Protein AF-A0A1X0Q958-F1 (afdb_monomer_lite)

InterPro domains:
  IPR000924 Glutamyl/glutaminyl-tRNA synthetase [PR00987] (138-150)
  IPR000924 Glutamyl/glutaminyl-tRNA synthetase [PR00987] (152-163)
  IPR000924 Glutamyl/glutaminyl-tRNA synthetase [PR00987] (302-312)
  IPR000924 Glutamyl/glutaminyl-tRNA synthetase [PR00987] (318-326)
  IPR001412 Aminoacyl-tRNA synthetase, class I, conserved site [PS00178] (141-152)
  IPR014729 Rossmann-like alpha/beta/alpha sandwich fold [G3DSA:3.40.50.620] (135-339)
  IPR020058 Glutamyl/glutaminyl-tRNA synthetase, class Ib, catalytic domain [PF00749] (134-429)
  IPR020061 Glutamine-tRNA ligase, alpha-bundle domain superfamily [G3DSA:1.10.1160.10] (353-430)
  IPR050132 Glutamine/Glutamate--tRNA Ligase [PTHR43097] (120-492)

Organism: NCBI:txid1081669

pLDDT: mean 87.65, std 11.8, range [34.94, 98.75]

Sequence (493 aa):
MLEDHSKAKLVDFLLEKKHGIKKHEFNILSQNIEEMNAPKFLLDLNAEKNVTQQSEIFDKIEKFIKEGVGNEKLEDLLFGILYSTTFPKDSKNKDCVYQSTIEFYKKKLIDNKKIMSEFHRLSSGKFNFKLPEKIVTRFPPEANGFLHIGHVKAAVLNSHLAKEGSMLLRFDDTNPIQEDVKFEKGILEDLKLLDIKYSKLVRTSDHFKKIEEYAKKLIKTGKAYVEDTDLETMREQRMNKIASKNRNTDVEENLTKFNEMLKGKLNSCLRAKVSYDSLNTAMRDPVIYRKIDCDSENFIFPTYDFACPIVDSLDGVTLALRSNEYKDRNELYNWVLNTLELENKPKIQDFSRLNFENTVLSKRKIKFYVENKYVDGWDDPRLSTLRGIKRRGMSMKVLKDYIISQGASQKTSVISWDKLWSQNKKYIDSISPRVAGVPLEGMVRCVYDKKLEKSSIKIPKIDGKGFRVIDDCSEIFISQEDALILEKDEEFT

Foldseek 3Di:
DDAPVLLLVLLQLQCCVPPVDDQDPPPSLVVLCVVVVHPPLLVVLRDPDDPVSNVVSLVVVLVCLVVPLDDPSSLSNSLSSCVSHCNVVLLPDPPNPSVSVSVSNVVVCVVCVVSVVVSCLLVLLDPVDDDDPAAEEELEDAQQFFAFLLSVLVQLQSQVRCVVHFYEYEHACQAVVRHDPVSVVRNVVLCVLLVRDGPYYYYLVVCQVVLVVLLLVCLQVLFKAKFPDDPVVVVVCLVVLHDDPGSPPHSVVRNVQVVCQQVVNDQIFMWTNFGCNDPLSLRNRDTQKHADPDPDNGRIGGDCLSSVLVVCLVVQHQEYEDEPVCVSSVVSSVVNCVVSVRPHGHDYAYAHGAAEPPADNDRVVLVVCQVVVVAPHLLPLSHSGSNNVVVVPADSVLSSSVSSSNHRHNDYDHDYCCVSVVSRCVVCLQPPADDDDEDPVQKDKDFAPDWDDWDWCDDPNHPPDDTDTDHTDRMDIDGNVVVVPDDPPDDDD

Radius of gyration: 31.08 Å; chains: 1; bounding box: 68×74×89 Å

Secondary structure (DSSP, 8-state):
----HHHHHHHHHHHHHHH-PPPPSSSHHHHHHHHTT--GGGGGGGS---HHHHHHHHHHHHHHHHH---SHHHHHHHHHHHHHSSHHHHTTSTT---HHHHHHHHHHHHHTHHHHHHHHHHHTS---SPPPSS-EEEE---SSS--BHHHHHHHHHHHHHTTTSEEEEEE----TTT--HHHHHHHHHHHHHTT---SEEEESGGGHHHHHHHHHHHHHTTSEEEE-S-HHHHHHHHHTTPPPGGGG--HHHHHHHHHHHHTT----EEEE-S-TT-SSGGGSS-EEEEE--SSSS-SEEE-HHHHHHHHHHHTT-SEEEEEGGGGGGHHHHHHHHHHTT-S--PEEEEEPPPEETT----HHHHHHHHHTTSSSSTT-TTS-BHHHHHHTT--HHHHHHHHHHHTT-----EE-HHHHHHHHHHHHHHHPPP-----STTEEEEE-SSPPPPEEEEPTTSTT--EEEE-S-SEEEEEHHHHHHPPTT----

Structure (mmCIF, N/CA/C/O backbone):
data_AF-A0A1X0Q958-F1
#
_entry.id   AF-A0A1X0Q958-F1
#
loop_
_atom_site.group_PDB
_atom_site.id
_atom_site.type_symbol
_atom_site.label_atom_id
_atom_site.label_alt_id
_atom_site.label_comp_id
_atom_site.label_asym_id
_atom_site.label_entity_id
_atom_site.label_seq_id
_atom_site.pdbx_PDB_ins_code
_atom_site.Cartn_x
_atom_site.Cartn_y
_atom_site.Cartn_z
_atom_site.occupancy
_atom_site.B_iso_or_equiv
_atom_site.auth_seq_id
_atom_site.auth_comp_id
_atom_site.auth_asym_id
_atom_site.auth_atom_id
_atom_site.pdbx_PDB_model_num
ATOM 1 N N . MET A 1 1 ? 7.932 35.226 1.007 1.00 37.78 1 MET A N 1
ATOM 2 C CA . MET A 1 1 ? 7.071 35.089 -0.187 1.00 37.78 1 MET A CA 1
ATOM 3 C C . MET A 1 1 ? 7.073 33.619 -0.563 1.00 37.78 1 MET A C 1
ATOM 5 O O . MET A 1 1 ? 8.157 33.062 -0.651 1.00 37.78 1 MET A O 1
ATOM 9 N N . LEU A 1 2 ? 5.907 32.975 -0.644 1.00 34.94 2 LEU A N 1
ATOM 10 C CA . LEU A 1 2 ? 5.807 31.545 -0.959 1.00 34.94 2 LEU A CA 1
ATOM 11 C C . LEU A 1 2 ? 6.098 31.346 -2.450 1.00 34.94 2 LEU A C 1
ATOM 13 O O . LEU A 1 2 ? 5.343 31.815 -3.295 1.00 34.94 2 LEU A O 1
ATOM 17 N N . GLU A 1 3 ? 7.218 30.700 -2.754 1.00 46.47 3 GLU A N 1
ATOM 18 C CA . GLU A 1 3 ? 7.611 30.321 -4.109 1.00 46.47 3 GLU A CA 1
ATOM 19 C C . GLU A 1 3 ? 6.644 29.244 -4.633 1.00 46.47 3 GLU A C 1
ATOM 21 O O . GLU A 1 3 ? 6.359 28.269 -3.933 1.00 46.47 3 GLU A O 1
ATOM 26 N N . ASP A 1 4 ? 6.129 29.376 -5.860 1.00 55.59 4 ASP A N 1
ATOM 27 C CA . ASP A 1 4 ? 5.420 28.263 -6.500 1.00 55.59 4 ASP A CA 1
ATOM 28 C C . ASP A 1 4 ? 6.437 27.157 -6.832 1.00 55.59 4 ASP A C 1
ATOM 30 O O . ASP A 1 4 ? 7.081 27.143 -7.885 1.00 55.59 4 ASP A O 1
ATOM 34 N N . HIS A 1 5 ? 6.599 26.224 -5.893 1.00 55.72 5 HIS A N 1
ATOM 35 C CA . HIS A 1 5 ? 7.569 25.130 -5.959 1.00 55.72 5 HIS A CA 1
ATOM 36 C C . HIS A 1 5 ? 7.448 24.279 -7.228 1.00 55.72 5 HIS A C 1
ATOM 38 O O . HIS A 1 5 ? 8.435 23.698 -7.676 1.00 55.72 5 HIS A O 1
ATOM 44 N N . SER A 1 6 ? 6.258 24.181 -7.829 1.00 53.72 6 SER A N 1
ATOM 45 C CA . SER A 1 6 ? 6.065 23.404 -9.059 1.00 53.72 6 SER A CA 1
ATOM 46 C C . SER A 1 6 ? 6.694 24.085 -10.279 1.00 53.72 6 SER A C 1
ATOM 48 O O . SER A 1 6 ? 7.189 23.414 -11.187 1.00 53.72 6 SER A O 1
ATOM 50 N N . LYS A 1 7 ? 6.718 25.420 -10.264 1.00 64.44 7 LYS A N 1
ATOM 51 C CA . LYS A 1 7 ? 7.230 26.295 -11.318 1.00 64.44 7 LYS A CA 1
ATOM 52 C C . LYS A 1 7 ? 8.736 26.500 -11.224 1.00 64.44 7 LYS A C 1
ATOM 54 O O . LYS A 1 7 ? 9.421 26.401 -12.237 1.00 64.44 7 LYS A O 1
ATOM 59 N N . ALA A 1 8 ? 9.263 26.674 -10.016 1.00 68.62 8 ALA A N 1
ATOM 60 C CA . ALA A 1 8 ? 10.703 26.775 -9.790 1.00 68.62 8 ALA A CA 1
ATOM 61 C C . ALA A 1 8 ? 11.453 25.475 -10.164 1.00 68.62 8 ALA A C 1
ATOM 63 O O . ALA A 1 8 ? 12.557 25.519 -10.702 1.00 68.62 8 ALA A O 1
ATOM 64 N N . LYS A 1 9 ? 10.799 24.310 -10.022 1.00 74.56 9 LYS A N 1
ATOM 65 C CA . LYS A 1 9 ? 11.328 23.003 -10.462 1.00 74.56 9 LYS A CA 1
ATOM 66 C C . LYS A 1 9 ? 11.565 22.903 -11.975 1.00 74.56 9 LYS A C 1
ATOM 68 O O . LYS A 1 9 ? 12.415 22.119 -12.392 1.00 74.56 9 LYS A O 1
ATOM 73 N N . LEU A 1 10 ? 10.839 23.664 -12.802 1.00 80.75 10 LEU A N 1
ATOM 74 C CA . LEU A 1 10 ? 11.104 23.725 -14.244 1.00 80.75 10 LEU A CA 1
ATOM 75 C C . LEU A 1 10 ? 12.437 24.415 -14.532 1.00 80.75 10 LEU A C 1
ATOM 77 O O . LEU A 1 10 ? 13.197 23.940 -15.372 1.00 80.75 10 LEU A O 1
ATOM 81 N N . VAL A 1 11 ? 12.689 25.532 -13.848 1.00 84.00 11 VAL A N 1
ATOM 82 C CA . VAL A 1 11 ? 13.902 26.335 -14.011 1.00 84.00 11 VAL A CA 1
ATOM 83 C C . VAL A 1 11 ? 15.124 25.495 -13.662 1.00 84.00 11 VAL A C 1
ATOM 85 O O . VAL A 1 11 ? 15.999 25.324 -14.505 1.00 84.00 11 VAL A O 1
ATOM 88 N N . ASP A 1 12 ? 15.115 24.847 -12.499 1.00 84.81 12 ASP A N 1
ATOM 89 C CA . ASP A 1 12 ? 16.181 23.926 -12.093 1.00 84.81 12 ASP A CA 1
ATOM 90 C C . ASP A 1 12 ? 16.365 22.761 -13.063 1.00 84.81 12 ASP A C 1
ATOM 92 O O . ASP A 1 12 ? 17.489 22.417 -13.421 1.00 84.81 12 ASP A O 1
ATOM 96 N N . PHE A 1 13 ? 15.270 22.152 -13.530 1.00 83.81 13 PHE A N 1
ATOM 97 C CA . PHE A 1 13 ? 15.354 21.053 -14.490 1.00 83.81 13 PHE A CA 1
ATOM 98 C C . PHE A 1 13 ? 15.992 21.493 -15.812 1.00 83.81 13 PHE A C 1
ATOM 100 O O . PHE A 1 13 ? 16.791 20.756 -16.390 1.00 83.81 13 PHE A O 1
ATOM 107 N N . LEU A 1 14 ? 15.645 22.686 -16.296 1.00 87.44 14 LEU A N 1
ATOM 108 C CA . LEU A 1 14 ? 16.208 23.253 -17.515 1.00 87.44 14 LEU A CA 1
ATOM 109 C C . LEU A 1 14 ? 17.701 23.574 -17.344 1.00 87.44 14 LEU A C 1
ATOM 111 O O . LEU A 1 14 ? 18.510 23.194 -18.194 1.00 87.44 14 LEU A O 1
ATOM 115 N N . LEU A 1 15 ? 18.062 24.231 -16.240 1.00 87.62 15 LEU A N 1
ATOM 116 C CA . LEU A 1 15 ? 19.429 24.654 -15.937 1.00 87.62 15 LEU A CA 1
ATOM 117 C C . LEU A 1 15 ? 20.364 23.471 -15.669 1.00 87.62 15 LEU A C 1
ATOM 119 O O . LEU A 1 15 ? 21.471 23.432 -16.200 1.00 87.62 15 LEU A O 1
ATOM 123 N N . GLU A 1 16 ? 19.918 22.467 -14.919 1.00 87.12 16 GLU A N 1
ATOM 124 C CA . GLU A 1 16 ? 20.679 21.235 -14.696 1.00 87.12 16 GLU A CA 1
ATOM 125 C C . GLU A 1 16 ? 20.943 20.517 -16.027 1.00 87.12 16 GLU A C 1
ATOM 127 O O . GLU A 1 16 ? 22.075 20.134 -16.323 1.00 87.12 16 GLU A O 1
ATOM 132 N N . LYS A 1 17 ? 19.911 20.362 -16.867 1.00 86.06 17 LYS A N 1
ATOM 133 C CA . LYS A 1 17 ? 20.016 19.605 -18.121 1.00 86.06 17 LYS A CA 1
ATOM 134 C C . LYS A 1 17 ? 20.910 20.264 -19.162 1.00 86.06 17 LYS A C 1
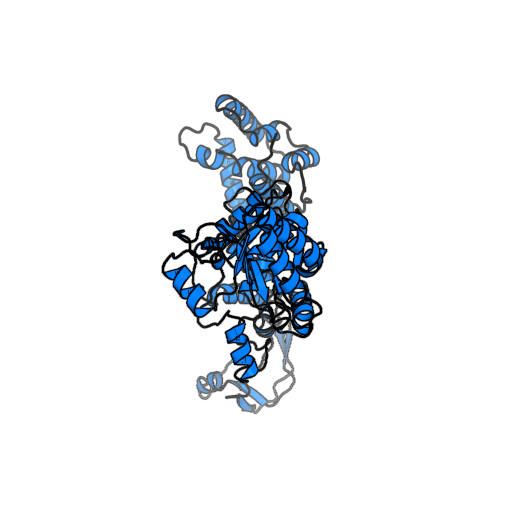ATOM 136 O O . LYS A 1 17 ? 21.608 19.541 -19.870 1.00 86.06 17 LYS A O 1
ATOM 141 N N . LYS A 1 18 ? 20.860 21.592 -19.300 1.00 87.38 18 LYS A N 1
ATOM 142 C CA . LYS A 1 18 ? 21.668 22.308 -20.302 1.00 87.38 18 LYS A CA 1
ATOM 143 C C . LYS A 1 18 ? 23.039 22.709 -19.779 1.00 87.38 18 LYS A C 1
ATOM 145 O O . LYS A 1 18 ? 24.001 22.670 -20.536 1.00 87.38 18 LYS A O 1
ATOM 150 N N . HIS A 1 19 ? 23.130 23.071 -18.502 1.00 85.94 19 HIS A N 1
ATOM 151 C CA . HIS A 1 19 ? 24.292 23.776 -17.958 1.00 85.94 19 HIS A CA 1
ATOM 152 C C . HIS A 1 19 ? 24.971 23.050 -16.796 1.00 85.94 19 HIS A C 1
ATOM 154 O O . HIS A 1 19 ? 25.976 23.545 -16.289 1.00 85.94 19 HIS A O 1
ATOM 160 N N . GLY A 1 20 ? 24.447 21.895 -16.365 1.00 80.19 20 GLY A N 1
ATOM 161 C CA . GLY A 1 20 ? 25.014 21.107 -15.266 1.00 80.19 20 GLY A CA 1
ATOM 162 C C . GLY A 1 20 ? 24.941 21.802 -13.905 1.00 80.19 20 GLY A C 1
ATOM 163 O O . GLY A 1 20 ? 25.700 21.456 -13.001 1.00 80.19 20 GLY A O 1
ATOM 164 N N . ILE A 1 21 ? 24.070 22.805 -13.766 1.00 79.88 21 ILE A N 1
ATOM 165 C CA . ILE A 1 21 ? 23.895 23.553 -12.519 1.00 79.88 21 ILE A CA 1
ATOM 166 C C . ILE A 1 21 ? 23.248 22.636 -11.479 1.00 79.88 21 ILE A C 1
ATOM 168 O O . ILE A 1 21 ? 22.343 21.859 -11.797 1.00 79.88 21 ILE A O 1
ATOM 172 N N . LYS A 1 22 ? 23.756 22.689 -10.243 1.00 74.19 22 LYS A N 1
ATOM 173 C CA . LYS A 1 22 ? 23.230 21.877 -9.145 1.00 74.19 22 LYS A CA 1
ATOM 174 C C . LYS A 1 22 ? 21.802 22.305 -8.835 1.00 74.19 22 LYS A C 1
ATOM 176 O O . LYS A 1 22 ? 21.508 23.490 -8.783 1.00 74.19 22 LYS A O 1
ATOM 181 N N . LYS A 1 23 ? 20.942 21.318 -8.602 1.00 72.88 23 LYS A N 1
ATOM 182 C CA . LYS A 1 23 ? 19.592 21.570 -8.110 1.00 72.88 23 LYS A CA 1
ATOM 183 C C . LYS A 1 23 ? 19.635 22.157 -6.713 1.00 72.88 23 LYS A C 1
ATOM 185 O O . LYS A 1 23 ? 20.408 21.693 -5.871 1.00 72.88 23 LYS A O 1
ATOM 190 N N . HIS A 1 24 ? 18.727 23.086 -6.485 1.00 69.69 24 HIS A N 1
ATOM 191 C CA . HIS A 1 24 ? 18.522 23.728 -5.204 1.00 69.69 24 HIS A CA 1
ATOM 192 C C . HIS A 1 24 ? 17.300 23.112 -4.521 1.00 69.69 24 HIS A C 1
ATOM 194 O O . HIS A 1 24 ? 16.287 22.820 -5.156 1.00 69.69 24 HIS A O 1
ATOM 200 N N . GLU A 1 25 ? 17.395 22.845 -3.218 1.00 46.84 25 GLU A N 1
ATOM 201 C CA . GLU A 1 25 ? 16.298 22.207 -2.466 1.00 46.84 25 GLU A CA 1
ATOM 202 C C . GLU A 1 25 ? 15.282 23.233 -1.932 1.00 46.84 25 GLU A C 1
ATOM 204 O O . GLU A 1 25 ? 14.103 22.914 -1.783 1.00 46.84 25 GLU A O 1
ATOM 209 N N . PHE A 1 26 ? 15.706 24.483 -1.707 1.00 52.12 26 PHE A N 1
ATOM 210 C CA . PHE A 1 26 ? 14.876 25.573 -1.184 1.00 52.12 26 PHE A CA 1
ATOM 211 C C . PHE A 1 26 ? 15.231 26.895 -1.858 1.00 52.12 26 PHE A C 1
ATOM 213 O O . PHE A 1 26 ? 16.385 27.097 -2.219 1.00 52.12 26 PHE A O 1
ATOM 220 N N . ASN A 1 27 ? 14.273 27.829 -1.944 1.00 59.88 27 ASN A N 1
ATOM 221 C CA . ASN A 1 27 ? 14.526 29.186 -2.445 1.00 59.88 27 ASN A CA 1
ATOM 222 C C . ASN A 1 27 ? 15.176 29.164 -3.844 1.00 59.88 27 ASN A C 1
ATOM 224 O O . ASN A 1 27 ? 16.126 29.905 -4.116 1.00 59.88 27 ASN A O 1
ATOM 228 N N . ILE A 1 28 ? 14.664 28.282 -4.707 1.00 69.12 28 ILE A N 1
ATOM 229 C CA . ILE A 1 28 ? 15.304 27.812 -5.942 1.00 69.12 28 ILE A CA 1
ATOM 230 C C . ILE A 1 28 ? 15.626 28.984 -6.869 1.00 69.12 28 ILE A C 1
ATOM 232 O O . ILE A 1 28 ? 16.748 29.121 -7.354 1.00 69.12 28 ILE A O 1
ATOM 236 N N . LEU A 1 29 ? 14.655 29.863 -7.115 1.00 74.44 29 LEU A N 1
ATOM 237 C CA . LEU A 1 29 ? 14.841 31.012 -7.996 1.00 74.44 29 LEU A CA 1
ATOM 238 C C . LEU A 1 29 ? 15.809 32.036 -7.406 1.00 74.44 29 LEU A C 1
ATOM 240 O O . LEU A 1 29 ? 16.625 32.575 -8.143 1.00 74.44 29 LEU A O 1
ATOM 244 N N . SER A 1 30 ? 15.760 32.294 -6.097 1.00 78.06 30 SER A N 1
ATOM 245 C CA . SER A 1 30 ? 16.699 33.213 -5.430 1.00 78.06 30 SER A CA 1
ATOM 246 C C . SER A 1 30 ? 18.128 32.703 -5.437 1.00 78.06 30 SER A C 1
ATOM 248 O O . SER A 1 30 ? 19.022 33.484 -5.742 1.00 78.06 30 SER A O 1
ATOM 250 N N . GLN A 1 31 ? 18.343 31.410 -5.197 1.00 80.00 31 GLN A N 1
ATOM 251 C CA . GLN A 1 31 ? 19.677 30.817 -5.250 1.00 80.00 31 GLN A CA 1
ATOM 252 C C . GLN A 1 31 ? 20.234 30.848 -6.674 1.00 80.00 31 GLN A C 1
ATOM 254 O O . GLN A 1 31 ? 21.348 31.319 -6.881 1.00 80.00 31 GLN A O 1
ATOM 259 N N . ASN A 1 32 ? 19.430 30.482 -7.677 1.00 81.75 32 ASN A N 1
ATOM 260 C CA . ASN A 1 32 ? 19.837 30.600 -9.079 1.00 81.75 32 ASN A CA 1
ATOM 261 C C . ASN A 1 32 ? 20.123 32.053 -9.497 1.00 81.75 32 ASN A C 1
ATOM 263 O O . ASN A 1 32 ? 21.076 32.305 -10.229 1.00 81.75 32 ASN A O 1
ATOM 267 N N . ILE A 1 33 ? 19.315 33.020 -9.048 1.00 84.06 33 ILE A N 1
ATOM 268 C CA . ILE A 1 33 ? 19.519 34.443 -9.359 1.00 84.06 33 ILE A CA 1
ATOM 269 C C . ILE A 1 33 ? 20.808 34.969 -8.718 1.00 84.06 33 ILE A C 1
ATOM 271 O O . ILE A 1 33 ? 21.550 35.697 -9.375 1.00 84.06 33 ILE A O 1
ATOM 275 N N . GLU A 1 34 ? 21.104 34.583 -7.476 1.00 83.38 34 GLU A N 1
ATOM 276 C CA . GLU A 1 34 ? 22.346 34.954 -6.790 1.00 83.38 34 GLU A CA 1
ATOM 277 C C . GLU A 1 34 ? 23.578 34.300 -7.431 1.00 83.38 34 GLU A C 1
ATOM 279 O O . GLU A 1 34 ? 24.533 35.002 -7.762 1.00 83.38 34 GLU A O 1
ATOM 284 N N . GLU A 1 35 ? 23.546 32.989 -7.687 1.00 83.06 35 GLU A N 1
ATOM 285 C CA . GLU A 1 35 ? 24.661 32.252 -8.301 1.00 83.06 35 GLU A CA 1
ATOM 286 C C . GLU A 1 35 ? 24.991 32.738 -9.717 1.00 83.06 35 GLU A C 1
ATOM 288 O O . GLU A 1 35 ? 26.151 32.719 -10.132 1.00 83.06 35 GLU A O 1
ATOM 293 N N . MET A 1 36 ? 23.982 33.188 -10.468 1.00 82.81 36 MET A N 1
ATOM 294 C CA . MET A 1 36 ? 24.153 33.691 -11.835 1.00 82.81 36 MET A CA 1
ATOM 295 C C . MET A 1 36 ? 24.369 35.199 -11.914 1.00 82.81 36 MET A C 1
ATOM 297 O O . MET A 1 36 ? 24.483 35.730 -13.020 1.00 82.81 36 MET A O 1
ATOM 301 N N . ASN A 1 37 ? 24.418 35.888 -10.769 1.00 82.81 37 ASN A N 1
ATOM 302 C CA . ASN A 1 37 ? 24.512 37.344 -10.693 1.00 82.81 37 ASN A CA 1
ATOM 303 C C . ASN A 1 37 ? 23.416 38.042 -11.533 1.00 82.81 37 ASN A C 1
ATOM 305 O O . ASN A 1 37 ? 23.647 39.048 -12.207 1.00 82.81 37 ASN A O 1
ATOM 309 N N . ALA A 1 38 ? 22.220 37.448 -11.540 1.00 84.62 38 ALA A N 1
ATOM 310 C CA . ALA A 1 38 ? 21.079 37.882 -12.328 1.00 84.62 38 ALA A CA 1
ATOM 311 C C . ALA A 1 38 ? 20.384 39.099 -11.687 1.00 84.62 38 ALA A C 1
ATOM 313 O O . ALA A 1 38 ? 20.454 39.296 -10.468 1.00 84.62 38 ALA A O 1
ATOM 314 N N . PRO A 1 39 ? 19.651 39.914 -12.467 1.00 86.00 39 PRO A N 1
ATOM 315 C CA . PRO A 1 39 ? 18.923 41.046 -11.911 1.00 86.00 39 PRO A CA 1
ATOM 316 C C . PRO A 1 39 ? 17.900 40.618 -10.849 1.00 86.00 39 PRO A C 1
ATOM 318 O O . PRO A 1 39 ? 16.984 39.841 -11.121 1.00 86.00 39 PRO A O 1
ATOM 321 N N . LYS A 1 40 ? 18.006 41.189 -9.642 1.00 84.00 40 LYS A N 1
ATOM 322 C CA . LYS A 1 40 ? 17.140 40.841 -8.497 1.00 84.00 40 LYS A CA 1
ATOM 323 C C . LYS A 1 40 ? 15.645 41.045 -8.762 1.00 84.00 40 LYS A C 1
ATOM 325 O O . LYS A 1 40 ? 14.834 40.346 -8.165 1.00 84.00 40 LYS A O 1
ATOM 330 N N . PHE A 1 41 ? 15.279 41.943 -9.683 1.00 83.62 41 PHE A N 1
ATOM 331 C CA . PHE A 1 41 ? 13.877 42.173 -10.056 1.00 83.62 41 PHE A CA 1
ATOM 332 C C . PHE A 1 41 ? 13.212 40.935 -10.685 1.00 83.62 41 PHE A C 1
ATOM 334 O O . PHE A 1 41 ? 11.992 40.865 -10.746 1.00 83.62 41 PHE A O 1
ATOM 341 N N . LEU A 1 42 ? 13.973 39.930 -11.133 1.00 80.69 42 LEU A N 1
ATOM 342 C CA . LEU A 1 42 ? 13.401 38.686 -11.655 1.00 80.69 42 LEU A CA 1
ATOM 343 C C . LEU A 1 42 ? 12.701 37.848 -10.572 1.00 80.69 42 LEU A C 1
ATOM 345 O O . LEU A 1 42 ? 11.811 37.063 -10.894 1.00 80.69 42 LEU A O 1
ATOM 349 N N . LEU A 1 43 ? 13.025 38.060 -9.290 1.00 75.00 43 LEU A N 1
ATOM 350 C CA . LEU A 1 43 ? 12.296 37.453 -8.168 1.00 75.00 43 LEU A CA 1
ATOM 351 C C . LEU A 1 43 ? 10.867 37.981 -8.039 1.00 75.00 43 LEU A C 1
ATOM 353 O O . LEU A 1 43 ? 9.994 37.294 -7.509 1.00 75.00 43 LEU A O 1
ATOM 357 N N . ASP A 1 44 ? 10.610 39.180 -8.559 1.00 73.12 44 ASP A N 1
ATOM 358 C CA . ASP A 1 44 ? 9.317 39.840 -8.442 1.00 73.12 44 ASP A CA 1
ATOM 359 C C . ASP A 1 44 ? 8.228 39.219 -9.333 1.00 73.12 44 ASP A C 1
ATOM 361 O O . ASP A 1 44 ? 7.048 39.475 -9.093 1.00 73.12 44 ASP A O 1
ATOM 365 N N . LEU A 1 45 ? 8.605 38.389 -10.317 1.00 66.81 45 LEU A N 1
ATOM 366 C CA . LEU A 1 45 ? 7.703 37.697 -11.255 1.00 66.81 45 LEU A CA 1
ATOM 367 C C . LEU A 1 45 ? 6.963 36.501 -10.655 1.00 66.81 45 LEU A C 1
ATOM 369 O O . LEU A 1 45 ? 5.923 36.109 -11.181 1.00 66.81 45 LEU A O 1
ATOM 373 N N . ASN A 1 46 ? 7.500 35.899 -9.591 1.00 54.25 46 ASN A N 1
ATOM 374 C CA . ASN A 1 46 ? 6.928 34.694 -8.982 1.00 54.25 46 ASN A CA 1
ATOM 375 C C . ASN A 1 46 ? 6.025 34.997 -7.770 1.00 54.25 46 ASN A C 1
ATOM 377 O O . ASN A 1 46 ? 5.572 34.079 -7.091 1.00 54.25 46 ASN A O 1
ATOM 381 N N . ALA A 1 47 ? 5.766 36.275 -7.478 1.00 52.28 47 ALA A N 1
ATOM 382 C CA . ALA A 1 47 ? 4.860 36.703 -6.416 1.00 52.28 47 ALA A CA 1
ATOM 383 C C . ALA A 1 47 ? 3.460 36.996 -6.986 1.00 52.28 47 ALA A C 1
ATOM 385 O O . ALA A 1 47 ? 3.336 37.610 -8.045 1.00 52.28 47 ALA A O 1
ATOM 386 N N . GLU A 1 48 ? 2.397 36.588 -6.285 1.00 50.53 48 GLU A N 1
ATOM 387 C CA . GLU A 1 48 ? 1.018 36.991 -6.600 1.00 50.53 48 GLU A CA 1
ATOM 388 C C . GLU A 1 48 ? 0.880 38.518 -6.451 1.00 50.53 48 GLU A C 1
ATOM 390 O O . GLU A 1 48 ? 0.633 39.036 -5.363 1.00 50.53 48 GLU A O 1
ATOM 395 N N . LYS A 1 49 ? 1.103 39.253 -7.545 1.00 56.19 49 LYS A N 1
ATOM 396 C CA . LYS A 1 49 ? 1.008 40.719 -7.608 1.00 56.19 49 LYS A CA 1
ATOM 397 C C . LYS A 1 49 ? -0.206 41.160 -8.427 1.00 56.19 49 LYS A C 1
ATOM 399 O O . LYS A 1 49 ? -0.672 40.431 -9.302 1.00 56.19 49 LYS A O 1
ATOM 404 N N . ASN A 1 50 ? -0.716 42.358 -8.137 1.00 55.12 50 ASN A N 1
ATOM 405 C CA . ASN A 1 50 ? -1.823 42.961 -8.884 1.00 55.12 50 ASN A CA 1
ATOM 406 C C . ASN A 1 50 ? -1.399 43.368 -10.315 1.00 55.12 50 ASN A C 1
ATOM 408 O O . ASN A 1 50 ? -0.214 43.395 -10.645 1.00 55.12 50 ASN A O 1
ATOM 412 N N . VAL A 1 51 ? -2.379 43.686 -11.169 1.00 60.75 51 VAL A N 1
ATOM 413 C CA . VAL A 1 51 ? -2.178 43.950 -12.610 1.00 60.75 51 VAL A CA 1
ATOM 414 C C . VAL A 1 51 ? -1.172 45.081 -12.870 1.00 60.75 51 VAL A C 1
ATOM 416 O O . VAL A 1 51 ? -0.306 44.948 -13.731 1.00 60.75 51 VAL A O 1
ATOM 419 N N . THR A 1 52 ? -1.232 46.167 -12.095 1.00 61.00 52 THR A N 1
ATOM 420 C CA . THR A 1 52 ? -0.336 47.325 -12.251 1.00 61.00 52 THR A CA 1
ATOM 421 C C . THR A 1 52 ? 1.122 46.961 -11.964 1.00 61.00 52 THR A C 1
ATOM 423 O O . THR A 1 52 ? 2.009 47.291 -12.744 1.00 61.00 52 THR A O 1
ATOM 426 N N . GLN A 1 53 ? 1.372 46.205 -10.891 1.00 64.69 53 GLN A N 1
ATOM 427 C CA . GLN A 1 53 ? 2.719 45.758 -10.524 1.00 64.69 53 GLN A CA 1
ATOM 428 C C . GLN A 1 53 ? 3.297 44.741 -11.516 1.00 64.69 53 GLN A C 1
ATOM 430 O O . GLN A 1 53 ? 4.510 44.690 -11.699 1.00 64.69 53 GLN A O 1
ATOM 435 N N . GLN A 1 54 ? 2.455 43.930 -12.162 1.00 68.12 54 GLN A N 1
ATOM 436 C CA . GLN A 1 54 ? 2.907 43.015 -13.214 1.00 68.12 54 GLN A CA 1
ATOM 437 C C . GLN A 1 54 ? 3.374 43.770 -14.464 1.00 68.12 54 GLN A C 1
ATOM 439 O O . GLN A 1 54 ? 4.415 43.417 -15.018 1.00 68.12 54 GLN A O 1
ATOM 444 N N . SER A 1 55 ? 2.661 44.829 -14.864 1.00 74.50 55 SER A N 1
ATOM 445 C CA . SER A 1 55 ? 3.041 45.676 -16.006 1.00 74.50 55 SER A CA 1
ATOM 446 C C . SER A 1 55 ? 4.439 46.275 -15.826 1.00 74.50 55 SER A C 1
ATOM 448 O O . SER A 1 55 ? 5.292 46.116 -16.692 1.00 74.50 55 SER A O 1
ATOM 450 N N . GLU A 1 56 ? 4.723 46.863 -14.659 1.00 80.19 56 GLU A N 1
ATOM 451 C CA . GLU A 1 56 ? 6.032 47.468 -14.365 1.00 80.19 56 GLU A CA 1
ATOM 452 C C . GLU A 1 56 ? 7.193 46.463 -14.441 1.00 80.19 56 GLU A C 1
ATOM 454 O O . GLU A 1 56 ? 8.327 46.816 -14.776 1.00 80.19 56 GLU A O 1
ATOM 459 N N . ILE A 1 57 ? 6.940 45.198 -14.098 1.00 81.69 57 ILE A N 1
ATOM 460 C CA . ILE A 1 57 ? 7.964 44.154 -14.152 1.00 81.69 57 ILE A CA 1
ATOM 461 C C . ILE A 1 57 ? 8.183 43.691 -15.592 1.00 81.69 57 ILE A C 1
ATOM 463 O O . ILE A 1 57 ? 9.333 43.524 -16.000 1.00 81.69 57 ILE A O 1
ATOM 467 N N . PHE A 1 58 ? 7.118 43.524 -16.380 1.00 84.88 58 PHE A N 1
ATOM 468 C CA . PHE A 1 58 ? 7.259 43.209 -17.801 1.00 84.88 58 PHE A CA 1
ATOM 469 C C . PHE A 1 58 ? 7.948 44.338 -18.577 1.00 84.88 58 PHE A C 1
ATOM 471 O O . PHE A 1 58 ? 8.775 44.039 -19.435 1.00 84.88 58 PHE A O 1
ATOM 478 N N . ASP A 1 59 ? 7.740 45.605 -18.207 1.00 86.81 59 ASP A N 1
ATOM 479 C CA . ASP A 1 59 ? 8.486 46.740 -18.771 1.00 86.81 59 ASP A CA 1
ATOM 480 C C . ASP A 1 59 ? 9.998 46.615 -18.501 1.00 86.81 59 ASP A C 1
ATOM 482 O O . ASP A 1 59 ? 10.829 46.839 -19.388 1.00 86.81 59 ASP A O 1
ATOM 486 N N . LYS A 1 60 ? 10.377 46.197 -17.284 1.00 88.62 60 LYS A N 1
ATOM 487 C CA . LYS A 1 60 ? 11.781 45.933 -16.922 1.00 88.62 60 LYS A CA 1
ATOM 488 C C . LYS A 1 60 ? 12.362 44.746 -17.688 1.00 88.62 60 LYS A C 1
ATOM 490 O O . LYS A 1 60 ? 13.515 44.821 -18.103 1.00 88.62 60 LYS A O 1
ATOM 495 N N . ILE A 1 61 ? 11.591 43.677 -17.898 1.00 89.38 61 ILE A N 1
ATOM 496 C CA . ILE A 1 61 ? 12.023 42.522 -18.705 1.00 89.38 61 ILE A CA 1
ATOM 497 C C . ILE A 1 61 ? 12.220 42.929 -20.163 1.00 89.38 61 ILE A C 1
ATOM 499 O O . ILE A 1 61 ? 13.239 42.589 -20.754 1.00 89.38 61 ILE A O 1
ATOM 503 N N . GLU A 1 62 ? 11.278 43.675 -20.734 1.00 91.12 62 GLU A N 1
ATOM 504 C CA . GLU A 1 62 ? 11.345 44.146 -22.116 1.00 91.12 62 GLU A CA 1
ATOM 505 C C . GLU A 1 62 ? 12.590 45.007 -22.336 1.00 91.12 62 GLU A C 1
ATOM 507 O O . GLU A 1 62 ? 13.311 44.821 -23.318 1.00 91.12 62 GLU A O 1
ATOM 512 N N . LYS A 1 63 ? 12.892 45.905 -21.392 1.00 89.94 63 LYS A N 1
ATOM 513 C CA . LYS A 1 63 ? 14.131 46.684 -21.406 1.00 89.94 63 LYS A CA 1
ATOM 514 C C . LYS A 1 63 ? 15.368 45.789 -21.273 1.00 89.94 63 LYS A C 1
ATOM 516 O O . LYS A 1 63 ? 16.289 45.916 -22.071 1.00 89.94 63 LYS A O 1
ATOM 521 N N . PHE A 1 64 ? 15.362 44.852 -20.327 1.00 90.38 64 PHE A N 1
ATOM 522 C CA . PHE A 1 64 ? 16.478 43.934 -20.090 1.00 90.38 64 PHE A CA 1
ATOM 523 C C . PHE A 1 64 ? 16.791 43.048 -21.309 1.00 90.38 64 PHE A C 1
ATOM 525 O O . PHE A 1 64 ? 17.952 42.841 -21.648 1.00 90.38 64 PHE A O 1
ATOM 532 N N . ILE A 1 65 ? 15.766 42.572 -22.020 1.00 91.12 65 ILE A N 1
ATOM 533 C CA . ILE A 1 65 ? 15.940 41.797 -23.255 1.00 91.12 65 ILE A CA 1
ATOM 534 C C . ILE A 1 65 ? 16.488 42.679 -24.383 1.00 91.12 65 ILE A C 1
ATOM 536 O O . ILE A 1 65 ? 17.366 42.228 -25.118 1.00 91.12 65 ILE A O 1
ATOM 540 N N . LYS A 1 66 ? 16.021 43.931 -24.508 1.00 89.94 66 LYS A N 1
ATOM 541 C CA . LYS A 1 66 ? 16.523 44.893 -25.509 1.00 89.94 66 LYS A CA 1
ATOM 542 C C . LYS A 1 66 ? 17.985 45.277 -25.291 1.00 89.94 66 LYS A C 1
ATOM 544 O O . LYS A 1 66 ? 18.712 45.446 -26.263 1.00 89.94 66 LYS A O 1
ATOM 549 N N . GLU A 1 67 ? 18.405 45.406 -24.037 1.00 88.06 67 GLU A N 1
ATOM 550 C CA . GLU A 1 67 ? 19.793 45.712 -23.662 1.00 88.06 67 GLU A CA 1
ATOM 551 C C . GLU A 1 67 ? 20.729 44.499 -23.816 1.00 88.06 67 GLU A C 1
ATOM 553 O O . GLU A 1 67 ? 21.945 44.663 -23.886 1.00 88.06 67 GLU A O 1
ATOM 558 N N . GLY A 1 68 ? 20.161 43.297 -23.947 1.00 86.75 68 GLY A N 1
ATOM 559 C CA . GLY A 1 68 ? 20.885 42.042 -24.097 1.00 86.75 68 GLY A CA 1
ATOM 560 C C . GLY A 1 68 ? 21.064 41.323 -22.761 1.00 86.75 68 GLY A C 1
ATOM 561 O O . GLY A 1 68 ? 21.680 41.827 -21.828 1.00 86.75 68 GLY A O 1
ATOM 562 N N . VAL A 1 69 ? 20.566 40.085 -22.689 1.00 82.94 69 VAL A N 1
ATOM 563 C CA . VAL A 1 69 ? 20.533 39.274 -21.454 1.00 82.94 69 VAL A CA 1
ATOM 564 C C . VAL A 1 69 ? 21.929 38.786 -21.022 1.00 82.94 69 VAL A C 1
ATOM 566 O O . VAL A 1 69 ? 22.131 38.413 -19.873 1.00 82.94 69 VAL A O 1
ATOM 569 N N . GLY A 1 70 ? 22.922 38.811 -21.913 1.00 80.88 70 GLY A N 1
ATOM 570 C CA . GLY A 1 70 ? 24.340 38.648 -21.572 1.00 80.88 70 GLY A CA 1
ATOM 571 C C . GLY A 1 70 ? 24.919 37.238 -21.735 1.00 80.88 70 GLY A C 1
ATOM 572 O O . GLY A 1 70 ? 26.033 37.117 -22.238 1.00 80.88 70 GLY A O 1
ATOM 573 N N . ASN A 1 71 ? 24.216 36.161 -21.356 1.00 86.06 71 ASN A N 1
ATOM 574 C CA . ASN A 1 71 ? 24.682 34.783 -21.603 1.00 86.06 71 ASN A CA 1
ATOM 575 C C . ASN A 1 71 ? 23.541 33.750 -21.674 1.00 86.06 71 ASN A C 1
ATOM 577 O O . ASN A 1 71 ? 22.456 33.971 -21.142 1.00 86.06 71 ASN A O 1
ATOM 581 N N . GLU A 1 72 ? 23.809 32.587 -22.284 1.00 88.38 72 GLU A N 1
ATOM 582 C CA . GLU A 1 72 ? 22.792 31.547 -22.519 1.00 88.38 72 GLU A CA 1
ATOM 583 C C . GLU A 1 72 ? 22.157 31.005 -21.224 1.00 88.38 72 GLU A C 1
ATOM 585 O O . GLU A 1 72 ? 20.962 30.708 -21.208 1.00 88.38 72 GLU A O 1
ATOM 590 N N . LYS A 1 73 ? 22.918 30.914 -20.123 1.00 88.56 73 LYS A N 1
ATOM 591 C CA . LYS A 1 73 ? 22.400 30.448 -18.822 1.00 88.56 73 LYS A CA 1
ATOM 592 C C . LYS A 1 73 ? 21.329 31.393 -18.291 1.00 88.56 73 LYS A C 1
ATOM 594 O O . LYS A 1 73 ? 20.259 30.950 -17.881 1.00 88.56 73 LYS A O 1
ATOM 599 N N . LEU A 1 74 ? 21.610 32.693 -18.345 1.00 88.00 74 LEU A N 1
ATOM 600 C CA . LEU A 1 74 ? 20.708 33.741 -17.890 1.00 88.00 74 LEU A CA 1
ATOM 601 C C . LEU A 1 74 ? 19.484 33.865 -18.806 1.00 88.00 74 LEU A C 1
ATOM 603 O O . LEU A 1 74 ? 18.374 34.104 -18.334 1.00 88.00 74 LEU A O 1
ATOM 607 N N . GLU A 1 75 ? 19.655 33.609 -20.104 1.00 91.62 75 GLU A N 1
ATOM 608 C CA . GLU A 1 75 ? 18.532 33.501 -21.030 1.00 91.62 75 GLU A CA 1
ATOM 609 C C . GLU A 1 75 ? 17.626 32.294 -20.722 1.00 91.62 75 GLU A C 1
ATOM 611 O O . GLU A 1 75 ? 16.403 32.420 -20.758 1.00 91.62 75 GLU A O 1
ATOM 616 N N . ASP A 1 76 ? 18.188 31.123 -20.409 1.00 90.94 76 ASP A N 1
ATOM 617 C CA . ASP A 1 76 ? 17.392 29.944 -20.046 1.00 90.94 76 ASP A CA 1
ATOM 618 C C . ASP A 1 76 ? 16.713 30.108 -18.673 1.00 90.94 76 ASP A C 1
ATOM 620 O O . ASP A 1 76 ? 15.561 29.695 -18.515 1.00 90.94 76 ASP A O 1
ATOM 624 N N . LEU A 1 77 ? 17.364 30.781 -17.714 1.00 89.44 77 LEU A N 1
ATOM 625 C CA . LEU A 1 77 ? 16.753 31.203 -16.447 1.00 89.44 77 LEU A CA 1
ATOM 626 C C . LEU A 1 77 ? 15.546 32.118 -16.704 1.00 89.44 77 LEU A C 1
ATOM 628 O O . LEU A 1 77 ? 14.442 31.838 -16.232 1.00 89.44 77 LEU A O 1
ATOM 632 N N . LEU A 1 78 ? 15.728 33.174 -17.504 1.00 89.94 78 LEU A N 1
ATOM 633 C CA . LEU A 1 78 ? 14.666 34.117 -17.858 1.00 89.94 78 LEU A CA 1
ATOM 634 C C . LEU A 1 78 ? 13.515 33.429 -18.603 1.00 89.94 78 LEU A C 1
ATOM 636 O O . LEU A 1 78 ? 12.348 33.666 -18.292 1.00 89.94 78 LEU A O 1
ATOM 640 N N . PHE A 1 79 ? 13.823 32.543 -19.553 1.00 91.69 79 PHE A N 1
ATOM 641 C CA . PHE A 1 79 ? 12.818 31.744 -20.250 1.00 91.69 79 PHE A CA 1
ATOM 642 C C . PHE A 1 79 ? 12.024 30.865 -19.281 1.00 91.69 79 PHE A C 1
ATOM 644 O O . PHE A 1 79 ? 10.798 30.836 -19.363 1.00 91.69 79 PHE A O 1
ATOM 651 N N . GLY A 1 80 ? 12.696 30.163 -18.366 1.00 88.06 80 GLY A N 1
ATOM 652 C CA . GLY A 1 80 ? 12.037 29.308 -17.385 1.00 88.06 80 GLY A CA 1
ATOM 653 C C . GLY A 1 80 ? 11.108 30.097 -16.454 1.00 88.06 80 GLY A C 1
ATOM 654 O O . GLY A 1 80 ? 9.973 29.670 -16.228 1.00 88.06 80 GLY A O 1
ATOM 655 N N . ILE A 1 81 ? 11.538 31.284 -16.007 1.00 86.88 81 ILE A N 1
ATOM 656 C CA . ILE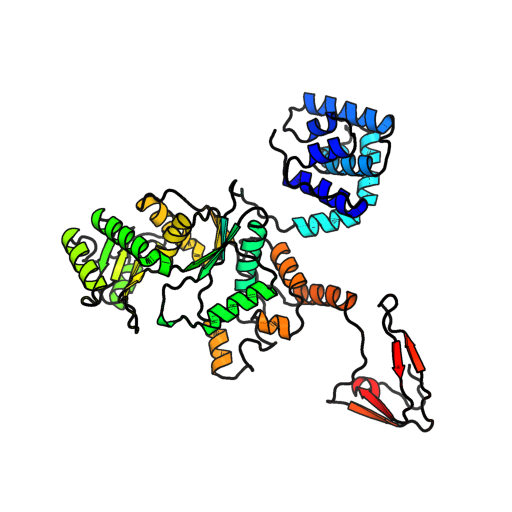 A 1 81 ? 10.707 32.213 -15.227 1.00 86.88 81 ILE A CA 1
ATOM 657 C C . ILE A 1 81 ? 9.489 32.647 -16.052 1.00 86.88 81 ILE A C 1
ATOM 659 O O . ILE A 1 81 ? 8.363 32.415 -15.617 1.00 86.88 81 ILE A O 1
ATOM 663 N N . LEU A 1 82 ? 9.677 33.178 -17.268 1.00 87.25 82 LEU A N 1
ATOM 664 C CA . LEU A 1 82 ? 8.582 33.610 -18.153 1.00 87.25 82 LEU A CA 1
ATOM 665 C C . LEU A 1 82 ? 7.605 32.476 -18.485 1.00 87.25 82 LEU A C 1
ATOM 667 O O . LEU A 1 82 ? 6.396 32.681 -18.494 1.00 87.25 82 LEU A O 1
ATOM 671 N N . TYR A 1 83 ? 8.104 31.265 -18.733 1.00 86.06 83 TYR A N 1
ATOM 672 C CA . TYR A 1 83 ? 7.267 30.098 -19.011 1.00 86.06 83 TYR A CA 1
ATOM 673 C C . TYR A 1 83 ? 6.356 29.747 -17.832 1.00 86.06 83 TYR A C 1
ATOM 675 O O . TYR A 1 83 ? 5.276 29.184 -18.015 1.00 86.06 83 TYR A O 1
ATOM 683 N N . SER A 1 84 ? 6.799 30.069 -16.622 1.00 77.19 84 SER A N 1
ATOM 684 C CA . SER A 1 84 ? 6.084 29.760 -15.398 1.00 77.19 84 SER A CA 1
ATOM 685 C C . SER A 1 84 ? 5.035 30.809 -14.995 1.00 77.19 84 SER A C 1
ATOM 687 O O . SER A 1 84 ? 4.190 30.523 -14.147 1.00 77.19 84 SER A O 1
ATOM 689 N N . THR A 1 85 ? 5.019 31.990 -15.620 1.00 77.88 85 THR A N 1
ATOM 690 C CA . THR A 1 85 ? 4.052 33.060 -15.311 1.00 77.88 85 THR A CA 1
ATOM 691 C C . THR A 1 85 ? 2.804 33.011 -16.208 1.00 77.88 85 THR A C 1
ATOM 693 O O . THR A 1 85 ? 2.526 32.015 -16.880 1.00 77.88 85 THR A O 1
ATOM 696 N N . THR A 1 86 ? 2.001 34.083 -16.213 1.00 77.50 86 THR A N 1
ATOM 697 C CA . THR A 1 86 ? 0.877 34.273 -17.149 1.00 77.50 86 THR A CA 1
ATOM 698 C C . THR A 1 86 ? 1.330 34.602 -18.573 1.00 77.50 86 THR A C 1
ATOM 700 O O . THR A 1 86 ? 0.558 34.406 -19.514 1.00 77.50 86 THR A O 1
ATOM 703 N N . PHE A 1 87 ? 2.598 34.985 -18.760 1.00 82.94 87 PHE A N 1
ATOM 704 C CA . PHE A 1 87 ? 3.150 35.446 -20.034 1.00 82.94 87 PHE A CA 1
ATOM 705 C C . PHE A 1 87 ? 2.919 34.506 -21.239 1.00 82.94 87 PHE A C 1
ATOM 707 O O . PHE A 1 87 ? 2.655 34.997 -22.338 1.00 82.94 87 PHE A O 1
ATOM 714 N N . PRO A 1 88 ? 2.921 33.160 -21.116 1.00 83.75 88 PRO A N 1
ATOM 715 C CA . PRO A 1 88 ? 2.596 32.272 -22.238 1.00 83.75 88 PRO A CA 1
ATOM 716 C C . PRO A 1 88 ? 1.173 32.445 -22.788 1.00 83.75 88 PRO A C 1
ATOM 718 O O . PRO A 1 88 ? 0.904 32.084 -23.937 1.00 83.75 88 PRO A O 1
ATOM 721 N N . LYS A 1 89 ? 0.242 32.939 -21.963 1.00 81.69 89 LYS A N 1
ATOM 722 C CA . LYS A 1 89 ? -1.109 33.318 -22.394 1.00 81.69 89 LYS A CA 1
ATOM 723 C C . LYS A 1 89 ? -1.101 34.734 -22.962 1.00 81.69 89 LYS A C 1
ATOM 725 O O . LYS A 1 89 ? -1.615 34.929 -24.060 1.00 81.69 89 LYS A O 1
ATOM 730 N N . ASP A 1 90 ? -0.461 35.670 -22.266 1.00 80.94 90 ASP A N 1
ATOM 731 C CA . ASP A 1 90 ? -0.448 37.093 -22.631 1.00 80.94 90 ASP A CA 1
ATOM 732 C C . ASP A 1 90 ? 0.272 37.336 -23.968 1.00 80.94 90 ASP A C 1
ATOM 734 O O . ASP A 1 90 ? -0.215 38.076 -24.815 1.00 80.94 90 ASP A O 1
ATOM 738 N N . SER A 1 91 ? 1.358 36.608 -24.239 1.00 82.81 91 SER A N 1
ATOM 739 C CA . SER A 1 91 ? 2.107 36.629 -25.512 1.00 82.81 91 SER A CA 1
ATOM 740 C C . SER A 1 91 ? 1.314 36.162 -26.742 1.00 82.81 91 SER A C 1
ATOM 742 O O . SER A 1 91 ? 1.787 36.305 -27.872 1.00 82.81 91 SER A O 1
ATOM 744 N N . LYS A 1 92 ? 0.128 35.571 -26.549 1.00 83.88 92 LYS A N 1
ATOM 745 C CA . LYS A 1 92 ? -0.797 35.199 -27.632 1.00 83.88 92 LYS A CA 1
ATOM 746 C C . LYS A 1 92 ? -1.873 36.254 -27.874 1.00 83.88 92 LYS A C 1
ATOM 748 O O . LYS A 1 92 ? -2.582 36.151 -28.875 1.00 83.88 92 LYS A O 1
ATOM 753 N N . ASN A 1 93 ? -2.020 37.224 -26.972 1.00 83.50 93 ASN A N 1
ATOM 754 C CA . ASN A 1 93 ? -2.950 38.327 -27.144 1.00 83.50 93 ASN A CA 1
ATOM 755 C C . ASN A 1 93 ? -2.382 39.336 -28.156 1.00 83.50 93 ASN A C 1
ATOM 757 O O . ASN A 1 93 ? -1.195 39.655 -28.119 1.00 83.50 93 ASN A O 1
ATOM 761 N N . LYS A 1 94 ? -3.233 39.837 -29.058 1.00 74.56 94 LYS A N 1
ATOM 762 C CA . LYS A 1 94 ? -2.848 40.825 -30.078 1.00 74.56 94 LYS A CA 1
ATOM 763 C C . LYS A 1 94 ? -2.483 42.183 -29.474 1.00 74.56 94 LYS A C 1
ATOM 765 O O . LYS A 1 94 ? -1.718 42.911 -30.092 1.00 74.56 94 LYS A O 1
ATOM 770 N N . ASP A 1 95 ? -2.973 42.470 -28.271 1.00 76.31 95 ASP A N 1
ATOM 771 C CA . ASP A 1 95 ? -2.741 43.735 -27.566 1.00 76.31 95 ASP A CA 1
ATOM 772 C C . ASP A 1 95 ? -1.479 43.716 -26.679 1.00 76.31 95 ASP A C 1
ATOM 774 O O . ASP A 1 95 ? -1.230 44.653 -25.923 1.00 76.31 95 ASP A O 1
ATOM 778 N N . CYS A 1 96 ? -0.679 42.642 -26.717 1.00 79.94 96 CYS A N 1
ATOM 779 C CA . CYS A 1 96 ? 0.533 42.543 -25.906 1.00 79.94 96 CYS A CA 1
ATOM 780 C C . CYS A 1 96 ? 1.654 43.425 -26.479 1.00 79.94 96 CYS A C 1
ATOM 782 O O . CYS A 1 96 ? 2.123 43.204 -27.594 1.00 79.94 96 CYS A O 1
ATOM 784 N N . VAL A 1 97 ? 2.110 44.402 -25.693 1.00 85.69 97 VAL A N 1
ATOM 785 C CA . VAL A 1 97 ? 3.058 45.450 -26.121 1.00 85.69 97 VAL A CA 1
ATOM 786 C C . VAL A 1 97 ? 4.544 45.055 -26.014 1.00 85.69 97 VAL A C 1
ATOM 788 O O . VAL A 1 97 ? 5.419 45.827 -26.402 1.00 85.69 97 VAL A O 1
ATOM 791 N N . TYR A 1 98 ? 4.851 43.850 -25.520 1.00 89.62 98 TYR A N 1
ATOM 792 C CA . TYR A 1 98 ? 6.212 43.381 -25.204 1.00 89.62 98 TYR A CA 1
ATOM 793 C C . TYR A 1 98 ? 6.856 42.581 -26.342 1.00 89.62 98 TYR A C 1
ATOM 795 O O . TYR A 1 98 ? 7.129 41.383 -26.215 1.00 89.62 98 TYR A O 1
ATOM 803 N N . GLN A 1 99 ? 7.055 43.228 -27.491 1.00 88.75 99 GLN A N 1
ATOM 804 C CA . GLN A 1 99 ? 7.437 42.543 -28.726 1.00 88.75 99 GLN A CA 1
ATOM 805 C C . GLN A 1 99 ? 8.794 41.825 -28.627 1.00 88.75 99 GLN A C 1
ATOM 807 O O . GLN A 1 99 ? 8.900 40.669 -29.047 1.00 88.75 99 GLN A O 1
ATOM 812 N N . SER A 1 100 ? 9.809 42.450 -28.017 1.00 90.19 100 SER A N 1
ATOM 813 C CA . SER A 1 100 ? 11.126 41.818 -27.855 1.00 90.19 100 SER A CA 1
ATOM 814 C C . SER A 1 100 ? 11.055 40.613 -26.914 1.00 90.19 100 SER A C 1
ATOM 816 O O . SER A 1 100 ? 11.656 39.571 -27.183 1.00 90.19 100 SER A O 1
ATOM 818 N N . THR A 1 101 ? 10.252 40.704 -25.852 1.00 90.81 101 THR A N 1
ATOM 819 C CA . THR A 1 101 ? 10.012 39.591 -24.924 1.00 90.81 101 THR A CA 1
ATOM 820 C C . THR A 1 101 ? 9.269 38.429 -25.595 1.00 90.81 101 THR A C 1
ATOM 822 O O . THR A 1 101 ? 9.598 37.264 -25.359 1.00 90.81 101 THR A O 1
ATOM 825 N N . ILE A 1 102 ? 8.296 38.710 -26.471 1.00 90.62 102 ILE A N 1
ATOM 826 C CA . ILE A 1 102 ? 7.563 37.686 -27.237 1.00 90.62 102 ILE A CA 1
ATOM 827 C C . ILE A 1 102 ? 8.505 36.927 -28.178 1.00 90.62 102 ILE A C 1
ATOM 829 O O . ILE A 1 102 ? 8.456 35.695 -28.237 1.00 90.62 102 ILE A O 1
ATOM 833 N N . GLU A 1 103 ? 9.344 37.644 -28.924 1.00 91.56 103 GLU A N 1
ATOM 834 C CA . GLU A 1 103 ? 10.299 37.046 -29.862 1.00 91.56 103 GLU A CA 1
ATOM 835 C C . GLU A 1 103 ? 11.327 36.178 -29.134 1.00 91.56 103 GLU A C 1
ATOM 837 O O . GLU A 1 103 ? 11.530 35.016 -29.504 1.00 91.56 103 GLU A O 1
ATOM 842 N N . PHE A 1 104 ? 11.888 36.698 -28.039 1.00 94.62 104 PHE A N 1
ATOM 843 C CA . PHE A 1 104 ? 12.772 35.953 -27.148 1.00 94.62 104 PHE A CA 1
ATOM 844 C C . PHE A 1 104 ? 12.117 34.661 -26.639 1.00 94.62 104 PHE A C 1
ATOM 846 O O . PHE A 1 104 ? 12.677 33.569 -26.783 1.00 94.62 104 PHE A O 1
ATOM 853 N N . TYR A 1 105 ? 10.897 34.762 -26.098 1.00 92.69 105 TYR A N 1
ATOM 854 C CA . TYR A 1 105 ? 10.166 33.618 -25.557 1.00 92.69 105 TYR A CA 1
ATOM 855 C C . TYR A 1 105 ? 9.893 32.553 -26.624 1.00 92.69 105 TYR A C 1
ATOM 857 O O . TYR A 1 105 ? 10.121 31.368 -26.382 1.00 92.69 105 TYR A O 1
ATOM 865 N N . LYS A 1 106 ? 9.439 32.951 -27.821 1.00 92.50 106 LYS A N 1
ATOM 866 C CA . LYS A 1 106 ? 9.158 32.018 -28.924 1.00 92.50 106 LYS A CA 1
ATOM 867 C C . LYS A 1 106 ? 10.414 31.281 -29.378 1.00 92.50 106 LYS A C 1
ATOM 869 O O . LYS A 1 106 ? 10.353 30.067 -29.574 1.00 92.50 106 LYS A O 1
ATOM 874 N N . LYS A 1 107 ? 11.541 31.989 -29.504 1.00 93.88 107 LYS A N 1
ATOM 875 C CA . LYS A 1 107 ? 12.833 31.391 -29.859 1.00 93.88 107 LYS A CA 1
ATOM 876 C C . LYS A 1 107 ? 13.245 30.339 -28.826 1.00 93.88 107 LYS A C 1
ATOM 878 O O . LYS A 1 107 ? 13.406 29.171 -29.170 1.00 93.88 107 LYS A O 1
ATOM 883 N N . LYS A 1 108 ? 13.279 30.709 -27.543 1.00 93.94 108 LYS A N 1
ATOM 884 C CA . LYS A 1 108 ? 13.660 29.783 -26.465 1.00 93.94 108 LYS A CA 1
ATOM 885 C C . LYS A 1 108 ? 12.686 28.626 -26.278 1.00 93.94 108 LYS A C 1
ATOM 887 O O . LYS A 1 108 ? 13.109 27.524 -25.937 1.00 93.94 108 LYS A O 1
ATOM 892 N N . LEU A 1 109 ? 11.398 28.824 -26.554 1.00 91.69 109 LEU A N 1
ATOM 893 C CA . LEU A 1 109 ? 10.412 27.745 -26.532 1.00 91.69 109 LEU A CA 1
ATOM 894 C C . LEU A 1 109 ? 10.709 26.671 -27.590 1.00 91.69 109 LEU A C 1
ATOM 896 O O . LEU A 1 109 ? 10.507 25.483 -27.327 1.00 91.69 109 LEU A O 1
ATOM 900 N N . ILE A 1 110 ? 11.183 27.075 -28.772 1.00 92.25 110 ILE A N 1
ATOM 901 C CA . ILE A 1 110 ? 11.603 26.156 -29.836 1.00 92.25 110 ILE A CA 1
ATOM 902 C C . ILE A 1 110 ? 12.894 25.444 -29.428 1.00 92.25 110 ILE A C 1
ATOM 904 O O . ILE A 1 110 ? 12.925 24.210 -29.444 1.00 92.25 110 ILE A O 1
ATOM 908 N N . ASP A 1 111 ? 13.903 26.200 -28.990 1.00 91.94 111 ASP A N 1
ATOM 909 C CA . ASP A 1 111 ? 15.213 25.670 -28.588 1.00 91.94 111 ASP A CA 1
ATOM 910 C C . ASP A 1 111 ? 15.076 24.627 -27.468 1.00 91.94 111 ASP A C 1
ATOM 912 O O . ASP A 1 111 ? 15.672 23.549 -27.508 1.00 91.94 111 ASP A O 1
ATOM 916 N N . ASN A 1 112 ? 14.197 24.899 -26.501 1.00 91.81 112 ASN A N 1
ATOM 917 C CA . ASN A 1 112 ? 14.003 24.058 -25.325 1.00 91.81 112 ASN A CA 1
ATOM 918 C C . ASN A 1 112 ? 12.879 23.016 -25.487 1.00 91.81 112 ASN A C 1
ATOM 920 O O . ASN A 1 112 ? 12.607 22.260 -24.554 1.00 91.81 112 ASN A O 1
ATOM 924 N N . LYS A 1 113 ? 12.242 22.886 -26.664 1.00 89.56 113 LYS A N 1
ATOM 925 C CA . LYS A 1 113 ? 11.048 22.036 -26.884 1.00 89.56 113 LYS A CA 1
ATOM 926 C C . LYS A 1 113 ? 11.200 20.593 -26.385 1.00 89.56 113 LYS A C 1
ATOM 928 O O . LYS A 1 113 ? 10.279 20.053 -25.770 1.00 89.56 113 LYS A O 1
ATOM 933 N N . LYS A 1 114 ? 12.351 19.955 -26.635 1.00 85.38 114 LYS A N 1
ATOM 934 C CA . LYS A 1 114 ? 12.621 18.572 -26.191 1.00 85.38 114 LYS A CA 1
ATOM 935 C C . LYS A 1 114 ? 12.699 18.476 -24.666 1.00 85.38 114 LYS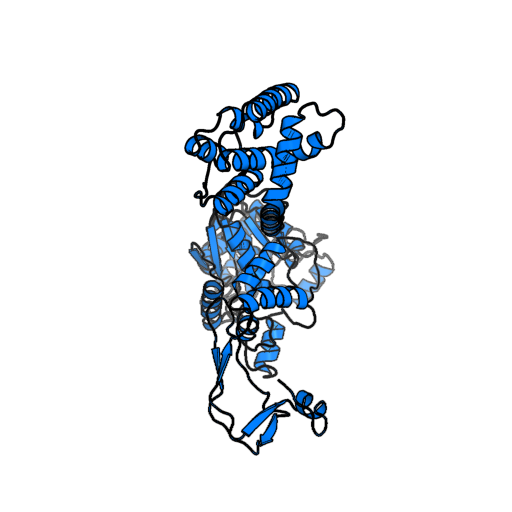 A C 1
ATOM 937 O O . LYS A 1 114 ? 12.039 17.616 -24.087 1.00 85.38 114 LYS A O 1
ATOM 942 N N . ILE A 1 115 ? 13.426 19.388 -24.026 1.00 85.81 115 ILE A N 1
ATOM 943 C CA . ILE A 1 115 ? 13.587 19.439 -22.566 1.00 85.81 115 ILE A CA 1
ATOM 944 C C . ILE A 1 115 ? 12.245 19.745 -21.901 1.00 85.81 115 ILE A C 1
ATOM 946 O O . ILE A 1 115 ? 11.859 19.059 -20.961 1.00 85.81 115 ILE A O 1
ATOM 950 N N . MET A 1 116 ? 11.471 20.681 -22.459 1.00 85.62 116 MET A N 1
ATOM 951 C CA . MET A 1 116 ? 10.113 20.974 -22.001 1.00 85.62 116 MET A CA 1
ATOM 952 C C . MET A 1 116 ? 9.210 19.741 -22.089 1.00 85.62 116 MET A C 1
ATOM 954 O O . MET A 1 116 ? 8.471 19.448 -21.154 1.00 85.62 116 MET A O 1
ATOM 958 N N . SER A 1 117 ? 9.279 18.977 -23.184 1.00 78.12 117 SER A N 1
ATOM 959 C CA . SER A 1 117 ? 8.506 17.736 -23.317 1.00 78.12 117 SER A CA 1
ATOM 960 C C . SER A 1 117 ? 8.937 16.656 -22.317 1.00 78.12 117 SER A C 1
ATOM 962 O O . SER A 1 117 ? 8.093 15.923 -21.801 1.00 78.12 117 SER A O 1
ATOM 964 N N . GLU A 1 118 ? 10.233 16.578 -21.997 1.00 76.75 118 GLU A N 1
ATOM 965 C CA . GLU A 1 118 ? 10.772 15.671 -20.983 1.00 76.75 118 GLU A CA 1
ATOM 966 C C . GLU A 1 118 ? 10.303 16.075 -19.582 1.00 76.75 118 GLU A C 1
ATOM 968 O O . GLU A 1 118 ? 9.807 15.220 -18.846 1.00 76.75 118 GLU A O 1
ATOM 973 N N . PHE A 1 119 ? 10.378 17.369 -19.255 1.00 77.50 119 PHE A N 1
ATOM 974 C CA . PHE A 1 119 ? 9.866 17.925 -18.009 1.00 77.50 119 PHE A CA 1
ATOM 975 C C . PHE A 1 119 ? 8.378 17.631 -17.864 1.00 77.50 119 PHE A C 1
ATOM 977 O O . PHE A 1 119 ? 7.972 17.016 -16.890 1.00 77.50 119 PHE A O 1
ATOM 984 N N . HIS A 1 120 ? 7.560 17.966 -18.864 1.00 69.44 120 HIS A N 1
ATOM 985 C CA . HIS A 1 120 ? 6.119 17.704 -18.818 1.00 69.44 120 HIS A CA 1
ATOM 986 C C . HIS A 1 120 ? 5.799 16.217 -18.701 1.00 69.44 120 HIS A C 1
ATOM 988 O O . HIS A 1 120 ? 4.870 15.859 -17.988 1.00 69.44 120 HIS A O 1
ATOM 994 N N . ARG A 1 121 ? 6.583 15.329 -19.321 1.00 64.56 121 ARG A N 1
ATOM 995 C CA . ARG A 1 121 ? 6.435 13.878 -19.144 1.00 64.56 121 ARG A CA 1
ATOM 996 C C . ARG A 1 121 ? 6.727 13.448 -17.704 1.00 64.56 121 ARG A C 1
ATOM 998 O O . ARG A 1 121 ? 5.976 12.644 -17.160 1.00 64.56 121 ARG A O 1
ATOM 1005 N N . LEU A 1 122 ? 7.770 13.984 -17.077 1.00 59.41 122 LEU A N 1
ATOM 1006 C CA . LEU A 1 122 ? 8.108 13.700 -15.676 1.00 59.41 122 LEU A CA 1
ATOM 1007 C C . LEU A 1 122 ? 7.101 14.330 -14.696 1.00 59.41 122 LEU A C 1
ATOM 1009 O O . LEU A 1 122 ? 6.757 13.716 -13.690 1.00 59.41 122 LEU A O 1
ATOM 1013 N N . SER A 1 123 ? 6.574 15.504 -15.037 1.00 54.28 123 SER A N 1
ATOM 1014 C CA . SER A 1 123 ? 5.610 16.285 -14.252 1.00 54.28 123 SER A CA 1
ATOM 1015 C C . SER A 1 123 ? 4.149 15.873 -14.494 1.00 54.28 123 SER A C 1
ATOM 1017 O O . SER A 1 123 ? 3.255 16.289 -13.761 1.00 54.28 123 SER A O 1
ATOM 1019 N N . SER A 1 124 ? 3.875 15.045 -15.512 1.00 45.00 124 SER A N 1
ATOM 1020 C CA . SER A 1 124 ? 2.515 14.616 -15.889 1.00 45.00 124 SER A CA 1
ATOM 1021 C C . SER A 1 124 ? 1.864 13.614 -14.927 1.00 45.00 124 SER A C 1
ATOM 1023 O O . SER A 1 124 ? 0.664 13.360 -15.037 1.00 45.00 124 SER A O 1
ATOM 1025 N N . GLY A 1 125 ? 2.589 13.140 -13.910 1.00 50.03 125 GLY A N 1
ATOM 1026 C CA . GLY A 1 125 ? 1.995 12.536 -12.718 1.00 50.03 125 GLY A CA 1
ATOM 1027 C C . GLY A 1 125 ? 1.329 13.603 -11.844 1.00 50.03 125 GLY A C 1
ATOM 1028 O O . GLY A 1 125 ? 1.827 13.921 -10.769 1.00 50.03 125 GLY A O 1
ATOM 1029 N N . LYS A 1 126 ? 0.225 14.207 -12.299 1.00 52.56 126 LYS A N 1
ATOM 1030 C CA . LYS A 1 126 ? -0.472 15.243 -11.524 1.00 52.56 126 LYS A CA 1
ATOM 1031 C C . LYS A 1 126 ? -1.108 14.643 -10.266 1.00 52.56 126 LYS A C 1
ATOM 1033 O O . LYS A 1 126 ? -2.181 14.043 -10.312 1.00 52.56 126 LYS A O 1
ATOM 1038 N N . PHE A 1 127 ? -0.463 14.853 -9.124 1.00 59.38 127 PHE A N 1
ATOM 1039 C CA . PHE A 1 127 ? -1.085 14.749 -7.809 1.00 59.38 127 PHE A CA 1
ATOM 1040 C C . PHE A 1 127 ? -1.943 16.009 -7.600 1.00 59.38 127 PHE A C 1
ATOM 1042 O O . PHE A 1 127 ? -1.470 17.020 -7.095 1.00 59.38 127 PHE A O 1
ATOM 1049 N N . ASN A 1 128 ? -3.198 15.988 -8.061 1.00 58.75 128 ASN A N 1
ATOM 1050 C CA . ASN A 1 128 ? -4.131 17.127 -7.971 1.00 58.75 128 ASN A CA 1
ATOM 1051 C C . ASN A 1 128 ? -4.709 17.303 -6.550 1.00 58.75 128 ASN A C 1
ATOM 1053 O O . ASN A 1 128 ? -5.920 17.422 -6.373 1.00 58.75 128 ASN A O 1
ATOM 1057 N N . PHE A 1 129 ? -3.868 17.273 -5.520 1.00 69.81 129 PHE A N 1
ATOM 1058 C CA . PHE A 1 129 ? -4.287 17.498 -4.140 1.00 69.81 129 PHE A CA 1
ATOM 1059 C C . PHE A 1 129 ? -3.215 18.258 -3.369 1.00 69.81 129 PHE A C 1
ATOM 1061 O O . PHE A 1 129 ? -2.020 18.064 -3.571 1.00 69.81 129 PHE A O 1
ATOM 1068 N N . LYS A 1 130 ? -3.657 19.115 -2.444 1.00 74.12 130 LYS A N 1
ATOM 1069 C CA . LYS A 1 130 ? -2.758 19.837 -1.540 1.00 74.12 130 LYS A CA 1
ATOM 1070 C C . LYS A 1 130 ? -2.003 18.838 -0.657 1.00 74.12 130 LYS A C 1
ATOM 1072 O O . LYS A 1 130 ? -2.648 18.068 0.062 1.00 74.12 130 LYS A O 1
ATOM 1077 N N . LEU A 1 131 ? -0.678 18.840 -0.723 1.00 82.44 131 LEU A N 1
ATOM 1078 C CA . LEU A 1 131 ? 0.175 18.041 0.156 1.00 82.44 131 LEU A CA 1
ATOM 1079 C C . LEU A 1 131 ? 0.256 18.687 1.552 1.00 82.44 131 LEU A C 1
ATOM 1081 O O . LEU A 1 131 ? 0.086 19.905 1.659 1.00 82.44 131 LEU A O 1
ATOM 1085 N N . PRO A 1 132 ? 0.454 17.896 2.622 1.00 83.19 132 PRO A N 1
ATOM 1086 C CA . PRO A 1 132 ? 0.789 18.442 3.935 1.00 83.19 132 PRO A CA 1
ATOM 1087 C C . PRO A 1 132 ? 2.189 19.076 3.910 1.00 83.19 132 PRO A C 1
ATOM 1089 O O . PRO A 1 132 ? 3.025 18.681 3.101 1.00 83.19 132 PRO A O 1
ATOM 1092 N N . GLU A 1 133 ? 2.448 20.029 4.811 1.00 82.06 133 GLU A N 1
ATOM 1093 C CA . GLU A 1 133 ? 3.743 20.731 4.906 1.00 82.06 133 GLU A CA 1
ATOM 1094 C C . GLU A 1 133 ? 4.901 19.772 5.201 1.00 82.06 133 GLU A C 1
ATOM 1096 O O . GLU A 1 133 ? 5.947 19.833 4.563 1.00 82.06 133 GLU A O 1
ATOM 1101 N N . LYS A 1 134 ? 4.686 18.832 6.128 1.00 90.69 134 LYS A N 1
ATOM 1102 C CA . LYS A 1 134 ? 5.594 17.715 6.391 1.00 90.69 134 LYS A CA 1
ATOM 1103 C C . LYS A 1 134 ? 4.982 16.438 5.837 1.00 90.69 134 LYS A C 1
ATOM 1105 O O . LYS A 1 134 ? 3.889 16.053 6.254 1.00 90.69 134 LYS A O 1
ATOM 1110 N N . ILE A 1 135 ? 5.682 15.757 4.934 1.00 94.50 135 ILE A N 1
ATOM 1111 C CA . ILE A 1 135 ? 5.202 14.512 4.323 1.00 94.50 135 ILE A CA 1
ATOM 1112 C C . ILE A 1 135 ? 5.786 13.307 5.061 1.00 94.50 135 ILE A C 1
ATOM 1114 O O . ILE A 1 135 ? 6.985 13.046 5.009 1.00 94.50 135 ILE A O 1
ATOM 1118 N N . VAL A 1 136 ? 4.912 12.540 5.708 1.00 97.62 136 VAL A N 1
ATOM 1119 C CA . VAL A 1 136 ? 5.203 11.213 6.248 1.00 97.62 136 VAL A CA 1
ATOM 1120 C C . VAL A 1 136 ? 4.179 10.259 5.650 1.00 97.62 136 VAL A C 1
ATOM 1122 O O . VAL A 1 136 ? 2.980 10.370 5.914 1.00 97.62 136 VAL A O 1
ATOM 1125 N N . THR A 1 137 ? 4.647 9.351 4.801 1.00 97.88 137 THR A N 1
ATOM 1126 C CA . THR A 1 137 ? 3.824 8.298 4.193 1.00 97.88 137 THR A CA 1
ATOM 1127 C C . THR A 1 137 ? 4.158 6.945 4.809 1.00 97.88 137 THR A C 1
ATOM 1129 O O . THR A 1 137 ? 5.118 6.808 5.568 1.00 97.88 137 THR A O 1
ATOM 1132 N N . ARG A 1 138 ? 3.392 5.913 4.454 1.00 97.62 138 ARG A N 1
ATOM 1133 C CA . ARG A 1 138 ? 3.721 4.526 4.791 1.00 97.62 138 ARG A CA 1
ATOM 1134 C C . ARG A 1 138 ? 3.338 3.585 3.668 1.00 97.62 138 ARG A C 1
ATOM 1136 O O . ARG A 1 138 ? 2.274 3.746 3.066 1.00 97.62 138 ARG A O 1
ATOM 1143 N N . PHE A 1 139 ? 4.169 2.577 3.444 1.00 97.62 139 PHE A N 1
ATOM 1144 C CA . PHE A 1 139 ? 3.808 1.389 2.685 1.00 97.62 139 PHE A CA 1
ATOM 1145 C C . PHE A 1 139 ? 3.465 0.272 3.683 1.00 97.62 139 PHE A C 1
ATOM 1147 O O . PHE A 1 139 ? 4.385 -0.200 4.352 1.00 97.62 139 PHE A O 1
ATOM 1154 N N . PRO A 1 140 ? 2.177 -0.116 3.816 1.00 95.88 140 PRO A N 1
ATOM 1155 C CA . PRO A 1 140 ? 1.749 -1.088 4.814 1.00 95.88 140 PRO A CA 1
ATOM 1156 C C . PRO A 1 140 ? 1.383 -2.461 4.201 1.00 95.88 140 PRO A C 1
ATOM 1158 O O . PRO A 1 140 ? 0.194 -2.754 4.054 1.00 95.88 140 PRO A O 1
ATOM 1161 N N . PRO A 1 141 ? 2.334 -3.283 3.713 1.00 94.38 141 PRO A N 1
ATOM 1162 C CA . PRO A 1 141 ? 2.002 -4.592 3.159 1.00 94.38 141 PRO A CA 1
ATOM 1163 C C . PRO A 1 141 ? 1.699 -5.630 4.250 1.00 94.38 141 PRO A C 1
ATOM 1165 O O . PRO A 1 141 ? 2.361 -5.689 5.281 1.00 94.38 141 PRO A O 1
ATOM 1168 N N . GLU A 1 142 ? 0.770 -6.535 3.953 1.00 91.62 142 GLU A N 1
ATOM 1169 C CA . GLU A 1 142 ? 0.617 -7.796 4.688 1.00 91.62 142 GLU A CA 1
ATOM 1170 C C . GLU A 1 142 ? 1.621 -8.841 4.172 1.00 91.62 142 GLU A C 1
ATOM 1172 O O . GLU A 1 142 ? 1.763 -9.038 2.953 1.00 91.62 142 GLU A O 1
ATOM 1177 N N . ALA A 1 143 ? 2.271 -9.560 5.090 1.00 89.69 143 ALA A N 1
ATOM 1178 C CA . ALA A 1 143 ? 3.276 -10.583 4.799 1.00 89.69 143 ALA A CA 1
ATOM 1179 C C . ALA A 1 143 ? 2.668 -11.963 4.466 1.00 89.69 143 ALA A C 1
ATOM 1181 O O . ALA A 1 143 ? 3.134 -12.991 4.940 1.00 89.69 143 ALA A O 1
ATOM 1182 N N . ASN A 1 144 ? 1.636 -11.991 3.617 1.00 88.62 144 ASN A N 1
ATOM 1183 C CA . ASN A 1 144 ? 0.906 -13.202 3.200 1.00 88.62 144 ASN A CA 1
ATOM 1184 C C . ASN A 1 144 ? 1.156 -13.619 1.733 1.00 88.62 144 ASN A C 1
ATOM 1186 O O . ASN A 1 144 ? 0.447 -14.457 1.170 1.00 88.62 144 ASN A O 1
ATOM 1190 N N . GLY A 1 145 ? 2.147 -13.004 1.082 1.00 90.50 145 GLY A N 1
ATOM 1191 C CA . GLY A 1 145 ? 2.548 -13.284 -0.297 1.00 90.50 145 GLY A CA 1
ATOM 1192 C C . GLY A 1 145 ? 3.529 -12.242 -0.840 1.00 90.50 145 GLY A C 1
ATOM 1193 O O . GLY A 1 145 ? 3.595 -11.126 -0.323 1.00 90.50 145 GLY A O 1
ATOM 1194 N N . PHE A 1 146 ? 4.252 -12.578 -1.914 1.00 93.88 146 PHE A N 1
ATOM 1195 C CA . PHE A 1 146 ? 5.173 -11.644 -2.581 1.00 93.88 146 PHE A CA 1
ATOM 1196 C C . PHE A 1 146 ? 4.446 -10.463 -3.238 1.00 93.88 146 PHE A C 1
ATOM 1198 O O . PHE A 1 146 ? 3.244 -10.520 -3.533 1.00 93.88 146 PHE A O 1
ATOM 1205 N N . LEU A 1 147 ? 5.184 -9.379 -3.500 1.00 95.44 147 LEU A N 1
ATOM 1206 C CA . LEU A 1 147 ? 4.613 -8.194 -4.126 1.00 95.44 147 LEU A CA 1
ATOM 1207 C C . LEU A 1 147 ? 4.238 -8.469 -5.586 1.00 95.44 147 LEU A C 1
ATOM 1209 O O . LEU A 1 147 ? 4.958 -9.112 -6.350 1.00 95.44 147 LEU A O 1
ATOM 1213 N N . HIS A 1 148 ? 3.113 -7.897 -5.997 1.00 94.50 148 HIS A N 1
ATOM 1214 C CA . HIS A 1 148 ? 2.680 -7.829 -7.391 1.00 94.50 148 HIS A CA 1
ATOM 1215 C C . HIS A 1 148 ? 2.590 -6.381 -7.851 1.00 94.50 148 HIS A C 1
ATOM 1217 O O . HIS A 1 148 ? 2.603 -5.470 -7.025 1.00 94.50 148 HIS A O 1
ATOM 1223 N N . ILE A 1 149 ? 2.408 -6.147 -9.149 1.00 92.44 149 ILE A N 1
ATOM 1224 C CA . ILE A 1 149 ? 2.428 -4.798 -9.738 1.00 92.44 149 ILE A CA 1
ATOM 1225 C C . ILE A 1 149 ? 1.478 -3.788 -9.058 1.00 92.44 149 ILE A C 1
ATOM 1227 O O . ILE A 1 149 ? 1.831 -2.624 -8.891 1.00 92.44 149 ILE A O 1
ATOM 1231 N N . GLY A 1 150 ? 0.313 -4.226 -8.562 1.00 91.12 150 GLY A N 1
ATOM 1232 C CA . GLY A 1 150 ? -0.554 -3.396 -7.707 1.00 91.12 150 GLY A CA 1
ATOM 1233 C C . GLY A 1 150 ? 0.104 -2.905 -6.402 1.00 91.12 150 GLY A C 1
ATOM 1234 O O . GLY A 1 150 ? 0.010 -1.720 -6.087 1.00 91.12 150 GLY A O 1
ATOM 1235 N N . HIS A 1 151 ? 0.823 -3.769 -5.676 1.00 93.94 151 HIS A N 1
ATOM 1236 C CA . HIS A 1 151 ? 1.611 -3.370 -4.505 1.00 93.94 151 HIS A CA 1
ATOM 1237 C C . HIS A 1 151 ? 2.797 -2.489 -4.896 1.00 93.94 151 HIS A C 1
ATOM 1239 O O . HIS A 1 151 ? 3.089 -1.522 -4.202 1.00 93.94 151 HIS A O 1
ATOM 1245 N N . VAL A 1 152 ? 3.441 -2.783 -6.032 1.00 94.69 152 VAL A N 1
ATOM 1246 C CA . VAL A 1 152 ? 4.531 -1.955 -6.563 1.00 94.69 152 VAL A CA 1
ATOM 1247 C C . VAL A 1 152 ? 4.036 -0.529 -6.799 1.00 94.69 152 VAL A C 1
ATOM 1249 O O . VAL A 1 152 ? 4.728 0.409 -6.422 1.00 94.69 152 VAL A O 1
ATOM 1252 N N . LYS A 1 153 ? 2.810 -0.337 -7.318 1.00 93.56 153 LYS A N 1
ATOM 1253 C CA . LYS A 1 153 ? 2.216 1.007 -7.412 1.00 93.56 153 LYS A CA 1
ATOM 1254 C C . LYS A 1 153 ? 2.112 1.688 -6.058 1.00 93.56 153 LYS A C 1
ATOM 1256 O O . LYS A 1 153 ? 2.538 2.830 -5.938 1.00 93.56 153 LYS A O 1
ATOM 1261 N N . ALA A 1 154 ? 1.570 1.008 -5.053 1.00 94.25 154 ALA A N 1
ATOM 1262 C CA . ALA A 1 154 ? 1.452 1.582 -3.718 1.00 94.25 154 ALA A CA 1
ATOM 1263 C C . ALA A 1 154 ? 2.827 1.959 -3.135 1.00 94.25 154 ALA A C 1
ATOM 1265 O O . ALA A 1 154 ? 2.997 3.083 -2.669 1.00 94.25 154 ALA A O 1
ATOM 1266 N N . ALA A 1 155 ? 3.818 1.067 -3.214 1.00 96.44 155 ALA A N 1
ATOM 1267 C CA . ALA A 1 155 ? 5.170 1.314 -2.712 1.00 96.44 155 ALA A CA 1
ATOM 1268 C C . ALA A 1 155 ? 5.847 2.490 -3.435 1.00 96.44 155 ALA A C 1
ATOM 1270 O O . ALA A 1 155 ? 6.361 3.404 -2.793 1.00 96.44 155 ALA A O 1
ATOM 1271 N N . VAL A 1 156 ? 5.791 2.509 -4.771 1.00 95.69 156 VAL A N 1
ATOM 1272 C CA . VAL A 1 156 ? 6.391 3.569 -5.593 1.00 95.69 156 VAL A CA 1
ATOM 1273 C C . VAL A 1 156 ? 5.704 4.911 -5.361 1.00 95.69 156 VAL A C 1
ATOM 1275 O O . VAL A 1 156 ? 6.399 5.915 -5.267 1.00 95.69 156 VAL A O 1
ATOM 1278 N N . LEU A 1 157 ? 4.372 4.962 -5.239 1.00 93.69 157 LEU A N 1
ATOM 1279 C CA . LEU A 1 157 ? 3.662 6.220 -4.980 1.00 93.69 157 LEU A CA 1
ATOM 1280 C C . LEU A 1 157 ? 3.980 6.791 -3.594 1.00 93.69 157 LEU A C 1
ATOM 1282 O O . LEU A 1 157 ? 4.259 7.984 -3.499 1.00 93.69 157 LEU A O 1
ATOM 1286 N N . ASN A 1 158 ? 3.979 5.960 -2.544 1.00 95.75 158 ASN A N 1
ATOM 1287 C CA . ASN A 1 158 ? 4.355 6.411 -1.198 1.00 95.75 158 ASN A CA 1
ATOM 1288 C C . ASN A 1 158 ? 5.802 6.922 -1.189 1.00 95.75 158 ASN A C 1
ATOM 1290 O O . ASN A 1 158 ? 6.052 8.052 -0.778 1.00 95.75 158 ASN A O 1
ATOM 1294 N N . SER A 1 159 ? 6.735 6.147 -1.751 1.00 95.81 159 SER A N 1
ATOM 1295 C CA . SER A 1 159 ? 8.146 6.534 -1.832 1.00 95.81 159 SER A CA 1
ATOM 1296 C C . SER A 1 159 ? 8.359 7.801 -2.665 1.00 95.81 159 SER A C 1
ATOM 1298 O O . SER A 1 159 ? 9.145 8.663 -2.285 1.00 95.81 159 SER A O 1
ATOM 1300 N N . HIS A 1 160 ? 7.637 7.954 -3.779 1.00 92.94 160 HIS A N 1
ATOM 1301 C CA . HIS A 1 160 ? 7.753 9.124 -4.644 1.00 92.94 160 HIS A CA 1
ATOM 1302 C C . HIS A 1 160 ? 7.250 10.404 -3.969 1.00 92.94 160 HIS A C 1
ATOM 1304 O O . HIS A 1 160 ? 7.879 11.447 -4.122 1.00 92.94 160 HIS A O 1
ATOM 1310 N N . LEU A 1 161 ? 6.137 10.336 -3.233 1.00 90.31 161 LEU A N 1
ATOM 1311 C CA . LEU A 1 161 ? 5.606 11.490 -2.502 1.00 90.31 161 LEU A CA 1
ATOM 1312 C C . LEU A 1 161 ? 6.450 11.840 -1.276 1.00 90.31 161 LEU A C 1
ATOM 1314 O O . LEU A 1 161 ? 6.540 13.006 -0.916 1.00 90.31 161 LEU A O 1
ATOM 1318 N N . ALA A 1 162 ? 7.108 10.855 -0.675 1.00 92.12 162 ALA A N 1
ATOM 1319 C CA . ALA A 1 162 ? 7.989 11.044 0.468 1.00 92.12 162 ALA A CA 1
ATOM 1320 C C . ALA A 1 162 ? 9.448 11.374 0.104 1.00 92.12 1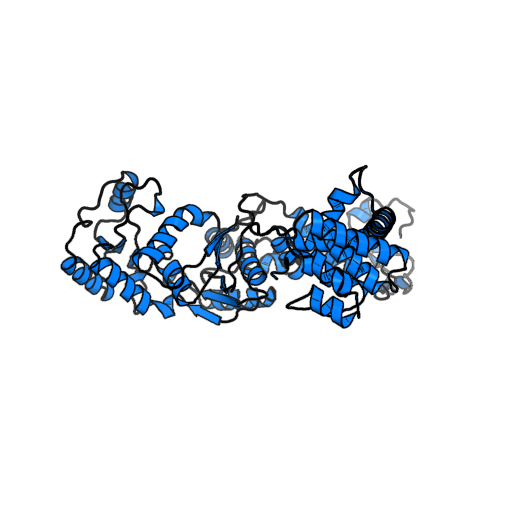62 ALA A C 1
ATOM 1322 O O . ALA A 1 162 ? 10.313 11.263 0.966 1.00 92.12 162 ALA A O 1
ATOM 1323 N N . LYS A 1 163 ? 9.749 11.780 -1.139 1.00 87.19 163 LYS A N 1
ATOM 1324 C CA . LYS A 1 163 ? 11.120 12.143 -1.553 1.00 87.19 163 LYS A CA 1
ATOM 1325 C C . LYS A 1 163 ? 11.741 13.250 -0.697 1.00 87.19 163 LYS A C 1
ATOM 1327 O O . LYS A 1 163 ? 12.902 13.139 -0.336 1.00 87.19 163 LYS A O 1
ATOM 1332 N N . GLU A 1 164 ? 10.957 14.281 -0.389 1.00 78.81 164 GLU A N 1
ATOM 1333 C CA . GLU A 1 164 ? 11.329 15.416 0.478 1.00 78.81 164 GLU A CA 1
ATOM 1334 C C . GLU A 1 164 ? 10.801 15.213 1.916 1.00 78.81 164 GLU A C 1
ATOM 1336 O O . GLU A 1 164 ? 10.678 16.147 2.702 1.00 78.81 164 GLU A O 1
ATOM 1341 N N . GLY A 1 165 ? 10.425 13.980 2.259 1.00 91.31 165 GLY A N 1
ATOM 1342 C CA . GLY A 1 165 ? 9.824 13.622 3.535 1.00 91.31 165 GLY A CA 1
ATOM 1343 C C . GLY A 1 165 ? 10.345 12.279 4.024 1.00 91.31 165 GLY A C 1
ATOM 1344 O O . GLY A 1 165 ? 11.520 11.950 3.868 1.00 91.31 165 GLY A O 1
ATOM 1345 N N . SER A 1 166 ? 9.470 11.480 4.626 1.00 95.38 166 SER A N 1
ATOM 1346 C CA . SER A 1 166 ? 9.820 10.125 5.037 1.00 95.38 166 SER A CA 1
ATOM 1347 C C . SER A 1 166 ? 8.728 9.121 4.687 1.00 95.38 166 SER A C 1
ATOM 1349 O O . SER A 1 166 ? 7.535 9.428 4.651 1.00 95.38 166 SER A O 1
ATOM 1351 N N . MET A 1 167 ? 9.150 7.901 4.363 1.00 97.69 167 MET A N 1
ATOM 1352 C CA . MET A 1 167 ? 8.247 6.777 4.152 1.00 97.69 167 MET A CA 1
ATOM 1353 C C . MET A 1 167 ? 8.546 5.712 5.193 1.00 97.69 167 MET A C 1
ATOM 1355 O O . MET A 1 167 ? 9.673 5.229 5.280 1.00 97.69 167 MET A O 1
ATOM 1359 N N . LEU A 1 168 ? 7.528 5.313 5.940 1.00 98.25 168 LEU A N 1
ATOM 1360 C CA . LEU A 1 168 ? 7.586 4.165 6.831 1.00 98.25 168 LEU A CA 1
ATOM 1361 C C . LEU A 1 168 ? 7.314 2.882 6.041 1.00 98.25 168 LEU A C 1
ATOM 1363 O O . LEU A 1 168 ? 6.487 2.863 5.124 1.00 98.25 168 LEU A O 1
ATOM 1367 N N . LEU A 1 169 ? 7.981 1.799 6.415 1.00 98.12 169 LEU A N 1
ATOM 1368 C CA . LEU A 1 169 ? 7.567 0.454 6.038 1.00 98.12 169 LEU A CA 1
ATOM 1369 C C . LEU A 1 169 ? 6.855 -0.155 7.241 1.00 98.12 169 LEU A C 1
ATOM 1371 O O . LEU A 1 169 ? 7.472 -0.279 8.297 1.00 98.12 169 LEU A O 1
ATOM 1375 N N . ARG A 1 170 ? 5.580 -0.521 7.088 1.00 97.56 170 ARG A N 1
ATOM 1376 C CA . ARG A 1 170 ? 4.810 -1.158 8.160 1.00 97.56 170 ARG A CA 1
ATOM 1377 C C . ARG A 1 170 ? 4.354 -2.547 7.748 1.00 97.56 170 ARG A C 1
ATOM 1379 O O . ARG A 1 170 ? 3.598 -2.657 6.794 1.00 97.56 170 ARG A O 1
ATOM 1386 N N . PHE A 1 171 ? 4.755 -3.595 8.453 1.00 96.19 171 PHE A N 1
ATOM 1387 C CA . PHE A 1 171 ? 4.058 -4.870 8.281 1.00 96.19 171 PHE A CA 1
ATOM 1388 C C . PHE A 1 171 ? 2.741 -4.801 9.043 1.00 96.19 171 PHE A C 1
ATOM 1390 O O . PHE A 1 171 ? 2.736 -4.509 10.238 1.00 96.19 171 PHE A O 1
ATOM 1397 N N . ASP A 1 172 ? 1.630 -4.968 8.324 1.00 92.94 172 ASP A N 1
ATOM 1398 C CA . ASP A 1 172 ? 0.301 -4.907 8.928 1.00 92.94 172 ASP A CA 1
ATOM 1399 C C . ASP A 1 172 ? -0.106 -6.284 9.451 1.00 92.94 172 ASP A C 1
ATOM 1401 O O . ASP A 1 172 ? -0.840 -7.038 8.809 1.00 92.94 172 ASP A O 1
ATOM 1405 N N . ASP A 1 173 ? 0.456 -6.624 10.605 1.00 91.81 173 ASP A N 1
ATOM 1406 C CA . ASP A 1 173 ? 0.491 -7.962 11.183 1.00 91.81 173 ASP A CA 1
ATOM 1407 C C . ASP A 1 173 ? -0.666 -8.247 12.159 1.00 91.81 173 ASP A C 1
ATOM 1409 O O . ASP A 1 173 ? -0.505 -8.674 13.302 1.00 91.81 173 ASP A O 1
ATOM 1413 N N . THR A 1 174 ? -1.890 -7.944 11.717 1.00 91.19 174 THR A N 1
ATOM 1414 C CA . THR A 1 174 ? -3.115 -8.136 12.522 1.00 91.19 174 THR A CA 1
ATOM 1415 C C . THR A 1 174 ? -3.752 -9.520 12.356 1.00 91.19 174 THR A C 1
ATOM 1417 O O . THR A 1 174 ? -4.844 -9.771 12.883 1.00 91.19 174 THR A O 1
ATOM 1420 N N . ASN A 1 175 ? -3.131 -10.422 11.587 1.00 90.38 175 ASN A N 1
ATOM 1421 C CA . ASN A 1 175 ? -3.657 -11.759 11.342 1.00 90.38 175 ASN A CA 1
ATOM 1422 C C . ASN A 1 175 ? -2.536 -12.814 11.357 1.00 90.38 175 ASN A C 1
ATOM 1424 O O . ASN A 1 175 ? -2.038 -13.194 10.291 1.00 90.38 175 ASN A O 1
ATOM 1428 N N . PRO A 1 176 ? -2.228 -13.384 12.535 1.00 85.38 176 PRO A N 1
ATOM 1429 C CA . PRO A 1 176 ? -1.056 -14.241 12.722 1.00 85.38 176 PRO A CA 1
ATOM 1430 C C . PRO A 1 176 ? -1.085 -15.530 11.886 1.00 85.38 176 PRO A C 1
ATOM 1432 O O . PRO A 1 176 ? -0.040 -16.104 11.613 1.00 85.38 176 PRO A O 1
ATOM 1435 N N . ILE A 1 177 ? -2.258 -15.993 11.433 1.00 83.94 177 ILE A N 1
ATOM 1436 C CA . ILE A 1 177 ? -2.376 -17.210 10.607 1.00 83.94 177 ILE A CA 1
ATOM 1437 C C . ILE A 1 177 ? -1.848 -16.981 9.182 1.00 83.94 177 ILE A C 1
ATOM 1439 O O . ILE A 1 177 ? -1.434 -17.919 8.501 1.00 83.94 177 ILE A O 1
ATOM 1443 N N . GLN A 1 178 ? -1.930 -15.750 8.676 1.00 77.12 178 GLN A N 1
ATOM 1444 C CA . GLN A 1 178 ? -1.643 -15.465 7.268 1.00 77.12 178 GLN A CA 1
ATOM 1445 C C . GLN A 1 178 ? -0.203 -15.027 7.013 1.00 77.12 178 GLN A C 1
ATOM 1447 O O . GLN A 1 178 ? 0.189 -14.906 5.852 1.00 77.12 178 GLN A O 1
ATOM 1452 N N . GLU A 1 179 ? 0.566 -14.784 8.063 1.00 77.88 179 GLU A N 1
ATOM 1453 C CA . GLU A 1 179 ? 1.885 -14.178 7.978 1.00 77.88 179 GLU A CA 1
ATOM 1454 C C . GLU A 1 179 ? 2.987 -15.232 7.944 1.00 77.88 179 GLU A C 1
ATOM 1456 O O . GLU A 1 179 ? 2.942 -16.244 8.638 1.00 77.88 179 GLU A O 1
ATOM 1461 N N . ASP A 1 180 ? 3.991 -15.000 7.102 1.00 83.81 180 ASP A N 1
ATOM 1462 C CA . ASP A 1 180 ? 5.142 -15.887 6.970 1.00 83.81 180 ASP A CA 1
ATOM 1463 C C . ASP 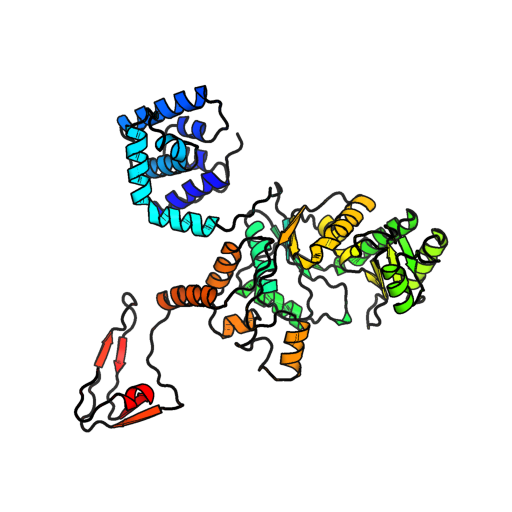A 1 180 ? 6.415 -15.047 6.831 1.00 83.81 180 ASP A C 1
ATOM 1465 O O . ASP A 1 180 ? 6.519 -14.168 5.964 1.00 83.81 180 ASP A O 1
ATOM 1469 N N . VAL A 1 181 ? 7.417 -15.357 7.657 1.00 88.44 181 VAL A N 1
ATOM 1470 C CA . VAL A 1 181 ? 8.730 -14.692 7.683 1.00 88.44 181 VAL A CA 1
ATOM 1471 C C . VAL A 1 181 ? 9.385 -14.686 6.296 1.00 88.44 181 VAL A C 1
ATOM 1473 O O . VAL A 1 181 ? 10.080 -13.731 5.931 1.00 88.44 181 VAL A O 1
ATOM 1476 N N . LYS A 1 182 ? 9.131 -15.711 5.467 1.00 92.00 182 LYS A N 1
ATOM 1477 C CA . LYS A 1 182 ? 9.649 -15.759 4.093 1.00 92.00 182 LYS A CA 1
ATOM 1478 C C . LYS A 1 182 ? 9.117 -14.610 3.235 1.00 92.00 182 LYS A C 1
ATOM 1480 O O . LYS A 1 182 ? 9.851 -14.084 2.398 1.00 92.00 182 LYS A O 1
ATOM 1485 N N . PHE A 1 183 ? 7.858 -14.211 3.431 1.00 92.19 183 PHE A N 1
ATOM 1486 C CA . PHE A 1 183 ? 7.242 -13.126 2.676 1.00 92.19 183 PHE A CA 1
ATOM 1487 C C . PHE A 1 183 ? 7.698 -11.768 3.200 1.00 92.19 183 PHE A C 1
ATOM 1489 O O . PHE A 1 183 ? 7.946 -10.893 2.376 1.00 92.19 183 PHE A O 1
ATOM 1496 N N . GLU A 1 184 ? 7.911 -11.599 4.511 1.00 93.50 184 GLU A N 1
ATOM 1497 C CA . GLU A 1 184 ? 8.541 -10.379 5.044 1.00 93.50 184 GLU A CA 1
ATOM 1498 C C . GLU A 1 184 ? 9.912 -10.143 4.402 1.00 93.50 184 GLU A C 1
ATOM 1500 O O . GLU A 1 184 ? 10.159 -9.092 3.801 1.00 93.50 184 GLU A O 1
ATOM 1505 N N . LYS A 1 185 ? 10.790 -11.156 4.451 1.00 94.94 185 LYS A N 1
ATOM 1506 C CA . LYS A 1 185 ? 12.114 -11.091 3.820 1.00 94.94 185 LYS A CA 1
ATOM 1507 C C . LYS A 1 185 ? 12.000 -10.817 2.319 1.00 94.94 185 LYS A C 1
ATOM 1509 O O . LYS A 1 185 ? 12.714 -9.968 1.785 1.00 94.94 185 LYS A O 1
ATOM 1514 N N . GLY A 1 186 ? 11.061 -11.490 1.655 1.00 95.06 186 GLY A N 1
ATOM 1515 C CA . GLY A 1 186 ? 10.779 -11.309 0.237 1.00 95.06 186 GLY A CA 1
ATOM 1516 C C . GLY A 1 186 ? 10.371 -9.882 -0.132 1.00 95.06 186 GLY A C 1
ATOM 1517 O O . GLY A 1 186 ? 10.872 -9.338 -1.114 1.00 95.06 186 GLY A O 1
ATOM 1518 N N . ILE A 1 187 ? 9.509 -9.260 0.674 1.00 96.25 187 ILE A N 1
ATOM 1519 C CA . ILE A 1 187 ? 9.050 -7.877 0.502 1.00 96.25 187 ILE A CA 1
ATOM 1520 C C . ILE A 1 187 ? 10.212 -6.895 0.693 1.00 96.25 187 ILE A C 1
ATOM 1522 O O . ILE A 1 187 ? 10.356 -5.960 -0.093 1.00 96.25 187 ILE A O 1
ATOM 1526 N N . LEU A 1 188 ? 11.078 -7.116 1.686 1.00 97.00 188 LEU A N 1
ATOM 1527 C CA . LEU A 1 188 ? 12.270 -6.286 1.898 1.00 97.00 188 LEU A CA 1
ATOM 1528 C C . LEU A 1 188 ? 13.236 -6.354 0.707 1.00 97.00 188 LEU A C 1
ATOM 1530 O O . LEU A 1 188 ? 13.765 -5.330 0.273 1.00 97.00 188 LEU A O 1
ATOM 1534 N N . GLU A 1 189 ? 13.455 -7.547 0.154 1.00 96.44 189 GLU A N 1
ATOM 1535 C CA . GLU A 1 189 ? 14.240 -7.734 -1.070 1.00 96.44 189 GLU A CA 1
ATOM 1536 C C . GLU A 1 189 ? 13.586 -7.038 -2.271 1.00 96.44 189 GLU A C 1
ATOM 1538 O O . GLU A 1 189 ? 14.266 -6.342 -3.022 1.00 96.44 189 GLU A O 1
ATOM 1543 N N . ASP A 1 190 ? 12.267 -7.157 -2.424 1.00 96.88 190 ASP A N 1
ATOM 1544 C CA . ASP A 1 190 ? 11.502 -6.523 -3.501 1.00 96.88 190 ASP A CA 1
ATOM 1545 C C . ASP A 1 190 ? 11.607 -4.984 -3.452 1.00 96.88 190 ASP A C 1
ATOM 1547 O O . ASP A 1 190 ? 11.786 -4.336 -4.486 1.00 96.88 190 ASP A O 1
ATOM 1551 N N . LEU A 1 191 ? 11.573 -4.383 -2.258 1.00 97.19 191 LEU A N 1
ATOM 1552 C CA . LEU A 1 191 ? 11.784 -2.940 -2.084 1.00 97.19 191 LEU A CA 1
ATOM 1553 C C . LEU A 1 191 ? 13.214 -2.515 -2.440 1.00 97.19 191 LEU A C 1
ATOM 1555 O O . LEU A 1 191 ? 13.392 -1.489 -3.100 1.00 97.19 191 LEU A O 1
ATOM 1559 N N . LYS A 1 192 ? 14.226 -3.323 -2.091 1.00 96.19 192 LYS A N 1
ATOM 1560 C CA . LYS A 1 192 ? 15.617 -3.091 -2.523 1.00 96.19 192 LYS A CA 1
ATOM 1561 C C . LYS A 1 192 ? 15.752 -3.165 -4.044 1.00 96.19 192 LYS A C 1
ATOM 1563 O O . LYS A 1 192 ? 16.428 -2.327 -4.630 1.00 96.19 192 LYS A O 1
ATOM 1568 N N . LEU A 1 193 ? 15.078 -4.115 -4.698 1.00 95.38 193 LEU A N 1
ATOM 1569 C CA . LEU A 1 193 ? 15.065 -4.228 -6.164 1.00 95.38 193 LEU A CA 1
ATOM 1570 C C . LEU A 1 193 ? 14.452 -3.006 -6.847 1.00 95.38 193 LEU A C 1
ATOM 1572 O O . LEU A 1 193 ? 14.881 -2.619 -7.934 1.00 95.38 193 LEU A O 1
ATOM 1576 N N . LEU A 1 194 ? 13.458 -2.398 -6.208 1.00 96.00 194 LEU A N 1
ATOM 1577 C CA . LEU A 1 194 ? 12.856 -1.153 -6.660 1.00 96.00 194 LEU A CA 1
ATOM 1578 C C . LEU A 1 194 ? 13.680 0.077 -6.273 1.00 96.00 194 LEU A C 1
ATOM 1580 O O . LEU A 1 194 ? 13.288 1.174 -6.657 1.00 96.00 194 LEU A O 1
ATOM 1584 N N . ASP A 1 195 ? 14.798 -0.060 -5.555 1.00 95.50 195 ASP A N 1
ATOM 1585 C CA . ASP A 1 195 ? 15.555 1.069 -5.001 1.00 95.50 195 ASP A CA 1
ATOM 1586 C C . ASP A 1 195 ? 14.624 2.028 -4.229 1.00 95.50 195 ASP A C 1
ATOM 1588 O O . ASP A 1 195 ? 14.566 3.235 -4.464 1.00 95.50 195 ASP A O 1
ATOM 1592 N N . ILE A 1 196 ? 13.788 1.442 -3.366 1.00 96.25 196 ILE A N 1
ATOM 1593 C CA . ILE A 1 196 ? 12.889 2.155 -2.462 1.00 96.25 196 ILE A CA 1
ATOM 1594 C C . ILE A 1 196 ? 13.489 2.109 -1.061 1.00 96.25 196 ILE A C 1
ATOM 1596 O O . ILE A 1 196 ? 13.704 1.037 -0.494 1.00 96.25 196 ILE A O 1
ATOM 1600 N N . LYS A 1 197 ? 13.719 3.292 -0.489 1.00 93.88 197 LYS A N 1
ATOM 1601 C CA . LYS A 1 197 ? 14.188 3.462 0.887 1.00 93.88 197 LYS A CA 1
ATOM 1602 C C . LYS A 1 197 ? 13.018 3.830 1.793 1.00 93.88 197 LYS A C 1
ATOM 1604 O O . LYS A 1 197 ? 12.144 4.599 1.398 1.00 93.88 197 LYS A O 1
ATOM 1609 N N . TYR A 1 198 ? 13.027 3.290 3.002 1.00 96.56 198 TYR A N 1
ATOM 1610 C CA . TYR A 1 198 ? 12.118 3.654 4.084 1.00 96.56 198 TYR A CA 1
ATOM 1611 C C . TYR A 1 198 ? 12.938 4.160 5.276 1.00 96.56 198 TYR A C 1
ATOM 1613 O O . TYR A 1 198 ? 14.081 3.747 5.461 1.00 96.56 198 TYR A O 1
ATOM 1621 N N . SER A 1 199 ? 12.375 5.071 6.067 1.00 96.75 199 SER A N 1
ATOM 1622 C CA . SER A 1 199 ? 13.052 5.681 7.218 1.00 96.75 199 SER A CA 1
ATOM 1623 C C . SER A 1 199 ? 13.027 4.789 8.455 1.00 96.75 199 SER A C 1
ATOM 1625 O O . SER A 1 199 ? 13.975 4.784 9.234 1.00 96.75 199 SER A O 1
ATOM 1627 N N . LYS A 1 200 ? 11.940 4.036 8.641 1.00 96.50 200 LYS A N 1
ATOM 1628 C CA . LYS A 1 200 ? 11.737 3.143 9.782 1.00 96.50 200 LYS A CA 1
ATOM 1629 C C . LYS A 1 200 ? 10.904 1.937 9.357 1.00 96.50 200 LYS A C 1
ATOM 1631 O O . LYS A 1 200 ? 9.964 2.082 8.574 1.00 96.50 200 LYS A O 1
ATOM 1636 N N . LEU A 1 201 ? 11.280 0.768 9.868 1.00 97.06 201 LEU A N 1
ATOM 1637 C CA . LEU A 1 201 ? 10.463 -0.441 9.836 1.00 97.06 201 LEU A CA 1
ATOM 1638 C C . LEU A 1 201 ? 9.672 -0.512 11.144 1.00 97.06 201 LEU A C 1
ATOM 1640 O O . LEU A 1 201 ? 10.269 -0.406 12.214 1.00 97.06 201 LEU A O 1
ATOM 1644 N N . VAL A 1 202 ? 8.358 -0.670 11.047 1.00 96.00 202 VAL A N 1
ATOM 1645 C CA . VAL A 1 202 ? 7.439 -0.797 12.186 1.00 96.00 202 VAL A CA 1
ATOM 1646 C C . VAL A 1 202 ? 6.478 -1.958 11.955 1.00 96.00 202 VAL A C 1
ATOM 1648 O O . VAL A 1 202 ? 6.267 -2.377 10.812 1.00 96.00 202 VAL A O 1
ATOM 1651 N N . ARG A 1 203 ? 5.892 -2.482 13.027 1.00 95.69 203 ARG A N 1
ATOM 1652 C CA . ARG A 1 203 ? 4.819 -3.476 12.964 1.00 95.69 203 ARG A CA 1
ATOM 1653 C C . ARG A 1 203 ? 3.555 -2.934 13.608 1.00 95.69 203 ARG A C 1
ATOM 1655 O O . ARG A 1 203 ? 3.618 -2.143 14.545 1.00 95.69 203 ARG A O 1
ATOM 1662 N N . THR A 1 204 ? 2.394 -3.350 13.117 1.00 96.56 204 THR A N 1
ATOM 1663 C CA . THR A 1 204 ? 1.129 -3.031 13.789 1.00 96.56 204 THR A CA 1
ATOM 1664 C C . THR A 1 204 ? 1.091 -3.675 15.186 1.00 96.56 204 THR A C 1
ATOM 1666 O O . THR A 1 204 ? 0.583 -3.062 16.129 1.00 96.56 204 THR A O 1
ATOM 1669 N N . SER A 1 205 ? 1.695 -4.857 15.347 1.00 94.69 205 SER A N 1
ATOM 1670 C CA . SER A 1 205 ? 1.834 -5.577 16.619 1.00 94.69 205 SER A CA 1
ATOM 1671 C C . SER A 1 205 ? 2.626 -4.823 17.687 1.00 94.69 205 SER A C 1
ATOM 1673 O O . SER A 1 205 ? 2.255 -4.890 18.862 1.00 94.69 205 SER A O 1
ATOM 1675 N N . ASP A 1 206 ? 3.602 -3.991 17.295 1.00 95.50 206 ASP A N 1
ATOM 1676 C CA . ASP A 1 206 ? 4.339 -3.100 18.209 1.00 95.50 206 ASP A CA 1
ATOM 1677 C C . ASP A 1 206 ? 3.388 -2.153 18.978 1.00 95.50 206 ASP A C 1
ATOM 1679 O O . ASP A 1 206 ? 3.713 -1.647 20.055 1.00 95.50 206 ASP A O 1
ATOM 1683 N N . HIS A 1 207 ? 2.182 -1.925 18.444 1.00 97.56 207 HIS A N 1
ATOM 1684 C CA . HIS A 1 207 ? 1.172 -1.032 19.002 1.00 97.56 207 HIS A CA 1
ATOM 1685 C C . HIS A 1 207 ? -0.022 -1.747 19.645 1.00 97.56 207 HIS A C 1
ATOM 1687 O O . HIS A 1 207 ? -0.928 -1.057 20.118 1.00 97.56 207 HIS A O 1
ATOM 1693 N N . PHE A 1 208 ? -0.055 -3.084 19.726 1.00 97.19 208 PHE A N 1
ATOM 1694 C CA . PHE A 1 208 ? -1.221 -3.822 20.245 1.00 97.19 208 PHE A CA 1
ATOM 1695 C C . PHE A 1 208 ? -1.662 -3.365 21.632 1.00 97.19 208 PHE A C 1
ATOM 1697 O O . PHE A 1 208 ? -2.853 -3.143 21.843 1.00 97.19 208 PHE A O 1
ATOM 1704 N N . LYS A 1 209 ? -0.718 -3.107 22.543 1.00 97.19 209 LYS A N 1
ATOM 1705 C CA . LYS A 1 209 ? -1.037 -2.567 23.871 1.00 97.19 209 LYS A CA 1
ATOM 1706 C C . LYS A 1 209 ? -1.768 -1.222 23.787 1.00 97.19 209 LYS A C 1
ATOM 1708 O O . LYS A 1 209 ? -2.759 -1.004 24.478 1.00 97.19 209 LYS A O 1
ATOM 1713 N N . LYS A 1 210 ? -1.316 -0.321 22.910 1.00 98.06 210 LYS A N 1
ATOM 1714 C CA . LYS A 1 210 ? -1.944 0.994 22.725 1.00 98.06 210 LYS A CA 1
ATOM 1715 C C . LYS A 1 210 ? -3.308 0.880 22.039 1.00 98.06 210 LYS A C 1
ATOM 1717 O O . LYS A 1 210 ? -4.241 1.588 22.407 1.00 98.06 210 LYS A O 1
ATOM 1722 N N . ILE A 1 211 ? -3.439 -0.025 21.072 1.00 98.56 211 ILE A N 1
ATOM 1723 C CA . ILE A 1 211 ? -4.709 -0.313 20.395 1.00 98.56 211 ILE A CA 1
ATOM 1724 C C . ILE A 1 211 ? -5.727 -0.892 21.397 1.00 98.56 211 ILE A C 1
ATOM 1726 O O . ILE A 1 211 ? -6.889 -0.482 21.387 1.00 98.56 211 ILE A O 1
ATOM 1730 N N . GLU A 1 212 ? -5.294 -1.755 22.319 1.00 98.44 212 GLU A N 1
ATOM 1731 C CA . GLU A 1 212 ? -6.131 -2.287 23.401 1.00 98.44 212 GLU A CA 1
ATOM 1732 C C . GLU A 1 212 ? -6.591 -1.180 24.364 1.00 98.44 212 GLU A C 1
ATOM 1734 O O . GLU A 1 212 ? -7.774 -1.108 24.706 1.00 98.44 212 GLU A O 1
ATOM 1739 N N . GLU A 1 213 ? -5.691 -0.278 24.773 1.00 98.50 213 GLU A N 1
ATOM 1740 C CA . GLU A 1 213 ? -6.044 0.890 25.594 1.00 98.50 213 GLU A CA 1
ATOM 1741 C C . GLU A 1 213 ? -7.138 1.736 24.926 1.00 98.50 213 GLU A C 1
ATOM 1743 O O . GLU A 1 213 ? -8.098 2.150 25.584 1.00 98.50 213 GLU A O 1
ATOM 1748 N N . TYR A 1 214 ? -7.042 1.951 23.612 1.00 98.69 214 TYR A N 1
ATOM 1749 C CA . TYR A 1 214 ? -8.064 2.670 22.857 1.00 98.69 214 TYR A CA 1
ATOM 1750 C C . TYR A 1 214 ? -9.375 1.892 22.726 1.00 98.69 214 TYR A C 1
ATOM 1752 O O . TYR A 1 214 ? -10.441 2.498 22.839 1.00 98.69 214 TYR A O 1
ATOM 1760 N N . ALA A 1 215 ? -9.338 0.566 22.568 1.00 98.69 215 ALA A N 1
ATOM 1761 C CA . ALA A 1 215 ? -10.545 -0.260 22.615 1.00 98.69 215 ALA A CA 1
ATOM 1762 C C . ALA A 1 215 ? -11.257 -0.122 23.973 1.00 98.69 215 ALA A C 1
ATOM 1764 O O . ALA A 1 215 ? -12.464 0.125 24.020 1.00 98.69 215 ALA A O 1
ATOM 1765 N N . LYS A 1 216 ? -10.503 -0.159 25.080 1.00 98.69 216 LYS A N 1
ATOM 1766 C CA . LYS A 1 216 ? -11.031 0.097 26.430 1.00 98.69 216 LYS A CA 1
ATOM 1767 C C . LYS A 1 216 ? -11.575 1.524 26.576 1.00 98.69 216 LYS A C 1
ATOM 1769 O O . LYS A 1 216 ? -12.624 1.693 27.193 1.00 98.69 216 LYS A O 1
ATOM 1774 N N . LYS A 1 217 ? -10.928 2.546 25.992 1.00 98.56 217 LYS A N 1
ATOM 1775 C CA . LYS A 1 217 ? -11.451 3.932 25.951 1.00 98.56 217 LYS A CA 1
ATOM 1776 C C . LYS A 1 217 ? -12.805 3.988 25.232 1.00 98.56 217 LYS A C 1
ATOM 1778 O O . LYS A 1 217 ? -13.725 4.630 25.737 1.00 98.56 217 LYS A O 1
ATOM 1783 N N . LEU A 1 218 ? -12.966 3.286 24.107 1.00 98.69 218 LEU A N 1
ATOM 1784 C CA . LEU A 1 218 ? -14.251 3.230 23.400 1.00 98.69 218 LEU A CA 1
ATOM 1785 C C . LEU A 1 218 ? -15.342 2.562 24.236 1.00 98.69 218 LEU A C 1
ATOM 1787 O O . LEU A 1 218 ? -16.451 3.080 24.286 1.00 98.69 218 LEU A O 1
ATOM 1791 N N . ILE A 1 219 ? -15.041 1.464 24.933 1.00 98.75 219 ILE A N 1
ATOM 1792 C CA . ILE A 1 219 ? -16.009 0.820 25.837 1.00 98.75 219 ILE A CA 1
ATOM 1793 C C . ILE A 1 219 ? -16.432 1.798 26.943 1.00 98.75 219 ILE A C 1
ATOM 1795 O O . ILE A 1 219 ? -17.620 2.059 27.112 1.00 98.75 219 ILE A O 1
ATOM 1799 N N . LYS A 1 220 ? -15.462 2.418 27.630 1.00 98.56 220 LYS A N 1
ATOM 1800 C CA . LYS A 1 220 ? -15.705 3.371 28.731 1.00 98.56 220 LYS A CA 1
ATOM 1801 C C . LYS A 1 220 ? -16.528 4.593 28.324 1.00 98.56 220 LYS A C 1
ATOM 1803 O O . LYS A 1 220 ? -17.238 5.159 29.143 1.00 98.56 220 LYS A O 1
ATOM 1808 N N . THR A 1 221 ? -16.435 5.002 27.062 1.00 98.06 221 THR A N 1
ATOM 1809 C CA . THR A 1 221 ? -17.196 6.131 26.499 1.00 98.06 221 THR A CA 1
ATOM 1810 C C . THR A 1 221 ? -18.510 5.698 25.835 1.00 98.06 221 THR A C 1
ATOM 1812 O O . THR A 1 221 ? -19.163 6.502 25.169 1.00 98.06 221 THR A O 1
ATOM 1815 N N . GLY A 1 222 ? -18.911 4.429 25.983 1.00 97.94 222 GLY A N 1
ATOM 1816 C CA . GLY A 1 222 ? -20.138 3.885 25.399 1.00 97.94 222 GLY A CA 1
ATOM 1817 C C . GLY A 1 222 ? -20.115 3.822 23.868 1.00 97.94 222 GLY A C 1
ATOM 1818 O O . GLY A 1 222 ? -21.164 3.851 23.227 1.00 97.94 222 GLY A O 1
ATOM 1819 N N . LYS A 1 223 ? -18.923 3.777 23.263 1.00 98.56 223 LYS A N 1
ATOM 1820 C CA . LYS A 1 223 ? -18.671 3.746 21.812 1.00 98.56 223 LYS A CA 1
ATOM 1821 C C . LYS A 1 223 ? -18.228 2.375 21.297 1.00 98.56 223 LYS A C 1
ATOM 1823 O O . LYS A 1 223 ? -17.935 2.244 20.111 1.00 98.56 223 LYS A O 1
ATOM 1828 N N . ALA A 1 224 ? -18.205 1.353 22.145 1.00 98.62 224 ALA A N 1
ATOM 1829 C CA . ALA A 1 224 ? -18.008 -0.037 21.751 1.00 98.62 224 ALA A CA 1
ATOM 1830 C C . ALA A 1 224 ? -18.761 -0.981 22.696 1.00 98.62 224 ALA A C 1
ATOM 1832 O O . ALA A 1 224 ? -19.004 -0.629 23.848 1.00 98.62 224 ALA A O 1
ATOM 1833 N N . TYR A 1 225 ? -19.123 -2.162 22.198 1.00 98.69 225 TYR A N 1
ATOM 1834 C CA . TYR A 1 225 ? -19.787 -3.221 22.960 1.00 98.69 225 TYR A CA 1
ATOM 1835 C C . TYR A 1 225 ? -19.303 -4.599 22.500 1.00 98.69 225 TYR A C 1
ATOM 1837 O O . TYR A 1 225 ? -18.869 -4.766 21.355 1.00 98.69 225 TYR A O 1
ATOM 1845 N N . VAL A 1 226 ? -19.346 -5.577 23.402 1.00 98.56 226 VAL A N 1
ATOM 1846 C CA . VAL A 1 226 ? -19.021 -6.974 23.114 1.00 98.56 226 VAL A CA 1
ATOM 1847 C C . VAL A 1 226 ? -20.225 -7.650 22.469 1.00 98.56 226 VAL A C 1
ATOM 1849 O O . VAL A 1 226 ? -21.365 -7.456 22.879 1.00 98.56 226 VAL A O 1
ATOM 1852 N N . GLU A 1 227 ? -19.955 -8.438 21.439 1.00 97.38 227 GLU A N 1
ATOM 1853 C CA . GLU A 1 227 ? -20.934 -9.159 20.644 1.00 97.38 227 GLU A CA 1
ATOM 1854 C C . GLU A 1 227 ? -20.635 -10.659 20.678 1.00 97.38 227 GLU A C 1
ATOM 1856 O O . GLU A 1 227 ? -19.578 -11.097 20.210 1.00 97.38 227 GLU A O 1
ATOM 1861 N N . ASP A 1 228 ? -21.591 -11.424 21.200 1.00 95.50 228 ASP A N 1
ATOM 1862 C CA . ASP A 1 228 ? -21.579 -12.888 21.280 1.00 95.50 228 ASP A CA 1
ATOM 1863 C C . ASP A 1 228 ? -22.550 -13.560 20.287 1.00 95.50 228 ASP A C 1
ATOM 1865 O O . ASP A 1 228 ? -22.597 -14.787 20.209 1.00 95.50 228 ASP A O 1
ATOM 1869 N N . THR A 1 229 ? -23.277 -12.776 19.482 1.00 94.56 229 THR A N 1
ATOM 1870 C CA . THR A 1 229 ? -24.122 -13.290 18.394 1.00 94.56 229 THR A CA 1
ATOM 1871 C C . THR A 1 229 ? -23.275 -14.008 17.337 1.00 94.56 229 THR A C 1
ATOM 1873 O O . THR A 1 229 ? -22.198 -13.535 16.959 1.00 94.56 229 THR A O 1
ATOM 1876 N N . ASP A 1 230 ? -23.779 -15.127 16.808 1.00 94.12 230 ASP A N 1
ATOM 1877 C CA . ASP A 1 230 ? -23.108 -15.875 15.747 1.00 94.12 230 ASP A CA 1
ATOM 1878 C C . ASP A 1 230 ? -22.938 -15.050 14.455 1.00 94.12 230 ASP A C 1
ATOM 1880 O O . ASP A 1 230 ? -23.627 -14.058 14.197 1.00 94.12 230 ASP A O 1
ATOM 1884 N N . LEU A 1 231 ? -21.984 -15.467 13.621 1.00 93.06 231 LEU A N 1
ATOM 1885 C CA . LEU A 1 231 ? -21.576 -14.711 12.440 1.00 93.06 231 LEU A CA 1
ATOM 1886 C C . LEU A 1 231 ? -22.699 -14.538 11.406 1.00 93.06 231 LEU A C 1
ATOM 1888 O O . LEU A 1 231 ? -22.769 -13.476 10.782 1.00 93.06 231 LEU A O 1
ATOM 1892 N N . GLU A 1 232 ? -23.546 -15.548 11.201 1.00 94.88 232 GLU A N 1
ATOM 1893 C CA . GLU A 1 232 ? -24.607 -15.496 10.189 1.00 94.88 232 GLU A CA 1
ATOM 1894 C C . GLU A 1 232 ? -25.730 -14.565 10.640 1.00 94.88 232 GLU A C 1
ATOM 1896 O O . GLU A 1 232 ? -26.092 -13.643 9.904 1.00 94.88 232 GLU A O 1
ATOM 1901 N N . THR A 1 233 ? -26.170 -14.686 11.893 1.00 95.56 233 THR A N 1
ATOM 1902 C CA . THR A 1 233 ? -27.146 -13.760 12.478 1.00 95.56 233 THR A CA 1
ATOM 1903 C C . THR A 1 233 ? -26.617 -12.322 12.479 1.00 95.56 233 THR A C 1
ATOM 1905 O O . THR A 1 233 ? -27.332 -11.383 12.121 1.00 95.56 233 THR A O 1
ATOM 1908 N N . MET A 1 234 ? -25.339 -12.109 12.814 1.00 94.81 234 MET A N 1
ATOM 1909 C CA . MET A 1 234 ? -24.726 -10.777 12.784 1.00 94.81 234 MET A CA 1
ATOM 1910 C C . MET A 1 234 ? -24.682 -10.190 11.365 1.00 94.81 234 MET A C 1
ATOM 1912 O O . MET A 1 234 ? -24.909 -8.989 11.176 1.00 94.81 234 MET A O 1
ATOM 1916 N N . ARG A 1 235 ? -24.390 -11.015 10.350 1.00 94.88 235 ARG A N 1
ATOM 1917 C CA . ARG A 1 235 ? -24.431 -10.606 8.937 1.00 94.88 235 ARG A CA 1
ATOM 1918 C C . ARG A 1 235 ? -25.839 -10.196 8.534 1.00 94.88 235 ARG A C 1
ATOM 1920 O O . ARG A 1 235 ? -25.996 -9.119 7.961 1.00 94.88 235 ARG A O 1
ATOM 1927 N N . GLU A 1 236 ? -26.839 -11.001 8.872 1.00 95.94 236 GLU A N 1
ATOM 1928 C CA . GLU A 1 236 ? -28.240 -10.716 8.576 1.00 95.94 236 GLU A CA 1
ATOM 1929 C C . GLU A 1 236 ? -28.703 -9.412 9.237 1.00 95.94 236 GLU A C 1
ATOM 1931 O O . GLU A 1 236 ? -29.206 -8.517 8.555 1.00 95.94 236 GLU A O 1
ATOM 1936 N N . GLN A 1 237 ? -28.439 -9.237 10.535 1.00 95.69 237 GLN A N 1
ATOM 1937 C CA . GLN A 1 237 ? -28.754 -8.004 11.262 1.00 95.69 237 GLN A CA 1
ATOM 1938 C C . GLN A 1 237 ? -28.116 -6.777 10.602 1.00 95.69 237 GLN A C 1
ATOM 1940 O O . GLN A 1 237 ? -28.781 -5.762 10.393 1.00 95.69 237 GLN A O 1
ATOM 1945 N N . ARG A 1 238 ? -26.836 -6.866 10.209 1.00 95.19 238 ARG A N 1
ATOM 1946 C CA . ARG A 1 238 ? -26.144 -5.773 9.506 1.00 95.19 238 ARG A CA 1
ATOM 1947 C C . ARG A 1 238 ? -26.748 -5.486 8.135 1.00 95.19 238 ARG A C 1
ATOM 1949 O O . ARG A 1 238 ? -26.812 -4.317 7.751 1.00 95.19 238 ARG A O 1
ATOM 1956 N N . MET A 1 239 ? -27.178 -6.502 7.388 1.00 93.56 239 MET A N 1
ATOM 1957 C CA . MET A 1 239 ? -27.824 -6.322 6.082 1.00 93.56 239 MET A CA 1
ATOM 1958 C C . MET A 1 239 ? -29.198 -5.664 6.223 1.00 93.56 239 MET A C 1
ATOM 1960 O O . MET A 1 239 ? -29.473 -4.687 5.521 1.00 93.56 239 MET A O 1
ATOM 1964 N N . ASN A 1 240 ? -29.983 -6.121 7.199 1.00 96.38 240 ASN A N 1
ATOM 1965 C CA . ASN A 1 240 ? -31.349 -5.675 7.473 1.00 96.38 240 ASN A CA 1
ATOM 1966 C C . ASN A 1 240 ? -31.433 -4.430 8.372 1.00 96.38 240 ASN A C 1
ATOM 1968 O O . ASN A 1 240 ? -32.533 -3.995 8.699 1.00 96.38 240 ASN A O 1
ATOM 1972 N N . LYS A 1 241 ? -30.292 -3.832 8.752 1.00 97.12 241 LYS A N 1
ATOM 1973 C CA . LYS A 1 241 ? -30.214 -2.639 9.619 1.00 97.12 241 LYS A CA 1
ATOM 1974 C C . LYS A 1 241 ? -30.900 -2.839 10.978 1.00 97.12 241 LYS A C 1
ATOM 1976 O O . LYS A 1 241 ? -31.534 -1.931 11.508 1.00 97.12 241 LYS A O 1
ATOM 1981 N N . ILE A 1 242 ? -30.758 -4.030 11.548 1.00 97.00 242 ILE A N 1
ATOM 1982 C CA . ILE A 1 242 ? -31.291 -4.383 12.864 1.00 97.00 242 ILE A CA 1
ATOM 1983 C C . ILE A 1 242 ? -30.184 -4.175 13.900 1.00 97.00 242 ILE A C 1
ATOM 1985 O O . ILE A 1 242 ? -29.061 -4.655 13.731 1.00 97.00 242 ILE A O 1
ATOM 1989 N N . ALA A 1 243 ? -30.487 -3.445 14.972 1.00 96.88 243 ALA A N 1
ATOM 1990 C CA . ALA A 1 243 ? -29.554 -3.268 16.078 1.00 96.88 243 ALA A CA 1
ATOM 1991 C C . ALA A 1 243 ? -29.351 -4.590 16.837 1.00 96.88 243 ALA A C 1
ATOM 1993 O O . ALA A 1 243 ? -30.314 -5.298 17.130 1.00 96.88 243 ALA A O 1
ATOM 1994 N N . SER A 1 244 ? -28.101 -4.893 17.199 1.00 96.94 244 SER A N 1
ATOM 1995 C CA . SER A 1 244 ? -27.798 -6.029 18.075 1.00 96.94 244 SER A CA 1
ATOM 1996 C C . SER A 1 244 ? -28.450 -5.846 19.447 1.00 96.94 244 SER A C 1
ATOM 1998 O O . SER A 1 244 ? -28.498 -4.731 19.976 1.00 96.94 244 SER A O 1
ATOM 2000 N N . LYS A 1 245 ? -28.891 -6.951 20.057 1.00 96.69 245 LYS A N 1
ATOM 2001 C CA . LYS A 1 245 ? -29.411 -6.964 21.434 1.00 96.69 245 LYS A CA 1
ATOM 2002 C C . LYS A 1 245 ? -28.347 -6.511 22.444 1.00 96.69 245 LYS A C 1
ATOM 2004 O O . LYS A 1 245 ? -28.679 -5.844 23.417 1.00 96.69 245 LYS A O 1
ATOM 2009 N N . ASN A 1 246 ? -27.074 -6.773 22.144 1.00 96.88 246 ASN A N 1
ATOM 2010 C CA . ASN A 1 246 ? -25.925 -6.429 22.984 1.00 96.88 246 ASN A CA 1
ATOM 2011 C C . ASN A 1 246 ? -25.477 -4.965 22.838 1.00 96.88 246 ASN A C 1
ATOM 2013 O O . ASN A 1 246 ? -24.629 -4.471 23.577 1.00 96.88 246 ASN A O 1
ATOM 2017 N N . ARG A 1 247 ? -26.057 -4.216 21.889 1.00 97.56 247 ARG A N 1
ATOM 2018 C CA . ARG A 1 247 ? -25.629 -2.846 21.565 1.00 97.56 247 ARG A CA 1
ATOM 2019 C C . ARG A 1 247 ? -25.748 -1.868 22.740 1.00 97.56 247 ARG A C 1
ATOM 2021 O O . ARG A 1 247 ? -25.052 -0.849 22.770 1.00 97.56 247 ARG A O 1
ATOM 2028 N N . ASN A 1 248 ? -26.665 -2.137 23.667 1.00 96.88 248 ASN A N 1
ATOM 2029 C CA . ASN A 1 248 ? -26.936 -1.309 24.845 1.00 96.88 248 ASN A CA 1
ATOM 2030 C C . ASN A 1 248 ? -26.544 -1.995 26.163 1.00 96.88 248 ASN A C 1
ATOM 2032 O O . ASN A 1 248 ? -26.996 -1.555 27.215 1.00 96.88 248 ASN A O 1
ATOM 2036 N N . THR A 1 249 ? -25.713 -3.042 26.110 1.00 97.12 249 THR A N 1
ATOM 2037 C CA . THR A 1 249 ? -25.089 -3.631 27.301 1.00 97.12 249 THR A CA 1
ATOM 2038 C C . THR A 1 249 ? -24.320 -2.565 28.082 1.00 97.12 249 THR A C 1
ATOM 2040 O O . THR A 1 249 ? -23.729 -1.659 27.483 1.00 97.12 249 THR A O 1
ATOM 2043 N N . ASP A 1 250 ? -24.337 -2.671 29.411 1.00 97.44 250 ASP A N 1
ATOM 2044 C CA . ASP A 1 250 ? -23.684 -1.715 30.302 1.00 97.44 250 ASP A CA 1
ATOM 2045 C C . ASP A 1 250 ? -22.160 -1.645 30.077 1.00 97.44 250 ASP A C 1
ATOM 2047 O O . ASP A 1 250 ? -21.526 -2.586 29.587 1.00 97.44 250 ASP A O 1
ATOM 2051 N N . VAL A 1 251 ? -21.561 -0.502 30.410 1.00 98.06 251 VAL A N 1
ATOM 2052 C CA . VAL A 1 251 ? -20.124 -0.253 30.235 1.00 98.06 251 VAL A CA 1
ATOM 2053 C C . VAL A 1 251 ? -19.274 -1.230 31.053 1.00 98.06 251 VAL A C 1
ATOM 2055 O O . VAL A 1 251 ? -18.304 -1.770 30.513 1.00 98.06 251 VAL A O 1
ATOM 2058 N N . GLU A 1 252 ? -19.630 -1.495 32.312 1.00 98.12 252 GLU A N 1
ATOM 2059 C CA . GLU A 1 252 ? -18.852 -2.375 33.198 1.00 98.12 252 GLU A CA 1
ATOM 2060 C C . GLU A 1 252 ? -18.945 -3.840 32.760 1.00 98.12 252 GLU A C 1
ATOM 2062 O O . GLU A 1 252 ? -17.949 -4.575 32.764 1.00 98.12 252 GLU A O 1
ATOM 2067 N N . GLU A 1 253 ? -20.121 -4.260 32.288 1.00 98.12 253 GLU A N 1
ATOM 2068 C CA . GLU A 1 253 ? -20.317 -5.598 31.728 1.00 98.12 253 GLU A CA 1
ATOM 2069 C C . GLU A 1 253 ? -19.488 -5.786 30.447 1.00 98.12 253 GLU A C 1
ATOM 2071 O O . GLU A 1 253 ? -18.772 -6.780 30.306 1.00 98.12 253 GLU A O 1
ATOM 2076 N N . ASN A 1 254 ? -19.509 -4.808 29.534 1.00 98.50 254 ASN A N 1
ATOM 2077 C CA . ASN A 1 254 ? -18.685 -4.843 28.324 1.00 98.50 254 ASN A CA 1
ATOM 2078 C C . ASN A 1 254 ? -17.187 -4.887 28.643 1.00 98.50 254 ASN A C 1
ATOM 2080 O O . ASN A 1 254 ? -16.438 -5.617 27.990 1.00 98.50 254 ASN A O 1
ATOM 2084 N N . LEU A 1 255 ? -16.735 -4.123 29.641 1.00 98.44 255 LEU A N 1
ATOM 2085 C CA . LEU A 1 255 ? -15.334 -4.114 30.052 1.00 98.44 255 LEU A CA 1
ATOM 2086 C C . LEU A 1 255 ? -14.920 -5.466 30.647 1.00 98.44 255 LEU A C 1
ATOM 2088 O O . LEU A 1 255 ? -13.836 -5.967 30.339 1.00 98.44 255 LEU A O 1
ATOM 2092 N N . THR A 1 256 ? -15.795 -6.078 31.448 1.00 98.38 256 THR A N 1
ATOM 2093 C CA . THR A 1 256 ? -15.600 -7.423 32.004 1.00 98.38 256 THR A CA 1
ATOM 2094 C C . THR A 1 256 ? -15.475 -8.455 30.885 1.00 98.38 256 THR A C 1
ATOM 2096 O O . THR A 1 256 ? -14.441 -9.120 30.791 1.00 98.38 256 THR A O 1
ATOM 2099 N N . LYS A 1 257 ? -16.448 -8.508 29.967 1.00 98.25 257 LYS A N 1
ATOM 2100 C CA . LYS A 1 257 ? -16.437 -9.423 28.815 1.00 98.25 257 LYS A CA 1
ATOM 2101 C C . LYS A 1 257 ? -15.208 -9.224 27.926 1.00 98.25 257 LYS A C 1
ATOM 2103 O O . LYS A 1 257 ? -14.565 -10.192 27.530 1.00 98.25 257 LYS A O 1
ATOM 2108 N N . PHE A 1 258 ? -14.812 -7.980 27.650 1.00 98.50 258 PHE A N 1
ATOM 2109 C CA . PHE A 1 258 ? -13.618 -7.706 26.844 1.00 98.50 258 PHE A CA 1
ATOM 2110 C C . PHE A 1 258 ? -12.329 -8.185 27.534 1.00 98.50 258 PHE A C 1
ATOM 2112 O O . PHE A 1 258 ? -11.453 -8.752 26.884 1.00 98.50 258 PHE A O 1
ATOM 2119 N N . ASN A 1 259 ? -12.220 -8.038 28.859 1.00 98.12 259 ASN A N 1
ATOM 2120 C CA . ASN A 1 259 ? -11.096 -8.592 29.619 1.00 98.12 259 ASN A CA 1
ATOM 2121 C C . ASN A 1 259 ? -11.093 -10.132 29.638 1.00 98.12 259 ASN A C 1
ATOM 2123 O O . ASN A 1 259 ? -10.024 -10.737 29.702 1.00 98.12 259 ASN A O 1
ATOM 2127 N N . GLU A 1 260 ? -12.256 -10.782 29.581 1.00 97.88 260 GLU A N 1
ATOM 2128 C CA . GLU A 1 260 ? -12.351 -12.237 29.418 1.00 97.88 260 GLU A CA 1
ATOM 2129 C C . GLU A 1 260 ? -11.939 -12.689 28.015 1.00 97.88 260 GLU A C 1
ATOM 2131 O O . GLU A 1 260 ? -11.223 -13.685 27.888 1.00 97.88 260 GLU A O 1
ATOM 2136 N N . MET A 1 261 ? -12.304 -11.930 26.977 1.00 97.62 261 MET A N 1
ATOM 2137 C CA . MET A 1 261 ? -11.830 -12.155 25.608 1.00 97.62 261 MET A CA 1
ATOM 2138 C C . MET A 1 261 ? -10.301 -12.052 25.520 1.00 97.62 261 MET A C 1
ATOM 2140 O O . MET A 1 261 ? -9.666 -12.931 24.942 1.00 97.62 261 MET A O 1
ATOM 2144 N N . LEU A 1 262 ? -9.694 -11.036 26.150 1.00 96.50 262 LEU A N 1
ATOM 2145 C CA . LEU A 1 262 ? -8.232 -10.881 26.233 1.00 96.50 262 LEU A CA 1
ATOM 2146 C C . LEU A 1 262 ? -7.543 -12.068 26.927 1.00 96.50 262 LEU A C 1
ATOM 2148 O O . LEU A 1 262 ? -6.390 -12.358 26.635 1.00 96.50 262 LEU A O 1
ATOM 2152 N N . LYS A 1 263 ? -8.245 -12.769 27.826 1.00 95.94 263 LYS A N 1
ATOM 2153 C CA . LYS A 1 263 ? -7.764 -13.979 28.517 1.00 95.94 263 LYS A CA 1
ATOM 2154 C C . LYS A 1 263 ? -8.123 -15.280 27.783 1.00 95.94 263 LYS A C 1
ATOM 2156 O O . LYS A 1 263 ? -7.939 -16.352 28.353 1.00 95.94 263 LYS A O 1
ATOM 2161 N N . GLY A 1 264 ? -8.712 -15.198 26.587 1.00 94.00 264 GLY A N 1
ATOM 2162 C CA . GLY A 1 264 ? -9.150 -16.361 25.810 1.00 94.00 264 GLY A CA 1
ATOM 2163 C C . GLY A 1 264 ? -10.347 -17.115 26.399 1.00 94.00 264 GLY A C 1
ATOM 2164 O O . GLY A 1 264 ? -10.652 -18.216 25.949 1.00 94.00 264 GLY A O 1
ATOM 2165 N N . LYS A 1 265 ? -11.035 -16.548 27.399 1.00 94.94 265 LYS A N 1
ATOM 2166 C CA . LYS A 1 265 ? -12.133 -17.211 28.126 1.00 94.94 265 LYS A CA 1
ATOM 2167 C C . LYS A 1 265 ? -13.500 -17.029 27.476 1.00 94.94 265 LYS A C 1
ATOM 2169 O O . LYS A 1 265 ? -14.417 -17.783 27.783 1.00 94.94 265 LYS A O 1
ATOM 2174 N N . LEU A 1 266 ? -13.635 -16.037 26.598 1.00 94.69 266 LEU A N 1
ATOM 2175 C CA . LEU A 1 266 ? -14.895 -15.692 25.953 1.00 94.69 266 LEU A CA 1
ATOM 2176 C C . LEU A 1 266 ? -14.734 -15.685 24.431 1.00 94.69 266 LEU A C 1
ATOM 2178 O O . LEU A 1 266 ? -13.893 -14.969 23.885 1.00 94.69 266 LEU A O 1
ATOM 2182 N N . ASN A 1 267 ? -15.557 -16.483 23.746 1.00 94.50 267 ASN A N 1
ATOM 2183 C CA . ASN A 1 267 ? -15.610 -16.514 22.289 1.00 94.50 267 ASN A CA 1
ATOM 2184 C C . ASN A 1 267 ? -16.604 -15.467 21.774 1.00 94.50 267 ASN A C 1
ATOM 2186 O O . ASN A 1 267 ? -17.782 -15.750 21.572 1.00 94.50 267 ASN A O 1
ATOM 2190 N N . SER A 1 268 ? -16.124 -14.242 21.600 1.00 96.44 268 SER A N 1
ATOM 2191 C CA . SER A 1 268 ? -16.926 -13.100 21.158 1.00 96.44 268 SER A CA 1
ATOM 2192 C C . SER A 1 268 ? -16.074 -12.151 20.315 1.00 96.44 268 SER A C 1
ATOM 2194 O O . SER A 1 268 ? -14.875 -12.367 20.111 1.00 96.44 268 SER A O 1
ATOM 2196 N N . CYS A 1 269 ? -16.680 -11.083 19.809 1.00 97.69 269 CYS A N 1
ATOM 2197 C CA . CYS A 1 269 ? -15.963 -9.995 19.152 1.00 97.69 269 CYS A CA 1
ATOM 2198 C C . CYS A 1 269 ? -16.320 -8.647 19.788 1.00 97.69 269 CYS A C 1
ATOM 2200 O O . CYS A 1 269 ? -17.344 -8.513 20.449 1.00 97.69 269 CYS A O 1
ATOM 2202 N N . LEU A 1 270 ? -15.470 -7.637 19.607 1.00 98.62 270 LEU A N 1
ATOM 2203 C CA . LEU A 1 270 ? -15.782 -6.269 20.017 1.00 98.62 270 LEU A CA 1
ATOM 2204 C C . LEU A 1 270 ? -16.246 -5.494 18.790 1.00 98.62 270 LEU A C 1
ATOM 2206 O O . LEU A 1 270 ? -15.556 -5.489 17.765 1.00 98.62 270 LEU A O 1
ATOM 2210 N N . ARG A 1 271 ? -17.378 -4.803 18.899 1.00 98.56 271 ARG A N 1
ATOM 2211 C CA . ARG A 1 271 ? -17.930 -3.956 17.839 1.00 98.56 271 ARG A CA 1
ATOM 2212 C C . ARG A 1 271 ? -17.889 -2.495 18.250 1.00 98.56 271 ARG A C 1
ATOM 2214 O O . ARG A 1 271 ? -18.186 -2.150 19.392 1.00 98.56 271 ARG A O 1
ATOM 2221 N N . ALA A 1 272 ? -17.547 -1.623 17.307 1.00 98.44 272 ALA A N 1
ATOM 2222 C CA . ALA A 1 272 ? -17.730 -0.190 17.483 1.00 98.44 272 ALA A CA 1
ATOM 2223 C C . ALA A 1 272 ? -19.227 0.151 17.423 1.00 98.44 272 ALA A C 1
ATOM 2225 O O . ALA A 1 272 ? -19.952 -0.359 16.571 1.00 98.44 272 ALA A O 1
ATOM 2226 N N . LYS A 1 273 ? -19.687 1.038 18.306 1.00 98.12 273 LYS A N 1
ATOM 2227 C CA . LYS A 1 273 ? -21.056 1.563 18.338 1.00 98.12 273 LYS A CA 1
ATOM 2228 C C . LYS A 1 273 ? -21.105 2.856 17.526 1.00 98.12 273 LYS A C 1
ATOM 2230 O O . LYS A 1 273 ? -20.926 3.949 18.063 1.00 98.12 273 LYS A O 1
ATOM 2235 N N . VAL A 1 274 ? -21.317 2.709 16.222 1.00 97.56 274 VAL A N 1
ATOM 2236 C CA . VAL A 1 274 ? -21.299 3.799 15.238 1.00 97.56 274 VAL A CA 1
ATOM 2237 C C . VAL A 1 274 ? -22.739 4.112 14.827 1.00 97.56 274 VAL A C 1
ATOM 2239 O O . VAL A 1 274 ? -23.401 4.920 15.474 1.00 97.56 274 VAL A O 1
ATOM 2242 N N . SER A 1 275 ? -23.266 3.425 13.814 1.00 96.94 275 SER A N 1
ATOM 2243 C CA . SER A 1 275 ? -24.669 3.479 13.392 1.00 96.94 275 SER A CA 1
ATOM 2244 C C . SER A 1 275 ? -25.011 2.155 12.724 1.00 96.94 275 SER A C 1
ATOM 2246 O O . SER A 1 275 ? -24.408 1.802 11.720 1.00 96.94 275 SER A O 1
ATOM 2248 N N . TYR A 1 276 ? -25.979 1.413 13.261 1.00 96.25 276 TYR A N 1
ATOM 2249 C CA . TYR A 1 276 ? -26.379 0.107 12.721 1.00 96.25 276 TYR A CA 1
ATOM 2250 C C . TYR A 1 276 ? -27.179 0.221 11.407 1.00 96.25 276 TYR A C 1
ATOM 2252 O O . TYR A 1 276 ? -27.258 -0.736 10.639 1.00 96.25 276 TYR A O 1
ATOM 2260 N N . ASP A 1 277 ? -27.736 1.398 11.134 1.00 96.75 277 ASP A N 1
ATOM 2261 C CA . ASP A 1 277 ? -28.657 1.716 10.044 1.00 96.75 277 ASP A CA 1
ATOM 2262 C C . ASP A 1 277 ? -28.046 2.576 8.923 1.00 96.75 277 ASP A C 1
ATOM 2264 O O . ASP A 1 277 ? -28.722 2.862 7.926 1.00 96.75 277 ASP A O 1
ATOM 2268 N N . SER A 1 278 ? -26.757 2.924 9.038 1.00 96.62 278 SER A N 1
ATOM 2269 C CA . SER A 1 278 ? -26.035 3.743 8.062 1.00 96.62 278 SER A CA 1
ATOM 2270 C C . SER A 1 278 ? -26.177 3.216 6.630 1.00 96.62 278 SER A C 1
ATOM 2272 O O . SER A 1 278 ? -26.145 2.006 6.357 1.00 96.62 278 SER A O 1
ATOM 2274 N N . LEU A 1 279 ? -26.303 4.141 5.675 1.00 95.38 279 LEU A N 1
ATOM 2275 C CA . LEU A 1 279 ? -26.250 3.814 4.250 1.00 95.38 279 LEU A CA 1
ATOM 2276 C C . LEU A 1 279 ? -24.873 3.265 3.863 1.00 95.38 279 LEU A C 1
ATOM 2278 O O . LEU A 1 279 ? -24.795 2.337 3.059 1.00 95.38 279 LEU A O 1
ATOM 2282 N N . ASN A 1 280 ? -23.811 3.762 4.499 1.00 95.38 280 ASN A N 1
ATOM 2283 C CA . ASN A 1 280 ? -22.477 3.207 4.359 1.00 95.38 280 ASN A CA 1
ATOM 2284 C C . ASN A 1 280 ? -22.355 1.919 5.187 1.00 95.38 280 ASN A C 1
ATOM 2286 O O . ASN A 1 280 ? -22.311 1.937 6.418 1.00 95.38 280 ASN A O 1
ATOM 2290 N N . THR A 1 281 ? -22.263 0.776 4.506 1.00 94.69 281 THR A N 1
ATOM 2291 C CA . THR A 1 281 ? -22.171 -0.537 5.163 1.00 94.69 281 THR A CA 1
ATOM 2292 C C . THR A 1 281 ? -20.930 -0.681 6.048 1.00 94.69 281 THR A C 1
ATOM 2294 O O . THR A 1 281 ? -20.986 -1.407 7.043 1.00 94.69 281 THR A O 1
ATOM 2297 N N . ALA A 1 282 ? -19.835 0.029 5.755 1.00 95.19 282 ALA A N 1
ATOM 2298 C CA . ALA A 1 282 ? -18.627 0.019 6.580 1.00 95.19 282 ALA A CA 1
ATOM 2299 C C . ALA A 1 282 ? -18.860 0.630 7.973 1.00 95.19 282 ALA A C 1
ATOM 2301 O O . ALA A 1 282 ? -18.211 0.227 8.933 1.00 95.19 282 ALA A O 1
ATOM 2302 N N . MET A 1 283 ? -19.830 1.541 8.097 1.00 97.25 283 MET A N 1
ATOM 2303 C CA . MET A 1 283 ? -20.186 2.208 9.354 1.00 97.25 283 MET A CA 1
ATOM 2304 C C . MET A 1 283 ? -21.175 1.404 10.207 1.00 97.25 283 MET A C 1
ATOM 2306 O O . MET A 1 283 ? -21.438 1.789 11.345 1.00 97.25 283 MET A O 1
ATOM 2310 N N . ARG A 1 284 ? -21.708 0.282 9.692 1.00 97.44 284 ARG A N 1
ATOM 2311 C CA . ARG A 1 284 ? -22.687 -0.569 10.392 1.00 97.44 284 ARG A CA 1
ATOM 2312 C C . ARG A 1 284 ? -22.072 -1.371 11.521 1.00 97.44 284 ARG A C 1
ATOM 2314 O O . ARG A 1 284 ? -21.779 -2.555 11.331 1.00 97.44 284 ARG A O 1
ATOM 2321 N N . ASP A 1 285 ? -21.893 -0.699 12.657 1.00 97.81 285 ASP A N 1
ATOM 2322 C CA . ASP A 1 285 ? -21.296 -1.191 13.902 1.00 97.81 285 ASP A CA 1
ATOM 2323 C C . ASP A 1 285 ? -20.184 -2.227 13.624 1.00 97.81 285 ASP A C 1
ATOM 2325 O O . ASP A 1 285 ? -20.388 -3.431 13.833 1.00 97.81 285 ASP A O 1
ATOM 2329 N N . PRO A 1 286 ? -19.059 -1.808 13.012 1.00 97.62 286 PRO A N 1
ATOM 2330 C CA . PRO A 1 286 ? -18.041 -2.726 12.514 1.00 97.62 286 PRO A CA 1
ATOM 2331 C C . PRO A 1 286 ? -17.319 -3.446 13.656 1.00 97.62 286 PRO A C 1
ATOM 2333 O O . PRO A 1 286 ? -17.141 -2.903 14.747 1.00 97.62 286 PRO A O 1
ATOM 2336 N N . VAL A 1 287 ? -16.858 -4.667 13.381 1.00 98.06 287 VAL A N 1
ATOM 2337 C CA . VAL A 1 287 ? -15.992 -5.420 14.296 1.00 98.06 287 VAL A CA 1
ATOM 2338 C C . VAL A 1 287 ? -14.621 -4.742 14.364 1.00 98.06 287 VAL A C 1
ATOM 2340 O O . VAL A 1 287 ? -13.982 -4.522 13.333 1.00 98.06 287 VAL A O 1
ATOM 2343 N N . ILE A 1 288 ? -14.165 -4.437 15.578 1.00 98.38 288 ILE A N 1
ATOM 2344 C CA . ILE A 1 288 ? -12.880 -3.782 15.859 1.00 98.38 288 ILE A CA 1
ATOM 2345 C C . ILE A 1 288 ? -11.872 -4.703 16.555 1.00 98.38 288 ILE A C 1
ATOM 2347 O O . ILE A 1 288 ? -10.676 -4.502 16.380 1.00 98.38 288 ILE A O 1
ATOM 2351 N N . TYR A 1 289 ? -12.333 -5.752 17.246 1.00 98.31 289 TYR A N 1
ATOM 2352 C CA . TYR A 1 289 ? -11.509 -6.873 17.720 1.00 98.31 289 TYR A CA 1
ATOM 2353 C C . TYR A 1 289 ? -12.221 -8.196 17.472 1.00 98.31 289 TYR A C 1
ATOM 2355 O O . TYR A 1 289 ? -13.439 -8.281 17.625 1.00 98.31 289 TYR A O 1
ATOM 2363 N N . ARG A 1 290 ? -11.465 -9.240 17.132 1.00 96.38 290 ARG A N 1
ATOM 2364 C CA . ARG A 1 290 ? -11.991 -10.587 16.875 1.00 96.38 290 ARG A CA 1
ATOM 2365 C C . ARG A 1 290 ? -11.082 -11.656 17.463 1.00 96.38 290 ARG A C 1
ATOM 2367 O O . ARG A 1 290 ? -9.868 -11.465 17.509 1.00 96.38 290 ARG A O 1
ATOM 2374 N N . LYS A 1 291 ? -11.666 -12.791 17.839 1.00 94.31 291 LYS A N 1
ATOM 2375 C CA . LYS A 1 291 ? -10.908 -14.006 18.135 1.00 94.31 291 LYS A CA 1
ATOM 2376 C C . LYS A 1 291 ? -10.295 -14.571 16.853 1.00 94.31 291 LYS A C 1
ATOM 2378 O O . LYS A 1 291 ? -10.932 -14.549 15.798 1.00 94.31 291 LYS A O 1
ATOM 2383 N N . ILE A 1 292 ? -9.062 -15.054 16.951 1.00 92.44 292 ILE A N 1
ATOM 2384 C CA . ILE A 1 292 ? -8.394 -15.830 15.905 1.00 92.44 292 ILE A CA 1
ATOM 2385 C C . ILE A 1 292 ? -7.778 -17.046 16.595 1.00 92.44 292 ILE A C 1
ATOM 2387 O O . ILE A 1 292 ? -6.924 -16.882 17.462 1.00 92.44 292 ILE A O 1
ATOM 2391 N N . ASP A 1 293 ? -8.218 -18.249 16.229 1.00 89.19 293 ASP A N 1
ATOM 2392 C CA . ASP A 1 293 ? -7.667 -19.487 16.783 1.00 89.19 293 ASP A CA 1
ATOM 2393 C C . ASP A 1 293 ? -6.295 -19.757 16.147 1.00 89.19 293 ASP A C 1
ATOM 2395 O O . ASP A 1 293 ? -6.198 -20.175 14.992 1.00 89.19 293 ASP A O 1
ATOM 2399 N N . CYS A 1 294 ? -5.231 -19.437 16.882 1.00 85.38 294 CYS A N 1
ATOM 2400 C CA . CYS A 1 294 ? -3.845 -19.552 16.440 1.00 85.38 294 CYS A CA 1
ATOM 2401 C C . CYS A 1 294 ? -2.905 -19.784 17.628 1.00 85.38 294 CYS A C 1
ATOM 2403 O O . CYS A 1 294 ? -3.248 -19.466 18.768 1.00 85.38 294 CYS A O 1
ATOM 2405 N N . ASP A 1 295 ? -1.707 -20.294 17.345 1.00 83.81 295 ASP A N 1
ATOM 2406 C CA . ASP A 1 295 ? -0.648 -20.491 18.337 1.00 83.81 295 ASP A CA 1
ATOM 2407 C C . ASP A 1 295 ? 0.043 -19.149 18.647 1.00 83.81 295 ASP A C 1
ATOM 2409 O O . ASP A 1 295 ? 1.160 -18.878 18.208 1.00 83.81 295 ASP A O 1
ATOM 2413 N N . SER A 1 296 ? -0.658 -18.263 19.357 1.00 84.25 296 SER A N 1
ATOM 2414 C CA . SER A 1 296 ? -0.173 -16.942 19.770 1.00 84.25 296 SER A CA 1
ATOM 2415 C C . SER A 1 296 ? -0.415 -16.706 21.260 1.00 84.25 296 SER A C 1
ATOM 2417 O O . SER A 1 296 ? -1.350 -17.248 21.844 1.00 84.25 296 SER A O 1
ATOM 2419 N N . GLU A 1 297 ? 0.397 -15.840 21.871 1.00 86.19 297 GLU A N 1
ATOM 2420 C CA . GLU A 1 297 ? 0.151 -15.337 23.230 1.00 86.19 297 GLU A CA 1
ATOM 2421 C C . GLU A 1 297 ? -1.125 -14.479 23.310 1.00 86.19 297 GLU A C 1
ATOM 2423 O O . GLU A 1 297 ? -1.727 -14.352 24.376 1.00 86.19 297 GLU A O 1
ATOM 2428 N N . ASN A 1 298 ? -1.556 -13.900 22.182 1.00 90.50 298 ASN A N 1
ATOM 2429 C CA . ASN A 1 298 ? -2.783 -13.115 22.086 1.00 90.50 298 ASN A CA 1
ATOM 2430 C C . ASN A 1 298 ? -3.943 -13.979 21.571 1.00 90.50 298 ASN A C 1
ATOM 2432 O O . ASN A 1 298 ? -3.827 -14.643 20.546 1.00 90.50 298 ASN A O 1
ATOM 2436 N N . PHE A 1 299 ? -5.100 -13.903 22.234 1.00 94.19 299 PHE A N 1
ATOM 2437 C CA . PHE A 1 299 ? -6.310 -14.643 21.834 1.00 94.19 299 PHE A CA 1
ATOM 2438 C C . PHE A 1 299 ? -7.237 -13.848 20.906 1.00 94.19 299 PHE A C 1
ATOM 2440 O O . PHE A 1 299 ? -8.048 -14.419 20.170 1.00 94.19 299 PHE A O 1
ATOM 2447 N N . ILE A 1 300 ? -7.144 -12.519 20.957 1.00 96.31 300 ILE A N 1
ATOM 2448 C CA . ILE A 1 300 ? -7.928 -11.605 20.131 1.00 96.31 300 ILE A CA 1
ATOM 2449 C C . ILE A 1 300 ? -7.019 -10.585 19.459 1.00 96.31 300 ILE A C 1
ATOM 2451 O O . ILE A 1 300 ? -6.026 -10.143 20.030 1.00 96.31 300 ILE A O 1
ATOM 2455 N N . PHE A 1 301 ? -7.403 -10.177 18.255 1.00 97.31 301 PHE A N 1
ATOM 2456 C CA . PHE A 1 301 ? -6.620 -9.276 17.418 1.00 97.31 301 PHE A CA 1
ATOM 2457 C C . PHE A 1 301 ? -7.490 -8.123 16.924 1.00 97.31 301 PHE A C 1
ATOM 2459 O O . PHE A 1 301 ? -8.677 -8.338 16.621 1.00 97.31 301 PHE A O 1
ATOM 2466 N N . PRO A 1 302 ? -6.933 -6.903 16.826 1.00 98.00 302 PRO A N 1
ATOM 2467 C CA . PRO A 1 302 ? -7.653 -5.786 16.248 1.00 98.00 302 PRO A CA 1
ATOM 2468 C C . PRO A 1 302 ? -7.906 -6.032 14.759 1.00 98.00 302 PRO A C 1
ATOM 2470 O O . PRO A 1 302 ? -7.139 -6.704 14.071 1.00 98.00 302 PRO A O 1
ATOM 2473 N N . THR A 1 303 ? -8.987 -5.474 14.227 1.00 97.25 303 THR A N 1
ATOM 2474 C CA . THR A 1 303 ? -9.202 -5.474 12.777 1.00 97.25 303 THR A CA 1
ATOM 2475 C C . THR A 1 303 ? -8.382 -4.370 12.111 1.00 97.25 303 THR A C 1
ATOM 2477 O O . THR A 1 303 ? -8.092 -3.342 12.726 1.00 97.25 303 THR A O 1
ATOM 2480 N N . TYR A 1 304 ? -8.047 -4.550 10.828 1.00 94.94 304 TYR A N 1
ATOM 2481 C CA . TYR A 1 304 ? -7.325 -3.548 10.032 1.00 94.94 304 TYR A CA 1
ATOM 2482 C C . TYR A 1 304 ? -7.972 -2.154 10.106 1.00 94.94 304 TYR A C 1
ATOM 2484 O O . TYR A 1 304 ? -7.280 -1.157 10.292 1.00 94.94 304 TYR A O 1
ATOM 2492 N N . ASP A 1 305 ? -9.304 -2.075 10.015 1.00 96.31 305 ASP A N 1
ATOM 2493 C CA . ASP A 1 305 ? -10.017 -0.792 10.034 1.00 96.31 305 ASP A CA 1
ATOM 2494 C C . ASP A 1 305 ? -9.929 -0.064 11.378 1.00 96.31 305 ASP A C 1
ATOM 2496 O O . ASP A 1 305 ? -10.062 1.159 11.411 1.00 96.31 305 ASP A O 1
ATOM 2500 N N . PHE A 1 306 ? -9.695 -0.794 12.473 1.00 98.38 306 PHE A N 1
ATOM 2501 C CA . PHE A 1 306 ? -9.474 -0.206 13.789 1.00 98.38 306 PHE A CA 1
ATOM 2502 C C . PHE A 1 306 ? -8.000 0.141 14.017 1.00 98.38 306 PHE A C 1
ATOM 2504 O O . PHE A 1 306 ? -7.684 1.253 14.434 1.00 98.38 306 PHE A O 1
ATOM 2511 N N . ALA A 1 307 ? -7.094 -0.785 13.697 1.00 98.19 307 ALA A N 1
ATOM 2512 C CA . ALA A 1 307 ? -5.662 -0.620 13.914 1.00 98.19 307 ALA A CA 1
ATOM 2513 C C . ALA A 1 307 ? -5.040 0.455 13.006 1.00 98.19 307 ALA A C 1
ATOM 2515 O O . ALA A 1 307 ? -4.323 1.326 13.494 1.00 98.19 307 ALA A O 1
ATOM 2516 N N . CYS A 1 308 ? -5.332 0.440 11.701 1.00 97.44 308 CYS A N 1
ATOM 2517 C CA . CYS A 1 308 ? -4.681 1.313 10.721 1.00 97.44 308 CYS A CA 1
ATOM 2518 C C . CYS A 1 308 ? -4.750 2.817 11.065 1.00 97.44 308 CYS A C 1
ATOM 2520 O O . CYS A 1 308 ? -3.692 3.445 11.048 1.00 97.44 308 CYS A O 1
ATOM 2522 N N . PRO A 1 309 ? -5.915 3.428 11.379 1.00 98.06 309 PRO A N 1
ATOM 2523 C CA . PRO A 1 309 ? -5.971 4.849 11.747 1.00 98.06 309 PRO A CA 1
ATOM 2524 C C . PRO A 1 309 ? -5.221 5.166 13.044 1.00 98.06 309 PRO A C 1
ATOM 2526 O O . PRO A 1 309 ? -4.570 6.206 13.131 1.00 98.06 309 PRO A O 1
ATOM 2529 N N . ILE A 1 310 ? -5.278 4.271 14.037 1.00 98.56 310 ILE A N 1
ATOM 2530 C CA . ILE A 1 310 ? -4.570 4.441 15.312 1.00 98.56 310 ILE A CA 1
ATOM 2531 C C . ILE A 1 310 ? -3.065 4.461 15.065 1.00 98.56 310 ILE A C 1
ATOM 2533 O O . ILE A 1 310 ? -2.383 5.391 15.488 1.00 98.56 310 ILE A O 1
ATOM 2537 N N . VAL A 1 311 ? -2.550 3.461 14.352 1.00 98.19 311 VAL A N 1
ATOM 2538 C CA . VAL A 1 311 ? -1.114 3.340 14.103 1.00 98.19 311 VAL A CA 1
ATOM 2539 C C . VAL A 1 311 ? -0.620 4.441 13.169 1.00 98.19 311 VAL A C 1
ATOM 2541 O O . VAL A 1 311 ? 0.409 5.039 13.451 1.00 98.19 311 VAL A O 1
ATOM 2544 N N . ASP A 1 312 ? -1.377 4.807 12.127 1.00 98.25 312 ASP A N 1
ATOM 2545 C CA . ASP A 1 312 ? -1.033 5.960 11.282 1.00 98.25 312 ASP A CA 1
ATOM 2546 C C . ASP A 1 312 ? -0.926 7.258 12.104 1.00 98.25 312 ASP A C 1
ATOM 2548 O O . ASP A 1 312 ? -0.007 8.051 11.888 1.00 98.25 312 ASP A O 1
ATOM 2552 N N . SER A 1 313 ? -1.814 7.466 13.083 1.00 98.19 313 SER A N 1
ATOM 2553 C CA . SER A 1 313 ? -1.685 8.589 14.012 1.00 98.19 313 SER A CA 1
ATOM 2554 C C . SER A 1 313 ? -0.415 8.483 14.861 1.00 98.19 313 SER A C 1
ATOM 2556 O O . SER A 1 313 ? 0.350 9.445 14.906 1.00 98.19 313 SER A O 1
ATOM 2558 N N . LEU A 1 314 ? -0.201 7.353 15.544 1.00 97.94 314 LEU A N 1
ATOM 2559 C CA . LEU A 1 314 ? 0.907 7.156 16.491 1.00 97.94 314 LEU A CA 1
ATOM 2560 C C . LEU A 1 314 ? 2.284 7.246 15.820 1.00 97.94 314 LEU A C 1
ATOM 2562 O O . LEU A 1 314 ? 3.213 7.802 16.398 1.00 97.94 314 LEU A O 1
ATOM 2566 N N . ASP A 1 315 ? 2.397 6.749 14.591 1.00 96.81 315 ASP A N 1
ATOM 2567 C CA . ASP A 1 315 ? 3.621 6.795 13.790 1.00 96.81 315 ASP A CA 1
ATOM 2568 C C . ASP A 1 315 ? 3.872 8.164 13.129 1.00 96.81 315 ASP A C 1
ATOM 2570 O O . ASP A 1 315 ? 4.888 8.362 12.456 1.00 96.81 315 ASP A O 1
ATOM 2574 N N . GLY A 1 316 ? 2.956 9.124 13.292 1.00 96.62 316 GLY A N 1
ATOM 2575 C CA . GLY A 1 316 ? 3.099 10.464 12.726 1.00 96.62 316 GLY A CA 1
ATOM 2576 C C . GLY A 1 316 ? 2.895 10.523 11.210 1.00 96.62 316 GLY A C 1
ATOM 2577 O O . GLY A 1 316 ? 3.427 11.424 10.561 1.00 96.62 316 GLY A O 1
ATOM 2578 N N . VAL A 1 317 ? 2.147 9.580 10.624 1.00 97.94 317 VAL A N 1
ATOM 2579 C CA . VAL A 1 317 ? 1.789 9.603 9.197 1.00 97.94 317 VAL A CA 1
ATOM 2580 C C . VAL A 1 317 ? 0.973 10.861 8.917 1.00 97.94 317 VAL A C 1
ATOM 2582 O O . VAL A 1 317 ? -0.037 11.109 9.562 1.00 97.94 317 VAL A O 1
ATOM 2585 N N . THR A 1 318 ? 1.359 11.653 7.924 1.00 97.31 318 THR A N 1
ATOM 2586 C CA . THR A 1 318 ? 0.615 12.865 7.541 1.00 97.31 318 THR A CA 1
ATOM 2587 C C . THR A 1 318 ? -0.164 12.677 6.245 1.00 97.31 318 THR A C 1
ATOM 2589 O O . THR A 1 318 ? -1.149 13.379 6.009 1.00 97.31 318 THR A O 1
ATOM 2592 N N . LEU A 1 319 ? 0.235 11.703 5.419 1.00 95.81 319 LEU A N 1
ATOM 2593 C CA . LEU A 1 319 ? -0.413 11.367 4.157 1.00 95.81 319 LEU A CA 1
ATOM 2594 C C . LEU A 1 319 ? -0.622 9.851 4.038 1.00 95.81 319 LEU A C 1
ATOM 2596 O O . LEU A 1 319 ? 0.297 9.084 3.742 1.00 95.81 319 LEU A O 1
ATOM 2600 N N . ALA A 1 320 ? -1.868 9.427 4.225 1.00 96.62 320 ALA A N 1
ATOM 2601 C CA . ALA A 1 320 ? -2.303 8.046 4.113 1.00 96.62 320 ALA A CA 1
ATOM 2602 C C . ALA A 1 320 ? -2.786 7.753 2.683 1.00 96.62 320 ALA A C 1
ATOM 2604 O O . ALA A 1 320 ? -3.948 7.980 2.341 1.00 96.62 320 ALA A O 1
ATOM 2605 N N . LEU A 1 321 ? -1.902 7.216 1.836 1.00 94.75 321 LEU A N 1
ATOM 2606 C CA . LEU A 1 321 ? -2.307 6.720 0.519 1.00 94.75 321 LEU A CA 1
ATOM 2607 C C . LEU A 1 321 ? -3.097 5.416 0.672 1.00 94.75 321 LEU A C 1
ATOM 2609 O O . LEU A 1 321 ? -2.604 4.465 1.290 1.00 94.75 321 LEU A O 1
ATOM 2613 N N . ARG A 1 322 ? -4.301 5.352 0.099 1.00 93.44 322 ARG A N 1
ATOM 2614 C CA . ARG A 1 322 ? -5.168 4.161 0.130 1.00 93.44 322 ARG A CA 1
ATOM 2615 C C . ARG A 1 322 ? -5.692 3.841 -1.261 1.00 93.44 322 ARG A C 1
ATOM 2617 O O . ARG A 1 322 ? -5.865 4.725 -2.092 1.00 93.44 322 ARG A O 1
ATOM 2624 N N . SER A 1 323 ? -5.922 2.563 -1.544 1.00 91.50 323 SER A N 1
ATOM 2625 C CA . SER A 1 323 ? -6.558 2.203 -2.810 1.00 91.50 323 SER A CA 1
ATOM 2626 C C . SER A 1 323 ? -8.066 2.483 -2.752 1.00 91.50 323 SER A C 1
ATOM 2628 O O . SER A 1 323 ? -8.664 2.394 -1.681 1.00 91.50 323 SER A O 1
ATOM 2630 N N . ASN A 1 324 ? -8.696 2.752 -3.899 1.00 90.19 324 ASN A N 1
ATOM 2631 C CA . ASN A 1 324 ? -10.138 3.031 -3.985 1.00 90.19 324 ASN A CA 1
ATOM 2632 C C . ASN A 1 324 ? -11.048 1.954 -3.353 1.00 90.19 324 ASN A C 1
ATOM 2634 O O . ASN A 1 324 ? -12.196 2.251 -3.045 1.00 90.19 324 ASN A O 1
ATOM 2638 N N . GLU A 1 325 ? -10.577 0.718 -3.156 1.00 86.44 325 GLU A N 1
ATOM 2639 C CA . GLU A 1 325 ? -11.358 -0.333 -2.476 1.00 86.44 325 GLU A CA 1
ATOM 2640 C C . GLU A 1 325 ? -11.672 -0.002 -1.015 1.00 86.44 325 GLU A C 1
ATOM 2642 O O . GLU A 1 325 ? -12.612 -0.543 -0.439 1.00 86.44 325 GLU A O 1
ATOM 2647 N N . TYR A 1 326 ? -10.883 0.885 -0.413 1.00 89.94 326 TYR A N 1
ATOM 2648 C CA . TYR A 1 326 ? -11.064 1.329 0.960 1.00 89.94 326 TYR A CA 1
ATOM 2649 C C . TYR A 1 326 ? -11.868 2.627 1.059 1.00 89.94 326 TYR A C 1
ATOM 2651 O O . TYR A 1 326 ? -12.034 3.135 2.164 1.00 89.94 326 TYR A O 1
ATOM 2659 N N . LYS A 1 327 ? -12.380 3.161 -0.059 1.00 91.38 327 LYS A N 1
ATOM 2660 C CA . LYS A 1 327 ? -13.046 4.469 -0.095 1.00 91.38 327 LYS A CA 1
ATOM 2661 C C . LYS A 1 327 ? -14.224 4.548 0.876 1.00 91.38 327 LYS A C 1
ATOM 2663 O O . LYS A 1 327 ? -14.291 5.484 1.668 1.00 91.38 327 LYS A O 1
ATOM 2668 N N . ASP A 1 328 ? -15.076 3.526 0.903 1.00 92.38 328 ASP A N 1
ATOM 2669 C CA . ASP A 1 328 ? -16.210 3.455 1.840 1.00 92.38 328 ASP A CA 1
ATOM 2670 C C . ASP A 1 328 ? -15.746 3.353 3.306 1.00 92.38 328 ASP A C 1
ATOM 2672 O O . ASP A 1 328 ? -16.458 3.740 4.228 1.00 92.38 328 ASP A O 1
ATOM 2676 N N . ARG A 1 329 ? -14.511 2.897 3.543 1.00 95.81 329 ARG A N 1
ATOM 2677 C CA . ARG A 1 329 ? -13.892 2.791 4.875 1.00 95.81 329 ARG A CA 1
ATOM 2678 C C . ARG A 1 329 ? -13.145 4.058 5.298 1.00 95.81 329 ARG A C 1
ATOM 2680 O O . ARG A 1 329 ? -12.607 4.098 6.403 1.00 95.81 329 ARG A O 1
ATOM 2687 N N . ASN A 1 330 ? -13.069 5.088 4.454 1.00 96.31 330 ASN A N 1
ATOM 2688 C CA . ASN A 1 330 ? -12.453 6.368 4.826 1.00 96.31 330 ASN A CA 1
ATOM 2689 C C . ASN A 1 330 ? -13.279 7.100 5.889 1.00 96.31 330 ASN A C 1
ATOM 2691 O O . ASN A 1 330 ? -12.716 7.752 6.765 1.00 96.31 330 ASN A O 1
ATOM 2695 N N . GLU A 1 331 ? -14.603 6.947 5.854 1.00 96.75 331 GLU A N 1
ATOM 2696 C CA . GLU A 1 331 ? -15.491 7.485 6.886 1.00 96.75 331 GLU A CA 1
ATOM 2697 C C . GLU A 1 331 ? -15.197 6.850 8.253 1.00 96.75 331 GLU A C 1
ATOM 2699 O O . GLU A 1 331 ? -14.974 7.564 9.229 1.00 96.75 331 GLU A O 1
ATOM 2704 N N . LEU A 1 332 ? -15.078 5.518 8.298 1.00 97.88 332 LEU A N 1
ATOM 2705 C CA . LEU A 1 332 ? -14.737 4.781 9.516 1.00 97.88 332 LEU A CA 1
ATOM 2706 C C . LEU A 1 332 ? -13.341 5.144 10.034 1.00 97.88 332 LEU A C 1
ATOM 2708 O O . LEU A 1 332 ? -13.161 5.352 11.230 1.00 97.88 332 LEU A O 1
ATOM 2712 N N . TYR A 1 333 ? -12.367 5.282 9.134 1.00 98.25 333 TYR A N 1
ATOM 2713 C CA . TYR A 1 333 ? -11.017 5.726 9.478 1.00 98.25 333 TYR A CA 1
ATOM 2714 C C . TYR A 1 333 ? -11.044 7.076 10.217 1.00 98.25 333 TYR A C 1
ATOM 2716 O O . TYR A 1 333 ? -10.470 7.213 11.296 1.00 98.25 333 TYR A O 1
ATOM 2724 N N . ASN A 1 334 ? -11.776 8.057 9.679 1.00 97.75 334 ASN A N 1
ATOM 2725 C CA . ASN A 1 334 ? -11.931 9.368 10.312 1.00 97.75 334 ASN A CA 1
ATOM 2726 C C . ASN A 1 334 ? -12.745 9.298 11.612 1.00 97.75 334 ASN A C 1
ATOM 2728 O O . ASN A 1 334 ? -12.440 10.022 12.560 1.00 97.75 334 ASN A O 1
ATOM 2732 N N . TRP A 1 335 ? -13.753 8.423 11.685 1.00 98.31 335 TRP A N 1
ATOM 2733 C CA . TRP A 1 335 ? -14.511 8.184 12.913 1.00 98.31 335 TRP A CA 1
ATOM 2734 C C . TRP A 1 335 ? -13.602 7.704 14.047 1.00 98.31 335 TRP A C 1
ATOM 2736 O O . TRP A 1 335 ? -13.702 8.241 15.150 1.00 98.31 335 TRP A O 1
ATOM 2746 N N . VAL A 1 336 ? -12.680 6.771 13.781 1.00 98.50 336 VAL A N 1
ATOM 2747 C CA . VAL A 1 336 ? -11.715 6.293 14.786 1.00 98.50 336 VAL A CA 1
ATOM 2748 C C . VAL A 1 336 ? -10.811 7.437 15.253 1.00 98.50 336 VAL A C 1
ATOM 2750 O O . VAL A 1 336 ? -10.720 7.677 16.455 1.00 98.50 336 VAL A O 1
ATOM 2753 N N . LEU A 1 337 ? -10.209 8.190 14.321 1.00 98.25 337 LEU A N 1
ATOM 2754 C CA . LEU A 1 337 ? -9.337 9.327 14.652 1.00 98.25 337 LEU A CA 1
ATOM 2755 C C . LEU A 1 337 ? -10.037 10.376 15.527 1.00 98.25 337 LEU A C 1
ATOM 2757 O O . LEU A 1 337 ? -9.463 10.875 16.493 1.00 98.25 337 LEU A O 1
ATOM 2761 N N . ASN A 1 338 ? -11.277 10.726 15.179 1.00 98.00 338 ASN A N 1
ATOM 2762 C CA . ASN A 1 338 ? -12.036 11.759 15.876 1.00 98.00 338 ASN A CA 1
ATOM 2763 C C . ASN A 1 338 ? -12.563 11.278 17.228 1.00 98.00 338 ASN A C 1
ATOM 2765 O O . ASN A 1 338 ? -12.438 12.001 18.208 1.00 98.00 338 ASN A O 1
ATOM 2769 N N . THR A 1 339 ? -13.114 10.064 17.292 1.00 98.00 339 THR A N 1
ATOM 2770 C CA . THR A 1 339 ? -13.722 9.521 18.519 1.00 98.00 339 THR A CA 1
ATOM 2771 C C . THR A 1 339 ? -12.677 9.232 19.592 1.00 98.00 339 THR A C 1
ATOM 2773 O O . THR A 1 339 ? -12.949 9.380 20.779 1.00 98.00 339 THR A O 1
ATOM 2776 N N . LEU A 1 340 ? -11.470 8.833 19.188 1.00 98.00 340 LEU A N 1
ATOM 2777 C CA . LEU A 1 340 ? -10.359 8.624 20.113 1.00 98.00 340 LEU A CA 1
ATOM 2778 C C . LEU A 1 340 ? -9.606 9.913 20.459 1.00 98.00 340 LEU A C 1
ATOM 2780 O O . LEU A 1 340 ? -8.783 9.872 21.375 1.00 98.00 340 LEU A O 1
ATOM 2784 N N . GLU A 1 341 ? -9.923 11.026 19.787 1.00 97.19 341 GLU A N 1
ATOM 2785 C CA . GLU A 1 341 ? -9.270 12.335 19.935 1.00 97.19 341 GLU A CA 1
ATOM 2786 C C . GLU A 1 341 ? -7.763 12.258 19.664 1.00 97.19 341 GLU A C 1
ATOM 2788 O O . GLU A 1 341 ? -6.943 12.795 20.404 1.00 97.19 341 GLU A O 1
ATOM 2793 N N . LEU A 1 342 ? -7.391 11.546 18.600 1.00 97.19 342 LEU A N 1
ATOM 2794 C CA . LEU A 1 342 ? -5.992 11.379 18.233 1.00 97.19 342 LEU A CA 1
ATOM 2795 C C . LEU A 1 342 ? -5.411 12.693 17.695 1.00 97.19 342 LEU A C 1
ATOM 2797 O O . LEU A 1 342 ? -6.031 13.360 16.861 1.00 97.19 342 LEU A O 1
ATOM 2801 N N . GLU A 1 343 ? -4.220 13.048 18.185 1.00 93.88 343 GLU A N 1
ATOM 2802 C CA . GLU A 1 343 ? -3.546 14.318 17.884 1.00 93.88 343 GLU A CA 1
ATOM 2803 C C . GLU A 1 343 ? -3.197 14.443 16.398 1.00 93.88 343 GLU A C 1
ATOM 2805 O O . GLU A 1 343 ? -3.505 15.447 15.754 1.00 93.88 343 GLU A O 1
ATOM 2810 N N . ASN A 1 344 ? -2.581 13.402 15.833 1.00 95.38 344 ASN A N 1
ATOM 2811 C CA . ASN A 1 344 ? -2.209 13.369 14.429 1.00 95.38 344 ASN A CA 1
ATOM 2812 C C . ASN A 1 344 ? -3.346 12.773 13.591 1.00 95.38 344 ASN A C 1
ATOM 2814 O O . ASN A 1 344 ? -3.757 11.629 13.783 1.00 95.38 344 ASN A O 1
ATOM 2818 N N . LYS A 1 345 ? -3.837 13.538 12.613 1.00 95.88 345 LYS A N 1
ATOM 2819 C CA . LYS A 1 345 ? -4.915 13.114 11.710 1.00 95.88 345 LYS A CA 1
ATOM 2820 C C . LYS A 1 345 ? -4.408 13.082 10.268 1.00 95.88 345 LYS A C 1
ATOM 2822 O O . LYS A 1 345 ? -4.483 14.098 9.575 1.00 95.88 345 LYS A O 1
ATOM 2827 N N . PRO A 1 346 ? -3.882 11.931 9.811 1.00 96.12 346 PRO A N 1
ATOM 2828 C CA . PRO A 1 346 ? -3.357 11.783 8.462 1.00 96.12 346 PRO A CA 1
ATOM 2829 C C . PRO A 1 346 ? -4.387 12.175 7.401 1.00 96.12 346 PRO A C 1
ATOM 2831 O O . PRO A 1 346 ? -5.533 11.718 7.426 1.00 96.12 346 PRO A O 1
ATOM 2834 N N . LYS A 1 347 ? -3.966 12.958 6.405 1.00 94.25 347 LYS A N 1
ATOM 2835 C CA . LYS A 1 347 ? -4.788 13.217 5.225 1.00 94.25 347 LYS A CA 1
ATOM 2836 C C . LYS A 1 347 ? -4.875 11.944 4.390 1.00 94.25 347 LYS A C 1
ATOM 2838 O O . LYS A 1 347 ? -3.853 11.415 3.959 1.00 94.25 347 LYS A O 1
ATOM 2843 N N . ILE A 1 348 ? -6.088 11.476 4.114 1.00 93.94 348 ILE A N 1
ATOM 2844 C CA . ILE A 1 348 ? -6.295 10.343 3.210 1.00 93.94 348 ILE A CA 1
ATOM 2845 C C . ILE A 1 348 ? -6.231 10.829 1.764 1.00 93.94 348 ILE A C 1
ATOM 2847 O O . ILE A 1 348 ? -6.856 11.828 1.403 1.00 93.94 348 ILE A O 1
ATOM 2851 N N . GLN A 1 349 ? -5.503 10.093 0.931 1.00 92.25 349 GLN A N 1
ATOM 2852 C CA . GLN A 1 349 ? -5.547 10.258 -0.512 1.00 92.25 349 GLN A CA 1
ATOM 2853 C C . GLN A 1 349 ? -5.770 8.906 -1.185 1.00 92.25 349 GLN A C 1
ATOM 2855 O O . GLN A 1 349 ? -4.910 8.022 -1.155 1.00 92.25 349 GLN A O 1
ATOM 2860 N N . ASP A 1 350 ? -6.913 8.785 -1.853 1.00 91.69 350 ASP A N 1
ATOM 2861 C CA . ASP A 1 350 ? -7.245 7.583 -2.603 1.00 91.69 350 ASP A CA 1
ATOM 2862 C C . ASP A 1 350 ? -6.543 7.548 -3.967 1.00 91.69 350 ASP A C 1
ATOM 2864 O O . ASP A 1 350 ? -6.336 8.582 -4.618 1.00 91.69 350 ASP A O 1
ATOM 2868 N N . PHE A 1 351 ? -6.215 6.341 -4.422 1.00 90.19 351 PHE A N 1
ATOM 2869 C CA . PHE A 1 351 ? -5.721 6.068 -5.766 1.00 90.19 351 PHE A CA 1
ATOM 2870 C C . PHE A 1 351 ? -6.344 4.791 -6.347 1.00 90.19 351 PHE A C 1
ATOM 2872 O O . PHE A 1 351 ? -6.629 3.811 -5.655 1.00 90.19 351 PHE A O 1
ATOM 2879 N N . SER A 1 352 ? -6.514 4.758 -7.666 1.00 88.31 352 SER A N 1
ATOM 2880 C CA . SER A 1 352 ? -6.938 3.547 -8.372 1.00 88.31 352 SER A CA 1
ATOM 2881 C C . SER A 1 352 ? -5.830 2.494 -8.364 1.00 88.31 352 SER A C 1
ATOM 2883 O O . SER A 1 352 ? -4.648 2.795 -8.565 1.00 88.31 352 SER A O 1
ATOM 2885 N N . ARG A 1 353 ? -6.198 1.224 -8.199 1.00 83.62 353 ARG A N 1
ATOM 2886 C CA . ARG A 1 353 ? -5.265 0.117 -8.447 1.00 83.62 353 ARG A CA 1
ATOM 2887 C C . ARG A 1 353 ? -4.880 0.085 -9.925 1.00 83.62 353 ARG A C 1
ATOM 2889 O O . ARG A 1 353 ? -5.676 0.459 -10.782 1.00 83.62 353 ARG A O 1
ATOM 2896 N N . LEU A 1 354 ? -3.667 -0.378 -10.224 1.00 83.31 354 LEU A N 1
ATOM 2897 C CA . LEU A 1 354 ? -3.355 -0.800 -11.591 1.00 83.31 354 LEU A CA 1
ATOM 2898 C C . LEU A 1 354 ? -4.060 -2.117 -11.832 1.00 83.31 354 LEU A C 1
ATOM 2900 O O . LEU A 1 354 ? -3.817 -3.049 -11.077 1.00 83.31 354 LEU A O 1
ATOM 2904 N N . ASN A 1 355 ? -4.875 -2.184 -12.875 1.00 85.12 355 ASN A N 1
ATOM 2905 C CA . ASN A 1 355 ? -5.370 -3.436 -13.418 1.00 85.12 355 ASN A CA 1
ATOM 2906 C C . ASN A 1 355 ? -4.782 -3.588 -14.814 1.00 85.12 355 ASN A C 1
ATOM 2908 O O . ASN A 1 355 ? -4.788 -2.628 -15.584 1.00 85.12 355 ASN A O 1
ATOM 2912 N N . PHE A 1 356 ? -4.287 -4.778 -15.127 1.00 87.50 356 PHE A N 1
ATOM 2913 C CA . PHE A 1 356 ? -3.837 -5.109 -16.470 1.00 87.50 356 PHE A CA 1
ATOM 2914 C C . PHE A 1 356 ? -4.754 -6.162 -17.076 1.00 87.50 356 PHE A C 1
ATOM 2916 O O . PHE A 1 356 ? -5.359 -6.956 -16.353 1.00 87.50 356 PHE A O 1
ATOM 2923 N N . GLU A 1 357 ? -4.871 -6.151 -18.397 1.00 90.31 357 GLU A N 1
ATOM 2924 C CA . GLU A 1 357 ? -5.569 -7.211 -19.118 1.00 90.31 357 GLU A CA 1
ATOM 2925 C C . GLU A 1 357 ? -4.826 -8.550 -18.995 1.00 90.31 357 GLU A C 1
ATOM 2927 O O . GLU A 1 357 ? -3.610 -8.591 -18.775 1.00 90.31 357 GLU A O 1
ATOM 2932 N N . ASN A 1 358 ? -5.574 -9.650 -19.120 1.00 89.56 358 ASN A N 1
ATOM 2933 C CA . ASN A 1 358 ? -5.044 -11.018 -19.171 1.00 89.56 358 ASN A CA 1
ATOM 2934 C C . ASN A 1 358 ? -4.103 -11.380 -18.007 1.00 89.56 358 ASN A C 1
ATOM 2936 O O . ASN A 1 358 ? -3.156 -12.147 -18.168 1.00 89.56 358 ASN A O 1
ATOM 2940 N N . THR A 1 359 ? -4.338 -10.819 -16.818 1.00 90.88 359 THR A N 1
ATOM 2941 C CA . THR A 1 359 ? -3.540 -11.125 -15.630 1.00 90.88 359 THR A CA 1
ATOM 2942 C C . THR A 1 359 ? -4.374 -11.127 -14.359 1.00 90.88 359 THR A C 1
ATOM 2944 O O . THR A 1 359 ? -5.483 -10.594 -14.303 1.00 90.88 359 THR A O 1
ATOM 2947 N N . VAL A 1 360 ? -3.810 -11.704 -13.302 1.00 89.19 360 VAL A N 1
ATOM 2948 C CA . VAL A 1 360 ? -4.455 -11.809 -12.001 1.00 89.19 360 VAL A CA 1
ATOM 2949 C C . VAL A 1 360 ? -3.597 -11.151 -10.934 1.00 89.19 360 VAL A C 1
ATOM 2951 O O . VAL A 1 360 ? -2.476 -11.570 -10.683 1.00 89.19 360 VAL A O 1
ATOM 2954 N N . LEU A 1 361 ? -4.169 -10.160 -10.250 1.00 88.94 361 LEU A N 1
ATOM 2955 C CA . LEU A 1 361 ? -3.487 -9.431 -9.178 1.00 88.94 361 LEU A CA 1
ATOM 2956 C C . LEU A 1 361 ? -3.850 -9.928 -7.779 1.00 88.94 361 LEU A C 1
ATOM 2958 O O . LEU A 1 361 ? -3.139 -9.650 -6.830 1.00 88.94 361 LEU A O 1
ATOM 2962 N N . SER A 1 362 ? -4.944 -10.670 -7.611 1.00 89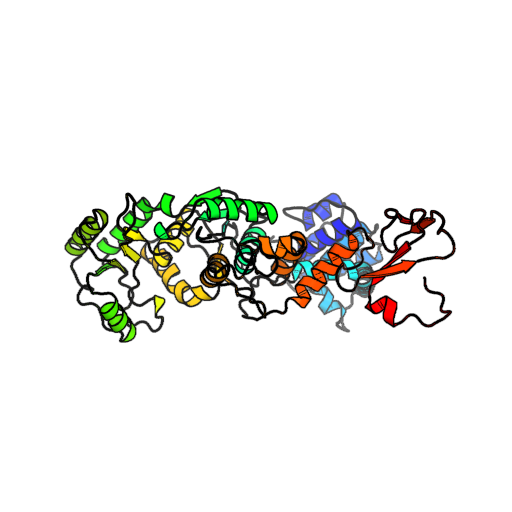.56 362 SER A N 1
ATOM 2963 C CA . SER A 1 362 ? -5.321 -11.167 -6.284 1.00 89.56 362 SER A CA 1
ATOM 2964 C C . SER A 1 362 ? -4.268 -12.145 -5.756 1.00 89.56 362 SER A C 1
ATOM 2966 O O . SER A 1 362 ? -4.075 -13.206 -6.349 1.00 89.56 362 SER A O 1
ATOM 2968 N N . LYS A 1 363 ? -3.652 -11.835 -4.604 1.00 89.38 363 LYS A N 1
ATOM 2969 C CA . LYS A 1 363 ? -2.711 -12.733 -3.909 1.00 89.38 363 LYS A CA 1
ATOM 2970 C C . LYS A 1 363 ? -3.289 -14.136 -3.709 1.00 89.38 363 LYS A C 1
ATOM 2972 O O . LYS A 1 363 ? -2.592 -15.107 -3.971 1.00 89.38 363 LYS A O 1
ATOM 2977 N N . ARG A 1 364 ? -4.573 -14.255 -3.340 1.00 90.81 364 ARG A N 1
ATOM 2978 C CA . ARG A 1 364 ? -5.263 -15.551 -3.191 1.00 90.81 364 ARG A CA 1
ATOM 2979 C C . ARG A 1 364 ? -5.247 -16.360 -4.488 1.00 90.81 364 ARG A C 1
ATOM 2981 O O . ARG A 1 364 ? -4.968 -17.552 -4.461 1.00 90.81 364 ARG A O 1
ATOM 2988 N N . LYS A 1 365 ? -5.539 -15.718 -5.621 1.00 93.38 365 LYS A N 1
ATOM 2989 C CA . LYS A 1 365 ? -5.530 -16.394 -6.922 1.00 93.38 365 LYS A CA 1
ATOM 2990 C C . LYS A 1 365 ? -4.105 -16.712 -7.391 1.00 93.38 365 LYS A C 1
ATOM 2992 O O . LYS A 1 365 ? -3.891 -17.793 -7.916 1.00 93.38 365 LYS A O 1
ATOM 2997 N N . ILE A 1 366 ? -3.132 -15.821 -7.177 1.00 94.00 366 ILE A N 1
ATOM 2998 C CA . ILE A 1 366 ? -1.719 -16.104 -7.493 1.00 94.00 366 ILE A CA 1
ATOM 2999 C C . ILE A 1 366 ? -1.229 -17.305 -6.675 1.00 94.00 366 ILE A C 1
ATOM 3001 O O . ILE A 1 366 ? -0.673 -18.240 -7.241 1.00 94.00 366 ILE A O 1
ATOM 3005 N N . LYS A 1 367 ? -1.507 -17.317 -5.365 1.00 92.62 367 LYS A N 1
ATOM 3006 C CA . LYS A 1 367 ? -1.199 -18.435 -4.468 1.00 92.62 367 LYS A CA 1
ATOM 3007 C C . LYS A 1 367 ? -1.814 -19.741 -4.974 1.00 92.62 367 LYS A C 1
ATOM 3009 O O . LYS A 1 367 ? -1.099 -20.726 -5.068 1.00 92.62 367 LYS A O 1
ATOM 3014 N N . PHE A 1 368 ? -3.078 -19.716 -5.406 1.00 94.62 368 PHE A N 1
ATOM 3015 C CA . PHE A 1 368 ? -3.725 -20.872 -6.032 1.00 94.62 368 PHE A CA 1
ATOM 3016 C C . PHE A 1 368 ? -2.951 -21.395 -7.255 1.00 94.62 368 PHE A C 1
ATOM 3018 O O . PHE A 1 368 ? -2.717 -22.597 -7.337 1.00 94.62 368 PHE A O 1
ATOM 3025 N N . TYR A 1 369 ? -2.510 -20.529 -8.177 1.00 95.50 369 TYR A N 1
ATOM 3026 C CA . TYR A 1 369 ? -1.722 -20.968 -9.341 1.00 95.50 369 TYR A CA 1
ATOM 3027 C C . TYR A 1 369 ? -0.384 -21.603 -8.946 1.00 95.50 369 TYR A C 1
ATOM 3029 O O . TYR A 1 369 ? 0.011 -22.603 -9.542 1.00 95.50 369 TYR A O 1
ATOM 3037 N N . VAL A 1 370 ? 0.285 -21.040 -7.937 1.00 93.75 370 VAL A N 1
ATOM 3038 C CA . VAL A 1 370 ? 1.560 -21.557 -7.423 1.00 93.75 370 VAL A CA 1
ATOM 3039 C C . VAL A 1 370 ? 1.369 -22.908 -6.729 1.00 93.75 370 VAL A C 1
ATOM 3041 O O . VAL A 1 370 ? 2.076 -23.861 -7.037 1.00 93.75 370 VAL A O 1
ATOM 3044 N N . GLU A 1 371 ? 0.397 -23.023 -5.823 1.00 94.12 371 GLU A N 1
ATOM 3045 C CA . GLU A 1 371 ? 0.146 -24.252 -5.054 1.00 94.12 371 GLU A CA 1
ATOM 3046 C C . GLU A 1 371 ? -0.316 -25.414 -5.939 1.00 94.12 371 GLU A C 1
ATOM 3048 O O . GLU A 1 371 ? 0.067 -26.557 -5.704 1.00 94.12 371 GLU A O 1
ATOM 3053 N N . ASN A 1 372 ? -1.078 -25.119 -6.996 1.00 96.75 372 ASN A N 1
ATOM 3054 C CA . ASN A 1 372 ? -1.532 -26.117 -7.967 1.00 96.75 372 ASN A CA 1
ATOM 3055 C C . ASN A 1 372 ? -0.526 -26.358 -9.108 1.00 96.75 372 ASN A C 1
ATOM 3057 O O . ASN A 1 372 ? -0.854 -27.060 -10.060 1.00 96.75 372 ASN A O 1
ATOM 3061 N N . LYS A 1 373 ? 0.691 -25.796 -9.028 1.00 96.12 373 LYS A N 1
ATOM 3062 C CA . LYS A 1 373 ? 1.782 -26.000 -10.000 1.00 96.12 373 LYS A CA 1
ATOM 3063 C C . LYS A 1 373 ? 1.419 -25.661 -11.455 1.00 96.12 373 LYS A C 1
ATOM 3065 O O . LYS A 1 373 ? 1.995 -26.212 -12.388 1.00 96.12 373 LYS A O 1
ATOM 3070 N N . TYR A 1 374 ? 0.498 -24.721 -11.667 1.00 96.31 374 TYR A N 1
ATOM 3071 C CA . TYR A 1 374 ? 0.224 -24.168 -13.002 1.00 96.31 374 TYR A CA 1
ATOM 3072 C C . TYR A 1 374 ? 1.324 -23.197 -13.471 1.00 96.31 374 TYR A C 1
ATOM 3074 O O . TYR A 1 374 ? 1.380 -22.823 -14.643 1.00 96.31 374 TYR A O 1
ATOM 3082 N N . VAL A 1 375 ? 2.183 -22.776 -12.541 1.00 96.62 375 VAL A N 1
ATOM 3083 C CA . VAL A 1 375 ? 3.354 -21.917 -12.730 1.00 96.62 375 VAL A CA 1
ATOM 3084 C C . VAL A 1 375 ? 4.519 -22.452 -11.897 1.00 96.62 375 VAL A C 1
ATOM 3086 O O . VAL A 1 375 ? 4.290 -23.157 -10.913 1.00 96.62 375 VAL A O 1
ATOM 3089 N N . ASP A 1 376 ? 5.752 -22.092 -12.255 1.00 94.81 376 ASP A N 1
ATOM 3090 C CA . ASP A 1 376 ? 6.974 -22.598 -11.607 1.00 94.81 376 ASP A CA 1
ATOM 3091 C C . ASP A 1 376 ? 7.094 -22.146 -10.142 1.00 94.81 376 ASP A C 1
ATOM 3093 O O . ASP A 1 376 ? 7.738 -22.790 -9.315 1.00 94.81 376 ASP A O 1
ATOM 3097 N N . GLY A 1 377 ? 6.489 -21.003 -9.817 1.00 95.06 377 GLY A N 1
ATOM 3098 C CA . GLY A 1 377 ? 6.601 -20.364 -8.516 1.00 95.06 377 GLY A CA 1
ATOM 3099 C C . GLY A 1 377 ? 6.123 -18.919 -8.544 1.00 95.06 377 GLY A C 1
ATOM 3100 O O . GLY A 1 377 ? 5.549 -18.442 -9.522 1.00 95.06 377 GLY A O 1
ATOM 3101 N N . TRP A 1 378 ? 6.374 -18.193 -7.456 1.00 94.12 378 TRP A N 1
ATOM 3102 C CA . TRP A 1 378 ? 6.002 -16.778 -7.340 1.00 94.12 378 TRP A CA 1
ATOM 3103 C C . TRP A 1 378 ? 6.810 -15.853 -8.252 1.00 94.12 378 TRP A C 1
ATOM 3105 O O . TRP A 1 378 ? 6.396 -14.722 -8.486 1.00 94.12 378 TRP A O 1
ATOM 3115 N N . ASP A 1 379 ? 7.961 -16.292 -8.744 1.00 95.88 379 ASP A N 1
ATOM 3116 C CA . ASP A 1 379 ? 8.826 -15.564 -9.669 1.00 95.88 379 ASP A CA 1
ATOM 3117 C C . ASP A 1 379 ? 8.615 -15.976 -11.133 1.00 95.88 379 ASP A C 1
ATOM 3119 O O . ASP A 1 379 ? 9.365 -15.523 -11.992 1.00 95.88 379 ASP A O 1
ATOM 3123 N N . ASP A 1 380 ? 7.614 -16.809 -11.434 1.00 97.31 380 ASP A N 1
ATOM 3124 C CA . ASP A 1 380 ? 7.318 -17.239 -12.799 1.00 97.31 380 ASP A CA 1
ATOM 3125 C C . ASP A 1 380 ? 7.057 -16.025 -13.722 1.00 97.31 380 ASP A C 1
ATOM 3127 O O . ASP A 1 380 ? 6.268 -15.139 -13.368 1.00 97.31 380 ASP A O 1
ATOM 3131 N N . PRO A 1 381 ? 7.683 -15.957 -14.914 1.00 96.44 381 PRO A N 1
ATOM 3132 C CA . PRO A 1 381 ? 7.583 -14.806 -15.817 1.00 96.44 381 PRO A CA 1
ATOM 3133 C C . PRO A 1 381 ? 6.169 -14.542 -16.366 1.00 96.44 381 PRO A C 1
ATOM 3135 O O . PRO A 1 381 ? 5.915 -13.473 -16.931 1.00 96.44 381 PRO A O 1
ATOM 3138 N N . ARG A 1 382 ? 5.231 -15.485 -16.217 1.00 95.12 382 ARG A N 1
ATOM 3139 C CA . ARG A 1 382 ? 3.818 -15.327 -16.596 1.00 95.12 382 ARG A CA 1
ATOM 3140 C C . ARG A 1 382 ? 3.002 -14.600 -15.526 1.00 95.12 382 ARG A C 1
ATOM 3142 O O . ARG A 1 382 ? 1.931 -14.076 -15.831 1.00 95.12 382 ARG A O 1
ATOM 3149 N N . LEU A 1 383 ? 3.493 -14.539 -14.287 1.00 95.44 383 LEU A N 1
ATOM 3150 C CA . LEU A 1 383 ? 2.817 -13.856 -13.189 1.00 95.44 383 LEU A CA 1
ATOM 3151 C C . LEU A 1 383 ? 3.096 -12.350 -13.184 1.00 95.44 383 LEU A C 1
ATOM 3153 O O . LEU A 1 383 ? 4.174 -11.870 -13.526 1.00 95.44 383 LEU A O 1
ATOM 3157 N N . SER A 1 384 ? 2.131 -11.587 -12.672 1.00 94.62 384 SER A N 1
ATOM 3158 C CA . SER A 1 384 ? 2.249 -10.143 -12.428 1.00 94.62 384 SER A CA 1
ATOM 3159 C C . SER A 1 384 ? 2.967 -9.789 -11.117 1.00 94.62 384 SER A C 1
ATOM 3161 O O . SER A 1 384 ? 2.818 -8.672 -10.603 1.00 94.62 384 SER A O 1
ATOM 3163 N N . THR A 1 385 ? 3.679 -10.743 -10.517 1.00 95.94 385 THR A N 1
ATOM 3164 C CA . THR A 1 385 ? 4.539 -10.501 -9.353 1.00 95.94 385 THR A CA 1
ATOM 3165 C C . THR A 1 385 ? 5.720 -9.625 -9.764 1.00 95.94 385 THR A C 1
ATOM 3167 O O . THR A 1 385 ? 6.136 -9.657 -10.921 1.00 95.94 385 THR A O 1
ATOM 3170 N N . LEU A 1 386 ? 6.288 -8.838 -8.844 1.00 96.12 386 LEU A N 1
ATOM 3171 C CA . LEU A 1 386 ? 7.482 -8.037 -9.146 1.00 96.12 386 LEU A CA 1
ATOM 3172 C C . LEU A 1 386 ? 8.630 -8.931 -9.640 1.00 96.12 386 LEU A C 1
ATOM 3174 O O . LEU A 1 386 ? 9.337 -8.592 -10.588 1.00 96.12 386 LEU A O 1
ATOM 3178 N N . ARG A 1 387 ? 8.786 -10.092 -9.003 1.00 95.62 387 ARG A N 1
ATOM 3179 C CA . ARG A 1 387 ? 9.801 -11.087 -9.350 1.00 95.62 387 ARG A CA 1
ATOM 3180 C C . ARG A 1 387 ? 9.542 -11.707 -10.721 1.00 95.62 387 ARG A C 1
ATOM 3182 O O . ARG A 1 387 ? 10.471 -11.749 -11.519 1.00 95.62 387 ARG A O 1
ATOM 3189 N N . GLY A 1 388 ? 8.292 -12.062 -11.027 1.00 96.19 388 GLY A N 1
ATOM 3190 C CA . GLY A 1 388 ? 7.880 -12.575 -12.337 1.00 96.19 388 GLY A CA 1
ATOM 3191 C C . GLY A 1 388 ? 8.160 -11.594 -13.466 1.00 96.19 388 GLY A C 1
ATOM 3192 O O . GLY A 1 388 ? 8.899 -11.900 -14.402 1.00 96.19 388 GLY A O 1
ATOM 3193 N N . ILE A 1 389 ? 7.674 -10.356 -13.343 1.00 95.69 389 ILE A N 1
ATOM 3194 C CA . ILE A 1 389 ? 7.905 -9.339 -14.380 1.00 95.69 389 ILE A CA 1
ATOM 3195 C C . ILE A 1 389 ? 9.393 -8.998 -14.530 1.00 95.69 389 ILE A C 1
ATOM 3197 O O . ILE A 1 389 ? 9.856 -8.769 -15.648 1.00 95.69 389 ILE A O 1
ATOM 3201 N N . LYS A 1 390 ? 10.166 -9.002 -13.434 1.00 96.44 390 LYS A N 1
ATOM 3202 C CA . LYS A 1 390 ? 11.619 -8.810 -13.482 1.00 96.44 390 LYS A CA 1
ATOM 3203 C C . LYS A 1 390 ? 12.306 -9.971 -14.200 1.00 96.44 390 LYS A C 1
ATOM 3205 O O . LYS A 1 390 ? 13.104 -9.711 -15.096 1.00 96.44 390 LYS A O 1
ATOM 3210 N N . ARG A 1 391 ? 11.986 -11.223 -13.851 1.00 96.88 391 ARG A N 1
ATOM 3211 C CA . ARG A 1 391 ? 12.532 -12.431 -14.499 1.00 96.88 391 ARG A CA 1
ATOM 3212 C C . ARG A 1 391 ? 12.199 -12.465 -15.991 1.00 96.88 391 ARG A C 1
ATOM 3214 O O . ARG A 1 391 ? 13.035 -12.877 -16.783 1.00 96.88 391 ARG A O 1
ATOM 3221 N N . ARG A 1 392 ? 11.034 -11.942 -16.387 1.00 96.06 392 ARG A N 1
ATOM 3222 C CA . ARG A 1 392 ? 10.649 -11.753 -17.796 1.00 96.06 392 ARG A CA 1
ATOM 3223 C C . ARG A 1 392 ? 11.470 -10.686 -18.543 1.00 96.06 392 ARG A C 1
ATOM 3225 O O . ARG A 1 392 ? 11.395 -10.623 -19.764 1.00 96.06 392 ARG A O 1
ATOM 3232 N N . GLY A 1 393 ? 12.236 -9.843 -17.848 1.00 95.88 393 GLY A N 1
ATOM 3233 C CA . GLY A 1 393 ? 13.093 -8.815 -18.455 1.00 95.88 393 GLY A CA 1
ATOM 3234 C C . GLY A 1 393 ? 12.599 -7.374 -18.288 1.00 95.88 393 GLY A C 1
ATOM 3235 O O . GLY A 1 393 ? 13.025 -6.482 -19.026 1.00 95.88 393 GLY A O 1
ATOM 3236 N N . MET A 1 394 ? 11.691 -7.107 -17.343 1.00 96.88 394 MET A N 1
ATOM 3237 C CA . MET A 1 394 ? 11.280 -5.736 -17.019 1.00 96.88 394 MET A CA 1
ATOM 3238 C C . MET A 1 394 ? 12.397 -4.972 -16.296 1.00 96.88 394 MET A C 1
ATOM 3240 O O . MET A 1 394 ? 12.883 -5.404 -15.250 1.00 96.88 394 MET A O 1
ATOM 3244 N N . SER A 1 395 ? 12.738 -3.780 -16.786 1.00 95.81 395 SER A N 1
ATOM 3245 C CA . SER A 1 395 ? 13.588 -2.833 -16.064 1.00 95.81 395 SER A CA 1
ATOM 3246 C C . SER A 1 395 ? 12.827 -2.213 -14.891 1.00 95.81 395 SER A C 1
ATOM 3248 O O . SER A 1 395 ? 11.776 -1.591 -15.068 1.00 95.81 395 SER A O 1
ATOM 3250 N N . MET A 1 396 ? 13.386 -2.319 -13.680 1.00 94.75 396 MET A N 1
ATOM 3251 C CA . MET A 1 396 ? 12.793 -1.727 -12.470 1.00 94.75 396 MET A CA 1
ATOM 3252 C C . MET A 1 396 ? 12.676 -0.204 -12.582 1.00 94.75 396 MET A C 1
ATOM 3254 O O . MET A 1 396 ? 11.702 0.378 -12.108 1.00 94.75 396 MET A O 1
ATOM 3258 N N . LYS A 1 397 ? 13.623 0.443 -13.275 1.00 92.19 397 LYS A N 1
ATOM 3259 C CA . LYS A 1 397 ? 13.566 1.880 -13.561 1.00 92.19 397 LYS A CA 1
ATOM 3260 C C . LYS A 1 397 ? 12.350 2.223 -14.423 1.00 92.19 397 LYS A C 1
ATOM 3262 O O . LYS A 1 397 ? 11.581 3.105 -14.059 1.00 92.19 397 LYS A O 1
ATOM 3267 N N . VAL A 1 398 ? 12.158 1.508 -15.534 1.00 93.56 398 VAL A N 1
ATOM 3268 C CA . VAL A 1 398 ? 11.032 1.752 -16.451 1.00 93.56 398 VAL A CA 1
ATOM 3269 C C . VAL A 1 398 ? 9.698 1.504 -15.756 1.00 93.56 398 VAL A C 1
ATOM 3271 O O . VAL A 1 398 ? 8.778 2.304 -15.900 1.00 93.56 398 VAL A O 1
ATOM 3274 N N . LEU A 1 399 ? 9.603 0.439 -14.957 1.00 94.19 399 LEU A N 1
ATOM 3275 C CA . LEU A 1 399 ? 8.404 0.141 -14.179 1.00 94.19 399 LEU A CA 1
ATOM 3276 C C . LEU A 1 399 ? 8.054 1.278 -13.207 1.00 94.19 399 LEU A C 1
ATOM 3278 O O . LEU A 1 399 ? 6.899 1.706 -13.159 1.00 94.19 399 LEU A O 1
ATOM 3282 N N . LYS A 1 400 ? 9.042 1.796 -12.463 1.00 93.06 400 LYS A N 1
ATOM 3283 C CA . LYS A 1 400 ? 8.853 2.949 -11.569 1.00 93.06 400 LYS A CA 1
ATOM 3284 C C . LYS A 1 400 ? 8.395 4.187 -12.332 1.00 93.06 400 LYS A C 1
ATOM 3286 O O . LYS A 1 400 ? 7.393 4.791 -11.955 1.00 93.06 400 LYS A O 1
ATOM 3291 N N . ASP A 1 401 ? 9.094 4.534 -13.411 1.00 88.31 401 ASP A N 1
ATOM 3292 C CA . ASP A 1 401 ? 8.789 5.710 -14.231 1.00 88.31 401 ASP A CA 1
ATOM 3293 C C . ASP A 1 401 ? 7.369 5.621 -14.814 1.00 88.31 401 ASP A C 1
ATOM 3295 O O . ASP A 1 401 ? 6.610 6.593 -14.781 1.00 88.31 401 ASP A O 1
ATOM 3299 N N . TYR A 1 402 ? 6.967 4.432 -15.275 1.00 89.25 402 TYR A N 1
ATOM 3300 C CA . TYR A 1 402 ? 5.614 4.178 -15.755 1.00 89.25 402 TYR A CA 1
ATOM 3301 C C . TYR A 1 402 ? 4.573 4.416 -14.657 1.00 89.25 402 TYR A C 1
ATOM 3303 O O . TYR A 1 402 ? 3.615 5.156 -14.877 1.00 89.25 402 TYR A O 1
ATOM 3311 N N . ILE A 1 403 ? 4.768 3.848 -13.465 1.00 89.38 403 ILE A N 1
ATOM 3312 C CA . ILE A 1 403 ? 3.848 4.013 -12.331 1.00 89.38 403 ILE A CA 1
ATOM 3313 C C . ILE A 1 403 ? 3.721 5.485 -11.928 1.00 89.38 403 ILE A C 1
ATOM 3315 O O . ILE A 1 403 ? 2.604 5.970 -11.744 1.00 89.38 403 ILE A O 1
ATOM 3319 N N . ILE A 1 404 ? 4.843 6.201 -11.831 1.00 87.62 404 ILE A N 1
ATOM 3320 C CA . ILE A 1 404 ? 4.866 7.632 -11.499 1.00 87.62 404 ILE A CA 1
ATOM 3321 C C . ILE A 1 404 ? 4.094 8.430 -12.555 1.00 87.62 404 ILE A C 1
ATOM 3323 O O . ILE A 1 404 ? 3.271 9.272 -12.200 1.00 87.62 404 ILE A O 1
ATOM 3327 N N . SER A 1 405 ? 4.273 8.112 -13.843 1.00 82.12 405 SER A N 1
ATOM 3328 C CA . SER A 1 405 ? 3.552 8.781 -14.937 1.00 82.12 405 SER A CA 1
ATOM 3329 C C . SER A 1 405 ? 2.032 8.582 -14.891 1.00 82.12 405 SER A C 1
ATOM 3331 O O . SER A 1 405 ? 1.292 9.393 -15.440 1.00 82.12 405 SER A O 1
ATOM 3333 N N . GLN A 1 406 ? 1.543 7.512 -14.249 1.00 79.62 406 GLN A N 1
ATOM 3334 C CA . GLN A 1 406 ? 0.107 7.297 -14.034 1.00 79.62 406 GLN A CA 1
ATOM 3335 C C . GLN A 1 406 ? -0.449 8.126 -12.862 1.00 79.62 406 GLN A C 1
ATOM 3337 O O . GLN A 1 406 ? -1.660 8.350 -12.788 1.00 79.62 406 GLN A O 1
ATOM 3342 N N . GLY A 1 407 ? 0.416 8.571 -11.945 1.00 76.00 407 GLY A N 1
ATOM 3343 C CA . GLY A 1 407 ? 0.052 9.339 -10.757 1.00 76.00 407 GLY A CA 1
ATOM 3344 C C . GLY A 1 407 ? -0.927 8.624 -9.814 1.00 76.00 407 GLY A C 1
ATOM 3345 O O . GLY A 1 407 ? -1.156 7.410 -9.879 1.00 76.00 407 GLY A O 1
ATOM 3346 N N . ALA A 1 408 ? -1.546 9.410 -8.931 1.00 79.56 408 ALA A N 1
ATOM 3347 C CA . ALA A 1 408 ? -2.582 8.968 -7.994 1.00 79.56 408 ALA A CA 1
ATOM 3348 C C . ALA A 1 408 ? -4.008 9.158 -8.552 1.00 79.56 408 ALA A C 1
ATOM 3350 O O . ALA A 1 408 ? -4.926 9.533 -7.825 1.00 79.56 408 ALA A O 1
ATOM 3351 N N . SER A 1 409 ? -4.210 8.927 -9.856 1.00 80.38 409 SER A N 1
ATOM 3352 C CA . SER A 1 409 ? -5.547 8.996 -10.461 1.00 80.38 409 SER A CA 1
ATOM 3353 C C . SER A 1 409 ? -6.513 8.042 -9.756 1.00 80.38 409 SER A C 1
ATOM 3355 O O . SER A 1 409 ? -6.187 6.872 -9.544 1.00 80.38 409 SER A O 1
ATOM 3357 N N . GLN A 1 410 ? -7.722 8.511 -9.446 1.00 81.44 410 GLN A N 1
ATOM 3358 C CA . GLN A 1 410 ? -8.802 7.678 -8.904 1.00 81.44 410 GLN A CA 1
ATOM 3359 C C . GLN A 1 410 ? -9.604 6.961 -9.999 1.00 81.44 410 GLN A C 1
ATOM 3361 O O . GLN A 1 410 ? -10.442 6.122 -9.682 1.00 81.44 410 GLN A O 1
ATOM 3366 N N . LYS A 1 411 ? -9.364 7.251 -11.285 1.00 81.44 411 LYS A N 1
ATOM 3367 C CA . LYS A 1 411 ? -10.071 6.583 -12.381 1.00 81.44 411 LYS A CA 1
ATOM 3368 C C . LYS A 1 411 ? -9.589 5.139 -12.503 1.00 81.44 411 LYS A C 1
ATOM 3370 O O . LYS A 1 411 ? -8.422 4.902 -12.796 1.00 81.44 411 LYS A O 1
ATOM 3375 N N . THR A 1 412 ? -10.493 4.185 -12.304 1.00 79.25 412 THR A N 1
ATOM 3376 C CA . THR A 1 412 ? -10.212 2.770 -12.556 1.00 79.25 412 THR A CA 1
ATOM 3377 C C . THR A 1 412 ? -10.122 2.532 -14.061 1.00 79.25 412 THR A C 1
ATOM 3379 O O . THR A 1 412 ? -11.050 2.859 -14.800 1.00 79.25 412 THR A O 1
ATOM 3382 N N . SER A 1 413 ? -9.019 1.943 -14.516 1.00 75.44 413 SER A N 1
ATOM 3383 C CA . SER A 1 413 ? -8.855 1.480 -15.894 1.00 75.44 413 SER A CA 1
ATOM 3384 C C . SER A 1 413 ? -8.146 0.132 -15.922 1.00 75.44 413 SER A C 1
ATOM 3386 O O . SER A 1 413 ? -7.279 -0.142 -15.090 1.00 75.44 413 SER A O 1
ATOM 3388 N N . VAL A 1 414 ? -8.531 -0.704 -16.883 1.00 83.38 414 VAL A N 1
ATOM 3389 C CA . VAL A 1 414 ? -7.754 -1.879 -17.282 1.00 83.38 414 VAL A CA 1
ATOM 3390 C C . VAL A 1 414 ? -6.782 -1.412 -18.355 1.00 83.38 414 VAL A C 1
ATOM 3392 O O . VAL A 1 414 ? -7.184 -0.735 -19.300 1.00 83.38 414 VAL A O 1
ATOM 3395 N N . ILE A 1 415 ? -5.499 -1.686 -18.158 1.00 84.25 415 ILE A N 1
ATOM 3396 C CA . ILE A 1 415 ? -4.428 -1.194 -19.015 1.00 84.25 415 ILE A CA 1
ATOM 3397 C C . ILE A 1 415 ? -3.821 -2.365 -19.782 1.00 84.25 415 ILE A C 1
ATOM 3399 O O . ILE A 1 415 ? -3.561 -3.424 -19.211 1.00 84.25 415 ILE A O 1
ATOM 3403 N N . SER A 1 416 ? -3.561 -2.160 -21.069 1.00 88.19 416 SER A N 1
ATOM 3404 C CA . SER A 1 416 ? -2.777 -3.108 -21.849 1.00 88.19 416 SER A CA 1
ATOM 3405 C C . SER A 1 416 ? -1.312 -3.120 -21.413 1.00 88.19 416 SER A C 1
ATOM 3407 O O . SER A 1 416 ? -0.719 -2.081 -21.089 1.00 88.19 416 SER A O 1
ATOM 3409 N N . TRP A 1 417 ? -0.711 -4.307 -21.443 1.00 90.19 417 TRP A N 1
ATOM 3410 C CA . TRP A 1 417 ? 0.715 -4.491 -21.191 1.00 90.19 417 TRP A CA 1
ATOM 3411 C C . TRP A 1 417 ? 1.598 -3.830 -22.257 1.00 90.19 417 TRP A C 1
ATOM 3413 O O . TRP A 1 417 ? 2.734 -3.456 -21.955 1.00 90.19 417 TRP A O 1
ATOM 3423 N N . ASP A 1 418 ? 1.078 -3.619 -23.467 1.00 90.12 418 ASP A N 1
ATOM 3424 C CA . ASP A 1 418 ? 1.837 -3.144 -24.627 1.00 90.12 418 ASP A CA 1
ATOM 3425 C C . ASP A 1 418 ? 2.525 -1.809 -24.377 1.00 90.12 418 ASP A C 1
ATOM 3427 O O . ASP A 1 418 ? 3.684 -1.611 -24.742 1.00 90.12 418 ASP A O 1
ATOM 3431 N N . LYS A 1 419 ? 1.849 -0.882 -23.690 1.00 86.50 419 LYS A N 1
ATOM 3432 C CA . LYS A 1 419 ? 2.426 0.432 -23.390 1.00 86.50 419 LYS A CA 1
ATOM 3433 C C . LYS A 1 419 ? 3.639 0.314 -22.468 1.00 86.50 419 LYS A C 1
ATOM 3435 O O . LYS A 1 419 ? 4.645 0.986 -22.696 1.00 86.50 419 LYS A O 1
ATOM 3440 N N . LEU A 1 420 ? 3.543 -0.527 -21.440 1.00 90.69 420 LEU A N 1
ATOM 3441 C CA . LEU A 1 420 ? 4.629 -0.753 -20.489 1.00 90.69 420 LEU A CA 1
ATOM 3442 C C . LEU A 1 420 ? 5.793 -1.497 -21.166 1.00 90.69 420 LEU A C 1
ATOM 3444 O O . LEU A 1 420 ? 6.940 -1.065 -21.054 1.00 90.69 420 LEU A O 1
ATOM 3448 N N . TRP A 1 421 ? 5.512 -2.547 -21.942 1.00 94.19 421 TRP A N 1
ATOM 3449 C CA . TRP A 1 421 ? 6.547 -3.289 -22.668 1.00 94.19 421 TRP A CA 1
ATOM 3450 C C . TRP A 1 421 ? 7.191 -2.487 -23.792 1.00 94.19 421 TRP A C 1
ATOM 3452 O O . TRP A 1 421 ? 8.394 -2.599 -23.989 1.00 94.19 421 TRP A O 1
ATOM 3462 N N . SER A 1 422 ? 6.448 -1.621 -24.480 1.00 91.44 422 SER A N 1
ATOM 3463 C CA . SER A 1 422 ? 7.002 -0.703 -25.481 1.00 91.44 422 SER A CA 1
ATOM 3464 C C . SER A 1 422 ? 7.993 0.279 -24.850 1.00 91.44 422 SER A C 1
ATOM 3466 O O . SER A 1 422 ? 9.082 0.497 -25.385 1.00 91.44 422 SER A O 1
ATOM 3468 N N . GLN A 1 423 ? 7.668 0.831 -23.674 1.00 89.75 423 GLN A N 1
ATOM 3469 C CA . GLN A 1 423 ? 8.605 1.667 -22.916 1.00 89.75 423 GLN A CA 1
ATOM 3470 C C . GLN A 1 423 ? 9.834 0.873 -22.461 1.00 89.75 423 GLN A C 1
ATOM 3472 O O . GLN A 1 423 ? 10.954 1.371 -22.582 1.00 89.75 423 GLN A O 1
ATOM 3477 N N . ASN A 1 424 ? 9.642 -0.368 -22.002 1.00 95.12 424 ASN A N 1
ATOM 3478 C CA . ASN A 1 424 ? 10.747 -1.237 -21.605 1.00 95.12 424 ASN A CA 1
ATOM 3479 C C . ASN A 1 424 ? 11.649 -1.574 -22.796 1.00 95.12 424 ASN A C 1
ATOM 3481 O O . ASN A 1 424 ? 12.856 -1.404 -22.701 1.00 95.12 424 ASN A O 1
ATOM 3485 N N . LYS A 1 425 ? 11.075 -1.947 -23.946 1.00 93.50 425 LYS A N 1
ATOM 3486 C CA . LYS A 1 425 ? 11.805 -2.240 -25.186 1.00 93.50 425 LYS A CA 1
ATOM 3487 C C . LYS A 1 425 ? 12.672 -1.061 -25.611 1.00 93.50 425 LYS A C 1
ATOM 3489 O O . LYS A 1 425 ? 13.837 -1.266 -25.912 1.00 93.50 425 LYS A O 1
ATOM 3494 N N . LYS A 1 426 ? 12.145 0.170 -25.582 1.00 90.06 426 LYS A N 1
ATOM 3495 C CA . LYS A 1 426 ? 12.925 1.381 -25.907 1.00 90.06 426 LYS A CA 1
ATOM 3496 C C . LYS A 1 426 ? 14.122 1.575 -24.975 1.00 90.06 426 LYS A C 1
ATOM 3498 O O . LYS A 1 426 ? 15.191 1.964 -25.430 1.00 90.06 426 LYS A O 1
ATOM 3503 N N . TYR A 1 427 ? 13.946 1.310 -23.682 1.00 89.44 427 TYR A N 1
ATOM 3504 C CA . TYR A 1 427 ? 15.034 1.395 -22.711 1.00 89.44 427 TYR A CA 1
ATOM 3505 C C . TYR A 1 427 ? 16.068 0.281 -22.921 1.00 89.44 427 TYR A C 1
ATOM 3507 O O . TYR A 1 427 ? 17.256 0.567 -23.028 1.00 89.44 427 TYR A O 1
ATOM 3515 N N . ILE A 1 428 ? 15.622 -0.970 -23.041 1.00 89.94 428 ILE A N 1
ATOM 3516 C CA . ILE A 1 428 ? 16.495 -2.132 -23.233 1.00 89.94 428 ILE A CA 1
ATOM 3517 C C . ILE A 1 428 ? 17.257 -2.040 -24.561 1.00 89.94 428 ILE A C 1
ATOM 3519 O O . ILE A 1 428 ? 18.457 -2.282 -24.567 1.00 89.94 428 ILE A O 1
ATOM 3523 N N . ASP A 1 429 ? 16.628 -1.608 -25.660 1.00 85.94 429 ASP A N 1
ATOM 3524 C CA . ASP A 1 429 ? 17.300 -1.415 -26.958 1.00 85.94 429 ASP A CA 1
ATOM 3525 C C . ASP A 1 429 ? 18.486 -0.438 -26.846 1.00 85.94 429 ASP A C 1
ATOM 3527 O O . ASP A 1 429 ? 19.514 -0.626 -27.487 1.00 85.94 429 ASP A O 1
ATOM 3531 N N . SER A 1 430 ? 18.417 0.566 -25.968 1.00 83.06 430 SER A N 1
ATOM 3532 C CA . SER A 1 430 ? 19.535 1.502 -25.780 1.00 83.06 430 SER A CA 1
ATOM 3533 C C . SER A 1 430 ? 20.740 0.922 -25.025 1.00 83.06 430 SER A C 1
ATOM 3535 O O . SER A 1 430 ? 21.835 1.461 -25.145 1.00 83.06 430 SER A O 1
ATOM 3537 N N . ILE A 1 431 ? 20.567 -0.170 -24.269 1.00 82.94 431 ILE A N 1
ATOM 3538 C CA . ILE A 1 431 ? 21.614 -0.723 -23.385 1.00 82.94 431 ILE A CA 1
ATOM 3539 C C . ILE A 1 431 ? 21.989 -2.175 -23.689 1.00 82.94 431 ILE A C 1
ATOM 3541 O O . ILE A 1 431 ? 23.016 -2.652 -23.214 1.00 82.94 431 ILE A O 1
ATOM 3545 N N . SER A 1 432 ? 21.155 -2.902 -24.433 1.00 82.88 432 SER A N 1
ATOM 3546 C CA . SER A 1 432 ? 21.330 -4.338 -24.631 1.00 82.88 432 SER A CA 1
ATOM 3547 C C . SER A 1 432 ? 22.355 -4.609 -25.726 1.00 82.88 432 SER A C 1
ATOM 3549 O O . SER A 1 432 ? 22.165 -4.134 -26.847 1.00 82.88 432 SER A O 1
ATOM 3551 N N . PRO A 1 433 ? 23.398 -5.416 -25.477 1.00 77.62 433 PRO A N 1
ATOM 3552 C CA . PRO A 1 433 ? 24.208 -5.953 -26.559 1.00 77.62 433 PRO A CA 1
ATOM 3553 C C . PRO A 1 433 ? 23.327 -6.828 -27.456 1.00 77.62 433 PRO A C 1
ATOM 3555 O O . PRO A 1 433 ? 22.403 -7.488 -26.973 1.00 77.62 433 PRO A O 1
ATOM 3558 N N . ARG A 1 434 ? 23.568 -6.796 -28.769 1.00 77.25 434 ARG A N 1
ATOM 3559 C CA . ARG A 1 434 ? 22.856 -7.680 -29.698 1.00 77.25 434 ARG A CA 1
ATOM 3560 C C . ARG A 1 434 ? 23.696 -8.931 -29.863 1.00 77.25 434 ARG A C 1
ATOM 3562 O O . ARG A 1 434 ? 24.911 -8.850 -30.014 1.00 77.25 434 ARG A O 1
ATOM 3569 N N . VAL A 1 435 ? 23.035 -10.071 -29.829 1.00 76.00 435 VAL A N 1
ATOM 3570 C CA . VAL A 1 435 ? 23.639 -11.381 -30.043 1.00 76.00 435 VAL A CA 1
ATOM 3571 C C . VAL A 1 435 ? 22.801 -12.117 -31.076 1.00 76.00 435 VAL A C 1
ATOM 3573 O O . VAL A 1 435 ? 21.611 -11.833 -31.217 1.00 76.00 435 VAL A O 1
ATOM 3576 N N . ALA A 1 436 ? 23.427 -13.026 -31.815 1.00 76.75 436 ALA A N 1
ATOM 3577 C CA . ALA A 1 436 ? 22.720 -13.920 -32.718 1.00 76.75 436 ALA A CA 1
ATOM 3578 C C . ALA A 1 436 ? 22.357 -15.202 -31.965 1.00 76.75 436 ALA A C 1
ATOM 3580 O O . ALA A 1 436 ? 23.166 -15.723 -31.199 1.00 76.75 436 ALA A O 1
ATOM 3581 N N . GLY A 1 437 ? 21.149 -15.701 -32.191 1.00 81.56 437 GLY A N 1
ATOM 3582 C CA . GLY A 1 437 ? 20.682 -16.974 -31.665 1.00 81.56 437 GLY A CA 1
ATOM 3583 C C . GLY A 1 437 ? 19.556 -17.489 -32.544 1.00 81.56 437 GLY A C 1
ATOM 3584 O O . GLY A 1 437 ? 18.751 -16.698 -33.032 1.00 81.56 437 GLY A O 1
ATOM 3585 N N . VAL A 1 438 ? 19.525 -18.800 -32.749 1.00 88.12 438 VAL A N 1
ATOM 3586 C CA . VAL A 1 438 ? 18.475 -19.488 -33.500 1.00 88.12 438 VAL A CA 1
ATOM 3587 C C . VAL A 1 438 ? 17.657 -20.297 -32.498 1.00 88.12 438 VAL A C 1
ATOM 3589 O O . VAL A 1 438 ? 18.257 -20.967 -31.649 1.00 88.12 438 VAL A O 1
ATOM 3592 N N . PRO A 1 439 ? 16.317 -20.220 -32.526 1.00 88.06 439 PRO A N 1
ATOM 3593 C CA . PRO A 1 439 ? 15.484 -21.096 -31.715 1.00 88.06 439 PRO A CA 1
ATOM 3594 C C . PRO A 1 439 ? 15.815 -22.566 -31.998 1.00 88.06 439 PRO A C 1
ATOM 3596 O O . PRO A 1 439 ? 16.004 -22.947 -33.147 1.00 88.06 439 PRO A O 1
ATOM 3599 N N . LEU A 1 440 ? 15.889 -23.396 -30.953 1.00 89.62 440 LEU A N 1
ATOM 3600 C CA . LEU A 1 440 ? 16.126 -24.838 -31.123 1.00 89.62 440 LEU A CA 1
ATOM 3601 C C . LEU A 1 440 ? 14.980 -25.511 -31.888 1.00 89.62 440 LEU A C 1
ATOM 3603 O O . LEU A 1 440 ? 15.200 -26.414 -32.691 1.00 89.62 440 LEU A O 1
ATOM 3607 N N . GLU A 1 441 ? 13.753 -25.070 -31.620 1.00 91.50 441 GLU A N 1
ATOM 3608 C CA . GLU A 1 441 ? 12.571 -25.491 -32.359 1.00 91.50 441 GLU A CA 1
ATOM 3609 C C . GLU A 1 441 ? 12.568 -24.830 -33.741 1.00 91.50 441 GLU A C 1
ATOM 3611 O O . GLU A 1 441 ? 12.713 -23.614 -33.848 1.00 91.50 441 GLU A O 1
ATOM 3616 N N . GLY A 1 442 ? 12.438 -25.634 -34.799 1.00 89.19 442 GLY A N 1
ATOM 3617 C CA . GLY A 1 442 ? 12.558 -25.138 -36.172 1.00 89.19 442 GLY A CA 1
ATOM 3618 C C . GLY A 1 442 ? 13.985 -24.729 -36.548 1.00 89.19 442 GLY A C 1
ATOM 3619 O O . GLY A 1 442 ? 14.178 -23.910 -37.439 1.00 89.19 442 GLY A O 1
ATOM 3620 N N . MET A 1 443 ? 15.005 -25.260 -35.873 1.00 93.75 443 MET A N 1
ATOM 3621 C CA . MET A 1 443 ? 16.392 -25.027 -36.265 1.00 93.75 443 MET A CA 1
ATOM 3622 C C . MET A 1 443 ? 16.717 -25.795 -37.552 1.00 93.75 443 MET A C 1
ATOM 3624 O O . MET A 1 443 ? 16.617 -27.023 -37.589 1.00 93.75 443 MET A O 1
ATOM 3628 N N . VAL A 1 444 ? 17.163 -25.087 -38.589 1.00 92.25 444 VAL A N 1
ATOM 3629 C CA . VAL A 1 444 ? 17.585 -25.681 -39.863 1.00 92.25 444 VAL A CA 1
ATOM 3630 C C . VAL A 1 444 ? 19.100 -25.590 -39.986 1.00 92.25 444 VAL A C 1
ATOM 3632 O O . VAL A 1 444 ? 19.691 -24.531 -39.787 1.00 92.25 444 VAL A O 1
ATOM 3635 N N . ARG A 1 445 ? 19.735 -26.725 -40.293 1.00 91.81 445 ARG A N 1
ATOM 3636 C CA . ARG A 1 445 ? 21.180 -26.825 -40.525 1.00 91.81 445 ARG A CA 1
ATOM 3637 C C . ARG A 1 445 ? 21.487 -26.502 -41.985 1.00 91.81 445 ARG A C 1
ATOM 3639 O O . ARG A 1 445 ? 20.989 -27.187 -42.875 1.00 91.81 445 ARG A O 1
ATOM 3646 N N . CYS A 1 446 ? 22.352 -25.522 -42.209 1.00 86.94 446 CYS A N 1
ATOM 3647 C CA . CYS A 1 446 ? 22.867 -25.157 -43.525 1.00 86.94 446 CYS A CA 1
ATOM 3648 C C . CYS A 1 446 ? 24.346 -25.529 -43.606 1.00 86.94 446 CYS A C 1
ATOM 3650 O O . CYS A 1 446 ? 25.134 -25.120 -42.753 1.00 86.94 446 CYS A O 1
ATOM 3652 N N . VAL A 1 447 ? 24.710 -26.309 -44.621 1.00 86.56 447 VAL A N 1
ATOM 3653 C CA . VAL A 1 447 ? 26.085 -26.760 -44.864 1.00 86.56 447 VAL A CA 1
ATOM 3654 C C . VAL A 1 447 ? 26.640 -25.995 -46.058 1.00 86.56 447 VAL A C 1
ATOM 3656 O O . VAL A 1 447 ? 25.953 -25.855 -47.067 1.00 86.56 447 VAL A O 1
ATOM 3659 N N . TYR A 1 448 ? 27.873 -25.509 -45.941 1.00 77.94 448 TYR A N 1
ATOM 3660 C CA . TYR A 1 448 ? 28.560 -24.779 -47.002 1.00 77.94 448 TYR A CA 1
ATOM 3661 C C . TYR A 1 448 ? 29.643 -25.636 -47.655 1.00 77.94 448 TYR A C 1
ATOM 3663 O O . TYR A 1 448 ? 30.459 -26.246 -46.963 1.00 77.94 448 TYR A O 1
ATOM 3671 N N . ASP A 1 449 ? 29.715 -25.594 -48.988 1.00 74.38 449 ASP A N 1
ATOM 3672 C CA . ASP A 1 449 ? 30.767 -26.274 -49.758 1.00 74.38 449 ASP A CA 1
ATOM 3673 C C . ASP A 1 449 ? 32.152 -25.624 -49.573 1.00 74.38 449 ASP A C 1
ATOM 3675 O O . ASP A 1 449 ? 33.185 -26.280 -49.718 1.00 74.38 449 ASP A O 1
ATOM 3679 N N . LYS A 1 450 ? 32.195 -24.328 -49.233 1.00 70.69 450 LYS A N 1
ATOM 3680 C CA . LYS A 1 450 ? 33.422 -23.588 -48.902 1.00 70.69 450 LYS A CA 1
ATOM 3681 C C . LYS A 1 450 ? 33.396 -23.162 -47.439 1.00 70.69 450 LYS A C 1
ATOM 3683 O O . LYS A 1 450 ? 32.404 -22.617 -46.966 1.00 70.69 450 LYS A O 1
ATOM 3688 N N . LYS A 1 451 ? 34.512 -23.380 -46.736 1.00 68.25 451 LYS A N 1
ATOM 3689 C CA . LYS A 1 451 ? 34.690 -22.956 -45.342 1.00 68.25 451 LYS A CA 1
ATOM 3690 C C . LYS A 1 451 ? 34.523 -21.437 -45.251 1.00 68.25 451 LYS A C 1
ATOM 3692 O O . LYS A 1 451 ? 35.217 -20.711 -45.961 1.00 68.25 451 LYS A O 1
ATOM 3697 N N . LEU A 1 452 ? 33.622 -20.970 -44.389 1.00 69.38 452 LEU A N 1
ATOM 3698 C CA . LEU A 1 452 ? 33.493 -19.543 -44.108 1.00 69.38 452 LEU A CA 1
ATOM 3699 C C . LEU A 1 452 ? 34.765 -19.063 -43.406 1.00 69.38 452 LEU A C 1
ATOM 3701 O O . LEU A 1 452 ? 35.245 -19.702 -42.469 1.00 69.38 452 LEU A O 1
ATOM 3705 N N . GLU A 1 453 ? 35.329 -17.951 -43.870 1.00 74.44 453 GLU A N 1
ATOM 3706 C CA . GLU A 1 453 ? 36.477 -17.333 -43.215 1.00 74.44 453 GLU A CA 1
ATOM 3707 C C . GLU A 1 453 ? 36.042 -16.551 -41.977 1.00 74.44 453 GLU A C 1
ATOM 3709 O O . GLU A 1 453 ? 34.939 -15.997 -41.902 1.00 74.44 453 GLU A O 1
ATOM 3714 N N . LYS A 1 454 ? 36.950 -16.481 -40.999 1.00 78.50 454 LYS A N 1
ATOM 3715 C CA . LYS A 1 454 ? 36.715 -15.732 -39.772 1.00 78.50 454 LYS A CA 1
ATOM 3716 C C . LYS A 1 454 ? 36.487 -14.260 -40.104 1.00 78.50 454 LYS A C 1
ATOM 3718 O O . LYS A 1 454 ? 37.371 -13.593 -40.638 1.00 78.50 454 LYS A O 1
ATOM 3723 N N . SER A 1 455 ? 35.326 -13.732 -39.739 1.00 74.88 455 SER A N 1
ATOM 3724 C CA . SER A 1 455 ? 34.956 -12.341 -40.004 1.00 74.88 455 SER A CA 1
ATOM 3725 C C . SER A 1 455 ? 34.402 -11.672 -38.753 1.00 74.88 455 SER A C 1
ATOM 3727 O O . SER A 1 455 ? 33.937 -12.324 -37.818 1.00 74.88 455 SER A O 1
ATOM 3729 N N . SER A 1 456 ? 34.491 -10.342 -38.700 1.00 72.06 456 SER A N 1
ATOM 3730 C CA . SER A 1 456 ? 33.887 -9.555 -37.624 1.00 72.06 456 SER A CA 1
ATOM 3731 C C . SER A 1 456 ? 32.883 -8.567 -38.202 1.00 72.06 456 SER A C 1
ATOM 3733 O O . SER A 1 456 ? 33.229 -7.689 -38.988 1.00 72.06 456 SER A O 1
ATOM 3735 N N . ILE A 1 457 ? 31.620 -8.720 -37.816 1.00 73.81 457 ILE A N 1
ATOM 3736 C CA . ILE A 1 457 ? 30.528 -7.853 -38.254 1.00 73.81 457 ILE A CA 1
ATOM 3737 C C . ILE A 1 457 ? 30.232 -6.863 -37.138 1.00 73.81 457 ILE A C 1
ATOM 3739 O O . ILE A 1 457 ? 29.947 -7.246 -36.000 1.00 73.81 457 ILE A O 1
ATOM 3743 N N . LYS A 1 458 ? 30.282 -5.568 -37.453 1.00 70.38 458 LYS A N 1
ATOM 3744 C CA . LYS A 1 458 ? 29.895 -4.522 -36.507 1.00 70.38 458 LYS A CA 1
ATOM 3745 C C . LYS A 1 458 ? 28.393 -4.602 -36.245 1.00 70.38 458 LYS A C 1
ATOM 3747 O O . LYS A 1 458 ? 27.590 -4.532 -37.170 1.00 70.38 458 LYS A O 1
ATOM 3752 N N . ILE A 1 459 ? 28.012 -4.697 -34.979 1.00 67.12 459 ILE A N 1
ATOM 3753 C CA . ILE A 1 459 ? 26.608 -4.706 -34.576 1.00 67.12 459 ILE A CA 1
ATOM 3754 C C . ILE A 1 459 ? 26.043 -3.278 -34.693 1.00 67.12 459 ILE A C 1
ATOM 3756 O O . ILE A 1 459 ? 26.581 -2.358 -34.067 1.00 67.12 459 ILE A O 1
ATOM 3760 N N . PRO A 1 460 ? 24.952 -3.054 -35.453 1.00 60.09 460 PRO A N 1
ATOM 3761 C CA . PRO A 1 460 ? 24.319 -1.742 -35.545 1.00 60.09 460 PRO A CA 1
ATOM 3762 C C . PRO A 1 460 ? 23.777 -1.256 -34.188 1.00 60.09 460 PRO A C 1
ATOM 3764 O O . PRO A 1 460 ? 23.295 -2.050 -33.381 1.00 60.09 460 PRO A O 1
ATOM 3767 N N . LYS A 1 461 ? 23.763 0.073 -33.990 1.00 59.41 461 LYS A N 1
ATOM 3768 C CA . LYS A 1 461 ? 23.109 0.813 -32.880 1.00 59.41 461 LYS A CA 1
ATOM 3769 C C . LYS A 1 461 ? 23.781 0.834 -31.498 1.00 59.41 461 LYS A C 1
ATOM 3771 O O . LYS A 1 461 ? 23.194 1.410 -30.585 1.00 59.41 461 LYS A O 1
ATOM 3776 N N . ILE A 1 462 ? 24.984 0.290 -31.318 1.00 57.81 462 ILE A N 1
ATOM 3777 C CA . ILE A 1 462 ? 25.750 0.506 -30.077 1.00 57.81 462 ILE A CA 1
ATOM 3778 C C . ILE A 1 462 ? 27.013 1.285 -30.414 1.00 57.81 462 ILE A C 1
ATOM 3780 O O . ILE A 1 462 ? 27.902 0.763 -31.089 1.00 57.81 462 ILE A O 1
ATOM 3784 N N . ASP A 1 463 ? 27.091 2.532 -29.950 1.00 53.69 463 ASP A N 1
ATOM 3785 C CA . ASP A 1 463 ? 28.279 3.371 -30.102 1.00 53.69 463 ASP A CA 1
ATOM 3786 C C . ASP A 1 463 ? 29.510 2.649 -29.532 1.00 53.69 463 ASP A C 1
ATOM 3788 O O . ASP A 1 463 ? 29.663 2.460 -28.325 1.00 53.69 463 ASP A O 1
ATOM 3792 N N . GLY A 1 464 ? 30.381 2.195 -30.435 1.00 54.16 464 GLY A N 1
ATOM 3793 C CA . GLY A 1 464 ? 31.714 1.685 -30.120 1.00 54.16 464 GLY A CA 1
ATOM 3794 C C . GLY A 1 464 ? 31.804 0.331 -29.407 1.00 54.16 464 GLY A C 1
ATOM 3795 O O . GLY A 1 464 ? 32.914 -0.047 -29.040 1.00 54.16 464 GLY A O 1
ATOM 3796 N N . LYS A 1 465 ? 30.710 -0.421 -29.196 1.00 54.19 465 LYS A N 1
ATOM 3797 C CA . LYS A 1 465 ? 30.767 -1.712 -28.476 1.00 54.19 465 LYS A CA 1
ATOM 3798 C C . LYS A 1 465 ? 29.883 -2.791 -29.104 1.00 54.19 465 LYS A C 1
ATOM 3800 O O . LYS A 1 465 ? 28.687 -2.856 -28.844 1.00 54.19 465 LYS A O 1
ATOM 3805 N N . GLY A 1 466 ? 30.498 -3.682 -29.877 1.00 58.53 466 GLY A N 1
ATOM 3806 C CA . GLY A 1 466 ? 29.879 -4.931 -30.319 1.00 58.53 466 GLY A CA 1
ATOM 3807 C C . GLY A 1 466 ? 30.338 -5.340 -31.711 1.00 58.53 466 GLY A C 1
ATOM 3808 O O . GLY A 1 466 ? 29.873 -4.791 -32.707 1.00 58.53 466 GLY A O 1
ATOM 3809 N N . PHE A 1 467 ? 31.227 -6.325 -31.775 1.00 62.44 467 PHE A N 1
ATOM 3810 C CA . PHE A 1 467 ? 31.496 -7.079 -32.994 1.00 62.44 467 PHE A CA 1
ATOM 3811 C C . PHE A 1 467 ? 30.905 -8.473 -32.807 1.00 62.44 467 PHE A C 1
ATOM 3813 O O . PHE A 1 467 ? 31.115 -9.097 -31.767 1.00 62.44 467 PHE A O 1
ATOM 3820 N N . ARG A 1 468 ? 30.166 -8.962 -33.800 1.00 69.44 468 ARG A N 1
ATOM 3821 C CA . ARG A 1 468 ? 29.875 -10.386 -33.942 1.00 69.44 468 ARG A CA 1
ATOM 3822 C C . ARG A 1 468 ? 31.078 -11.002 -34.638 1.00 69.44 468 ARG A C 1
ATOM 3824 O O . ARG A 1 468 ? 31.330 -10.675 -35.792 1.00 69.44 468 ARG A O 1
ATOM 3831 N N . VAL A 1 469 ? 31.820 -11.851 -33.939 1.00 69.31 469 VAL A N 1
ATOM 3832 C CA . VAL A 1 469 ? 32.849 -12.682 -34.568 1.00 69.31 469 VAL A CA 1
ATOM 3833 C C . VAL A 1 469 ? 32.150 -13.920 -35.113 1.00 69.31 469 VAL A C 1
ATOM 3835 O O . VAL A 1 469 ? 31.442 -14.602 -34.376 1.00 69.31 469 VAL A O 1
ATOM 3838 N N . ILE A 1 470 ? 32.289 -14.153 -36.410 1.00 73.69 470 ILE A N 1
ATOM 3839 C CA . ILE A 1 470 ? 31.926 -15.409 -37.055 1.00 73.69 470 ILE A CA 1
ATOM 3840 C C . ILE A 1 470 ? 33.228 -16.190 -37.140 1.00 73.69 470 ILE A C 1
ATOM 3842 O O . ILE A 1 470 ? 34.170 -15.725 -37.780 1.00 73.69 470 ILE A O 1
ATOM 3846 N N . ASP A 1 471 ? 33.308 -17.308 -36.426 1.00 74.25 471 ASP A N 1
ATOM 3847 C CA . ASP A 1 471 ? 34.450 -18.212 -36.518 1.00 74.25 471 ASP A CA 1
ATOM 3848 C C . ASP A 1 471 ? 34.384 -19.044 -37.800 1.00 74.25 471 ASP A C 1
ATOM 3850 O O . ASP A 1 471 ? 33.361 -19.113 -38.488 1.00 74.25 471 ASP A O 1
ATOM 3854 N N . ASP A 1 472 ? 35.508 -19.666 -38.124 1.00 78.12 472 ASP A N 1
ATOM 3855 C CA . ASP A 1 472 ? 35.653 -20.503 -39.295 1.00 78.12 472 ASP A CA 1
ATOM 3856 C C . ASP A 1 472 ? 34.789 -21.766 -39.170 1.00 78.12 472 ASP A C 1
ATOM 3858 O O . ASP A 1 472 ? 35.078 -22.677 -38.397 1.00 78.12 472 ASP A O 1
ATOM 3862 N N . CYS A 1 473 ? 33.704 -21.826 -39.942 1.00 76.94 473 CYS A N 1
ATOM 3863 C CA . CYS A 1 473 ? 32.716 -22.899 -39.872 1.00 76.94 473 CYS A CA 1
ATOM 3864 C C . CYS A 1 473 ? 32.355 -23.422 -41.268 1.00 76.94 473 CYS A C 1
ATOM 3866 O O . CYS A 1 473 ? 32.414 -22.705 -42.268 1.00 76.94 473 CYS A O 1
ATOM 3868 N N . SER A 1 474 ? 32.009 -24.706 -41.337 1.00 83.00 474 SER A N 1
ATOM 3869 C CA . SER A 1 474 ? 31.432 -25.351 -42.525 1.00 83.00 474 SER A CA 1
ATOM 3870 C C . SER A 1 474 ? 29.906 -25.403 -42.466 1.00 83.00 474 SER A C 1
ATOM 3872 O O . SER A 1 474 ? 29.261 -25.855 -43.408 1.00 83.00 474 SER A O 1
ATOM 3874 N N . GLU A 1 475 ? 29.324 -24.991 -41.338 1.00 86.62 475 GLU A N 1
ATOM 3875 C CA . GLU A 1 475 ? 27.911 -25.167 -41.036 1.00 86.62 475 GLU A CA 1
ATOM 3876 C C . GLU A 1 475 ? 27.397 -24.009 -40.195 1.00 86.62 475 GLU A C 1
ATOM 3878 O O . GLU A 1 475 ? 28.069 -23.561 -39.262 1.00 86.62 475 GLU A O 1
ATOM 3883 N N . ILE A 1 476 ? 26.181 -23.567 -40.500 1.00 86.00 476 ILE A N 1
ATOM 3884 C CA . ILE A 1 476 ? 25.433 -22.635 -39.664 1.00 86.00 476 ILE A CA 1
ATOM 3885 C C . ILE A 1 476 ? 24.044 -23.186 -39.377 1.00 86.00 476 ILE A C 1
ATOM 3887 O O . ILE A 1 476 ? 23.572 -24.141 -39.998 1.00 86.00 476 ILE A O 1
ATOM 3891 N N . PHE A 1 477 ? 23.373 -22.515 -38.454 1.00 89.06 477 PHE A N 1
ATOM 3892 C CA . PHE A 1 477 ? 21.965 -22.722 -38.192 1.00 89.06 477 PHE A CA 1
ATOM 3893 C C . PHE A 1 477 ? 21.196 -21.461 -38.564 1.00 89.06 477 PHE A C 1
ATOM 3895 O O . PHE A 1 477 ? 21.665 -20.351 -38.296 1.00 89.06 477 PHE A O 1
ATOM 3902 N N . ILE A 1 478 ? 20.019 -21.649 -39.152 1.00 89.69 478 ILE A N 1
ATOM 3903 C CA . ILE A 1 478 ? 19.036 -20.598 -39.425 1.00 89.69 478 ILE A CA 1
ATOM 3904 C C . ILE A 1 478 ? 17.672 -21.025 -38.890 1.00 89.69 478 ILE A C 1
ATOM 3906 O O . ILE A 1 478 ? 17.453 -22.203 -38.583 1.00 89.69 478 ILE A O 1
ATOM 3910 N N . SER A 1 479 ? 16.762 -20.066 -38.736 1.00 91.25 479 SER A N 1
ATOM 3911 C CA . SER A 1 479 ? 15.387 -20.397 -38.375 1.00 91.25 479 SER A CA 1
ATOM 3912 C C . SER A 1 479 ? 14.677 -21.063 -39.557 1.00 91.25 479 SER A C 1
ATOM 3914 O O . SER A 1 479 ? 15.018 -20.834 -40.717 1.00 91.25 479 SER A O 1
ATOM 3916 N N . GLN A 1 480 ? 13.671 -21.885 -39.279 1.00 92.88 480 GLN A N 1
ATOM 3917 C CA . GLN A 1 480 ? 12.862 -22.510 -40.322 1.00 92.88 480 GLN A CA 1
ATOM 3918 C C . GLN A 1 480 ? 12.087 -21.485 -41.151 1.00 92.88 480 GLN A C 1
ATOM 3920 O O . GLN A 1 480 ? 11.880 -21.700 -42.340 1.00 92.88 480 GLN A O 1
ATOM 3925 N N . GLU A 1 481 ? 11.692 -20.370 -40.541 1.00 90.94 481 GLU A N 1
ATOM 3926 C CA . GLU A 1 481 ? 11.043 -19.252 -41.228 1.00 90.94 481 GLU A CA 1
ATOM 3927 C C . GLU A 1 481 ? 11.982 -18.643 -42.277 1.00 90.94 481 GLU A C 1
ATOM 3929 O O . GLU A 1 481 ? 11.573 -18.471 -43.423 1.00 90.94 481 GLU A O 1
ATOM 3934 N N . ASP A 1 482 ? 13.252 -18.422 -41.914 1.00 89.31 482 ASP A N 1
ATOM 3935 C CA . ASP A 1 482 ? 14.276 -17.940 -42.848 1.00 89.31 482 ASP A CA 1
ATOM 3936 C C . ASP A 1 482 ? 14.591 -18.993 -43.921 1.00 89.31 482 ASP A C 1
ATOM 3938 O O . ASP A 1 482 ? 14.747 -18.662 -45.088 1.00 89.31 482 ASP A O 1
ATOM 3942 N N . ALA A 1 483 ? 14.646 -20.280 -43.564 1.00 88.81 483 ALA A N 1
ATOM 3943 C CA . ALA A 1 483 ? 14.940 -21.348 -44.521 1.00 88.81 483 ALA A CA 1
ATOM 3944 C C . ALA A 1 483 ? 13.860 -21.509 -45.603 1.00 88.81 483 ALA A C 1
ATOM 3946 O O . ALA A 1 483 ? 14.172 -21.888 -46.728 1.00 88.81 483 ALA A O 1
ATOM 3947 N N . LEU A 1 484 ? 12.591 -21.256 -45.264 1.00 90.62 484 LEU A N 1
ATOM 3948 C CA . LEU A 1 484 ? 11.458 -21.415 -46.180 1.00 90.62 484 LEU A CA 1
ATOM 3949 C C . LEU A 1 484 ? 11.367 -20.316 -47.238 1.00 90.62 484 LEU A C 1
ATOM 3951 O O . LEU A 1 484 ? 10.735 -20.539 -48.269 1.00 90.62 484 LEU A O 1
ATOM 3955 N N . ILE A 1 485 ? 11.944 -19.143 -46.974 1.00 90.94 485 ILE A N 1
ATOM 3956 C CA . ILE A 1 485 ? 11.953 -18.033 -47.931 1.00 90.94 485 ILE A CA 1
ATOM 3957 C C . ILE A 1 485 ? 13.143 -18.087 -48.889 1.00 90.94 485 ILE A C 1
ATOM 3959 O O . ILE A 1 485 ? 13.128 -17.346 -49.862 1.00 90.94 485 ILE A O 1
ATOM 3963 N N . LEU A 1 486 ? 14.138 -18.947 -48.629 1.00 87.69 486 LEU A N 1
ATOM 3964 C CA . LEU A 1 486 ? 15.295 -19.101 -49.505 1.00 87.69 486 LEU A CA 1
ATOM 3965 C C . LEU A 1 486 ? 14.904 -19.817 -50.796 1.00 87.69 486 LEU A C 1
ATOM 3967 O O . LEU A 1 486 ? 14.422 -20.955 -50.780 1.00 87.69 486 LEU A O 1
ATOM 3971 N N . GLU A 1 487 ? 15.177 -19.171 -51.920 1.00 88.00 487 GLU A N 1
ATOM 3972 C CA . GLU A 1 487 ? 15.026 -19.767 -53.236 1.00 88.00 487 GLU A CA 1
ATOM 3973 C C . GLU A 1 487 ? 16.314 -20.459 -53.695 1.00 88.00 487 GLU A C 1
ATOM 3975 O O . GLU A 1 487 ? 17.428 -20.211 -53.220 1.00 88.00 487 GLU A O 1
ATOM 3980 N N . LYS A 1 488 ? 16.162 -21.388 -54.643 1.00 84.31 488 LYS A N 1
ATOM 3981 C CA . LYS A 1 488 ? 17.317 -22.051 -55.242 1.00 84.31 488 LYS A CA 1
ATOM 3982 C C . LYS A 1 488 ? 18.181 -21.001 -55.948 1.00 84.31 488 LYS A C 1
ATOM 3984 O O . LYS A 1 488 ? 17.668 -20.230 -56.750 1.00 84.31 488 LYS A O 1
ATOM 3989 N N . ASP A 1 489 ? 19.485 -21.052 -55.686 1.00 82.94 489 ASP A N 1
ATOM 3990 C CA . ASP A 1 489 ? 20.497 -20.152 -56.250 1.00 82.94 489 ASP A CA 1
ATOM 3991 C C . ASP A 1 489 ? 20.393 -18.686 -55.753 1.00 82.94 489 ASP A C 1
ATOM 3993 O O . ASP A 1 489 ? 20.998 -17.791 -56.342 1.00 82.94 489 ASP A O 1
ATOM 3997 N N . GLU A 1 490 ? 19.669 -18.431 -54.653 1.00 82.69 490 GLU A N 1
ATOM 3998 C CA . GLU A 1 490 ? 19.583 -17.112 -54.009 1.00 82.69 490 GLU A CA 1
ATOM 3999 C C . GLU A 1 490 ? 20.781 -16.833 -53.078 1.00 82.69 490 GLU A C 1
ATOM 4001 O O . GLU A 1 490 ? 21.179 -17.669 -52.262 1.00 82.69 490 GLU A O 1
ATOM 4006 N N . GLU A 1 491 ? 21.342 -15.623 -53.166 1.00 76.81 491 GLU A N 1
ATOM 4007 C CA . GLU A 1 491 ? 22.323 -15.110 -52.204 1.00 76.81 491 GLU A CA 1
ATOM 4008 C C . GLU A 1 491 ? 21.622 -14.314 -51.092 1.00 76.81 491 GLU A C 1
ATOM 4010 O O . GLU A 1 491 ? 20.852 -13.395 -51.369 1.00 76.81 491 GLU A O 1
ATOM 4015 N N . PHE A 1 492 ? 21.940 -14.607 -49.827 1.00 73.56 492 PHE A N 1
ATOM 4016 C CA . PHE A 1 492 ? 21.400 -13.901 -48.659 1.00 73.56 492 PHE A CA 1
ATOM 4017 C C . PHE A 1 492 ? 22.519 -13.387 -47.738 1.00 73.56 492 PHE A C 1
ATOM 4019 O O . PHE A 1 492 ? 23.627 -13.927 -47.728 1.00 73.56 492 PHE A O 1
ATOM 4026 N N . THR A 1 493 ? 22.247 -12.313 -46.984 1.00 66.88 493 THR A N 1
ATOM 4027 C CA . THR A 1 493 ? 23.205 -11.645 -46.073 1.00 66.88 493 THR A CA 1
ATOM 4028 C C . THR A 1 493 ? 22.697 -11.583 -44.641 1.00 66.88 493 THR A C 1
ATOM 4030 O O . THR A 1 493 ? 21.521 -11.200 -44.453 1.00 66.88 493 THR A O 1
#